Protein AF-A0A7S1QQX2-F1 (afdb_monomer)

Radius of gyration: 34.93 Å; Cα contacts (8 Å, |Δi|>4): 302; chains: 1; bounding box: 94×83×76 Å

Structure (mmCIF, N/CA/C/O backbone):
data_AF-A0A7S1QQX2-F1
#
_entry.id   AF-A0A7S1QQX2-F1
#
loop_
_atom_site.group_PDB
_atom_site.id
_atom_site.type_symbol
_atom_site.label_atom_id
_atom_site.label_alt_id
_atom_site.label_comp_id
_atom_site.label_asym_id
_atom_site.label_entity_id
_atom_site.label_seq_id
_atom_site.pdbx_PDB_ins_code
_atom_site.Cartn_x
_atom_site.Cartn_y
_atom_site.Cartn_z
_atom_site.occupancy
_atom_site.B_iso_or_equiv
_atom_site.auth_seq_id
_atom_site.auth_comp_id
_atom_site.auth_asym_id
_atom_site.auth_atom_id
_atom_site.pdbx_PDB_model_num
ATOM 1 N N . PHE A 1 1 ? -4.696 -24.888 -18.453 1.00 52.78 1 PHE A N 1
ATOM 2 C CA . PHE A 1 1 ? -5.417 -24.473 -19.669 1.00 52.78 1 PHE A CA 1
ATOM 3 C C . PHE A 1 1 ? -4.443 -24.669 -20.804 1.00 52.78 1 PHE A C 1
ATOM 5 O O . PHE A 1 1 ? -3.346 -24.135 -20.712 1.00 52.78 1 PHE A O 1
ATOM 12 N N . GLU A 1 2 ? -4.808 -25.488 -21.781 1.00 56.91 2 GLU A N 1
ATOM 13 C CA . GLU A 1 2 ? -3.979 -25.807 -22.941 1.00 56.91 2 GLU A CA 1
ATOM 14 C C . GLU A 1 2 ? -4.696 -25.227 -24.158 1.00 56.91 2 GLU A C 1
ATOM 16 O O . GLU A 1 2 ? -5.803 -25.647 -24.483 1.00 56.91 2 GLU A O 1
ATOM 21 N N . GLY A 1 3 ? -4.121 -24.176 -24.742 1.00 74.44 3 GLY A N 1
ATOM 22 C CA . GLY A 1 3 ? -4.743 -23.392 -25.805 1.00 74.44 3 GLY A CA 1
ATOM 23 C C . GLY A 1 3 ? -4.268 -21.940 -25.811 1.00 74.44 3 GLY A C 1
ATOM 24 O O . GLY A 1 3 ? -3.592 -21.479 -24.889 1.00 74.44 3 GLY A O 1
ATOM 25 N N . GLU A 1 4 ? -4.637 -21.207 -26.854 1.00 73.62 4 GLU A N 1
ATOM 26 C CA . GLU A 1 4 ? -4.387 -19.770 -26.983 1.00 73.62 4 GLU A CA 1
ATOM 27 C C . GLU A 1 4 ? -5.608 -18.987 -26.474 1.00 73.62 4 GLU A C 1
ATOM 29 O O . GLU A 1 4 ? -6.748 -19.397 -26.671 1.00 73.62 4 GLU A O 1
ATOM 34 N N . ARG A 1 5 ? -5.404 -17.837 -25.822 1.00 74.88 5 ARG A N 1
ATOM 35 C CA . ARG A 1 5 ? -6.507 -16.943 -25.434 1.00 74.88 5 ARG A CA 1
ATOM 36 C C . ARG A 1 5 ? -6.119 -15.489 -25.645 1.00 74.88 5 ARG A C 1
ATOM 38 O O . ARG A 1 5 ? -5.322 -14.936 -24.893 1.00 74.88 5 ARG A O 1
ATOM 45 N N . TYR A 1 6 ? -6.777 -14.847 -26.601 1.00 74.56 6 TYR A N 1
ATOM 46 C CA . TYR A 1 6 ? -6.720 -13.400 -26.777 1.00 74.56 6 TYR A CA 1
ATOM 47 C C . TYR A 1 6 ? -7.692 -12.707 -25.810 1.00 74.56 6 TYR A C 1
ATOM 49 O O . TYR A 1 6 ? -8.735 -13.255 -25.451 1.00 74.56 6 TYR A O 1
ATOM 57 N N . SER A 1 7 ? -7.335 -11.516 -25.331 1.00 71.81 7 SER A N 1
ATOM 58 C CA . SER A 1 7 ? -8.197 -10.679 -24.487 1.00 71.81 7 SER A CA 1
ATOM 59 C C . SER A 1 7 ? -8.038 -9.221 -24.901 1.00 71.81 7 SER A C 1
ATOM 61 O O . SER A 1 7 ? -6.974 -8.640 -24.714 1.00 71.81 7 SER A O 1
ATOM 63 N N . LEU A 1 8 ? -9.098 -8.638 -25.461 1.00 66.81 8 LEU A N 1
ATOM 64 C CA . LEU A 1 8 ? -9.184 -7.205 -25.738 1.00 66.81 8 LEU A CA 1
ATOM 65 C C . LEU A 1 8 ? -9.502 -6.478 -24.425 1.00 66.81 8 LEU A C 1
ATOM 67 O O . LEU A 1 8 ? -10.523 -6.758 -23.795 1.00 66.81 8 LEU A O 1
ATOM 71 N N . VAL A 1 9 ? -8.618 -5.576 -23.995 1.00 65.88 9 VAL A N 1
ATOM 72 C CA . VAL A 1 9 ? -8.769 -4.813 -22.747 1.00 65.88 9 VAL A CA 1
ATOM 73 C C . VAL A 1 9 ? -8.782 -3.326 -23.070 1.00 65.88 9 VAL A C 1
ATOM 75 O O . VAL A 1 9 ? -7.760 -2.748 -23.428 1.00 65.88 9 VAL A O 1
ATOM 78 N N . PHE A 1 10 ? -9.947 -2.704 -22.910 1.00 66.69 10 PHE A N 1
ATOM 79 C CA . PHE A 1 10 ? -10.111 -1.259 -23.032 1.00 66.69 10 PHE A CA 1
ATOM 80 C C . PHE A 1 10 ? -9.911 -0.613 -21.660 1.00 66.69 10 PHE A C 1
ATOM 82 O O . PHE A 1 10 ? -10.681 -0.857 -20.730 1.00 66.69 10 PHE A O 1
ATOM 89 N N . PHE A 1 11 ? -8.870 0.207 -21.525 1.00 58.47 11 PHE A N 1
ATOM 90 C CA . PHE A 1 11 ? -8.609 0.961 -20.303 1.00 58.47 11 PHE A CA 1
ATOM 91 C C . PHE A 1 11 ? -9.305 2.321 -20.363 1.00 58.47 11 PHE A C 1
ATOM 93 O O . PHE A 1 11 ? -8.797 3.259 -20.971 1.00 58.47 11 PHE A O 1
ATOM 100 N N . THR A 1 12 ? -10.440 2.452 -19.680 1.00 59.16 12 THR A N 1
ATOM 101 C CA . THR A 1 12 ? -10.929 3.761 -19.226 1.00 59.16 12 THR A CA 1
ATOM 102 C C . THR A 1 12 ? -10.350 4.085 -17.840 1.00 59.16 12 THR A C 1
ATOM 104 O O . THR A 1 12 ? -9.833 3.205 -17.150 1.00 59.16 12 THR A O 1
ATOM 107 N N . CYS A 1 13 ? -10.416 5.359 -17.441 1.00 48.94 13 CYS A N 1
ATOM 108 C CA . CYS A 1 13 ? -9.879 5.933 -16.195 1.00 48.94 13 CYS A CA 1
ATOM 109 C C . CYS A 1 13 ? -10.188 5.125 -14.900 1.00 48.94 13 CYS A C 1
ATOM 111 O O . CYS A 1 13 ? -11.110 4.315 -14.896 1.00 48.94 13 CYS A O 1
ATOM 113 N N . PRO A 1 14 ? -9.450 5.330 -13.778 1.00 43.69 14 PRO A N 1
ATOM 114 C CA . PRO A 1 14 ? -9.117 4.286 -12.779 1.00 43.69 14 PRO A CA 1
ATOM 115 C C . PRO A 1 14 ? -10.237 3.721 -11.867 1.00 43.69 14 PRO A C 1
ATOM 117 O O . PRO A 1 14 ? -9.962 3.240 -10.765 1.00 43.69 14 PRO A O 1
ATOM 120 N N . ARG A 1 15 ? -11.504 3.753 -12.284 1.00 52.56 15 ARG A N 1
ATOM 121 C CA . ARG A 1 15 ? -12.651 3.141 -11.600 1.00 52.56 15 ARG A CA 1
ATOM 122 C C . ARG A 1 15 ? -13.630 2.587 -12.637 1.00 52.56 15 ARG A C 1
ATOM 124 O O . ARG A 1 15 ? -13.832 3.203 -13.672 1.00 52.56 15 ARG A O 1
ATOM 131 N N . TYR A 1 16 ? -14.308 1.486 -12.308 1.00 53.06 16 TYR A N 1
ATOM 132 C CA . TYR A 1 16 ? -15.307 0.793 -13.147 1.00 53.06 16 TYR A CA 1
ATOM 133 C C . TYR A 1 16 ? -16.612 1.587 -13.413 1.00 53.06 16 TYR A C 1
ATOM 135 O O . TYR A 1 16 ? -17.676 0.995 -13.595 1.00 53.06 16 TYR A O 1
ATOM 143 N N . HIS A 1 17 ? -16.574 2.920 -13.391 1.00 60.06 17 HIS A N 1
ATOM 144 C CA . HIS A 1 17 ? -17.713 3.739 -13.784 1.00 60.06 17 HIS A CA 1
ATOM 145 C C . HIS A 1 17 ? -17.856 3.693 -15.306 1.00 60.06 17 HIS A C 1
ATOM 147 O O . HIS A 1 17 ? -16.892 3.915 -16.037 1.00 60.06 17 HIS A O 1
ATOM 153 N N . LYS A 1 18 ? -19.074 3.425 -15.784 1.00 69.69 18 LYS A N 1
ATOM 154 C CA . LYS A 1 18 ? -19.421 3.665 -17.187 1.00 69.69 18 LYS A CA 1
ATOM 155 C C . LYS A 1 18 ? -19.266 5.165 -17.454 1.00 69.69 18 LYS A C 1
ATOM 157 O O . LYS A 1 18 ? -19.760 5.963 -16.659 1.00 69.69 18 LYS A O 1
ATOM 162 N N . ALA A 1 19 ? -18.595 5.530 -18.545 1.00 72.31 19 ALA A N 1
ATOM 163 C CA . ALA A 1 19 ? -18.549 6.914 -19.010 1.00 72.31 19 ALA A CA 1
ATOM 164 C C . ALA A 1 19 ? -19.982 7.447 -19.204 1.00 72.31 19 ALA A C 1
ATOM 166 O O . ALA A 1 19 ? -20.830 6.718 -19.730 1.00 72.31 19 ALA A O 1
ATOM 167 N N . THR A 1 20 ? -20.246 8.682 -18.763 1.00 82.12 20 THR A N 1
ATOM 168 C CA . THR A 1 20 ? -21.525 9.362 -19.029 1.00 82.12 20 THR A CA 1
ATOM 169 C C . THR A 1 20 ? -21.665 9.642 -20.522 1.00 82.12 20 THR A C 1
ATOM 171 O O . THR A 1 20 ? -20.670 9.649 -21.247 1.00 82.12 20 THR A O 1
ATOM 174 N N . GLU A 1 21 ? -22.887 9.894 -20.990 1.00 84.00 21 GLU A N 1
ATOM 175 C CA . GLU A 1 21 ? -23.114 10.187 -22.408 1.00 84.00 21 GLU A CA 1
ATOM 176 C C . GLU A 1 21 ? -22.381 11.465 -22.849 1.00 84.00 21 GLU A C 1
ATOM 178 O O . GLU A 1 21 ? -21.702 11.462 -23.869 1.00 84.00 21 GLU A O 1
ATOM 183 N N . GLU A 1 22 ? -22.363 12.494 -21.998 1.00 83.06 22 GLU A N 1
ATOM 184 C CA . GLU A 1 22 ? -21.535 13.699 -22.162 1.00 83.06 22 GLU A CA 1
ATOM 185 C C . GLU A 1 22 ? -20.036 13.372 -22.307 1.00 83.06 22 GLU A C 1
ATOM 187 O O . GLU A 1 22 ? -19.360 13.910 -23.181 1.00 83.06 22 GLU A O 1
ATOM 192 N N . THR A 1 23 ? -19.507 12.447 -21.491 1.00 79.81 23 THR A N 1
ATOM 193 C CA . THR A 1 23 ? -18.098 12.018 -21.590 1.00 79.81 23 THR A CA 1
ATOM 194 C C . THR A 1 23 ? -17.826 11.325 -22.926 1.00 79.81 23 THR A C 1
ATOM 196 O O . THR A 1 23 ? -16.765 11.522 -23.511 1.00 79.81 23 THR A O 1
ATOM 199 N N . ARG A 1 24 ? -18.773 10.518 -23.424 1.00 81.19 24 ARG A N 1
ATOM 200 C CA . ARG A 1 24 ? -18.645 9.825 -24.715 1.00 81.19 24 ARG A CA 1
ATOM 201 C C . ARG A 1 24 ? -18.666 10.808 -25.878 1.00 81.19 24 ARG A C 1
ATOM 203 O O . ARG A 1 24 ? -17.780 10.737 -26.717 1.00 81.19 24 ARG A O 1
ATOM 210 N N . GLN A 1 25 ? -19.613 11.746 -25.881 1.00 84.19 25 GLN A N 1
ATOM 211 C CA . GLN A 1 25 ? -19.705 12.809 -26.887 1.00 84.19 25 GLN A CA 1
ATOM 212 C C . GLN A 1 25 ? -18.442 13.680 -26.900 1.00 84.19 25 GLN A C 1
ATOM 214 O O . GLN A 1 25 ? -17.920 13.993 -27.966 1.00 84.19 25 GLN A O 1
ATOM 219 N N . PHE A 1 26 ? -17.894 14.011 -25.725 1.00 83.38 26 PHE A N 1
ATOM 220 C CA . PHE A 1 26 ? -16.619 14.722 -25.620 1.00 83.38 26 PHE A CA 1
ATOM 221 C C . PHE A 1 26 ? -15.440 13.911 -26.183 1.00 83.38 26 PHE A C 1
ATOM 223 O O . PHE A 1 26 ? -14.606 14.461 -26.898 1.00 83.38 26 PHE A O 1
ATOM 230 N N . MET A 1 27 ? -15.359 12.610 -25.880 1.00 77.75 27 MET A N 1
ATOM 231 C CA . MET A 1 27 ? -14.309 11.739 -26.423 1.00 77.75 27 MET A CA 1
ATOM 232 C C . MET A 1 27 ? -14.412 11.592 -27.945 1.00 77.75 27 MET A C 1
ATOM 234 O O . MET A 1 27 ? -13.393 11.687 -28.626 1.00 77.75 27 MET A O 1
ATOM 238 N N . ASP A 1 28 ? -15.622 11.430 -28.478 1.00 81.94 28 ASP A N 1
ATOM 239 C CA . ASP A 1 28 ? -15.883 11.330 -29.915 1.00 81.94 28 ASP A CA 1
ATOM 240 C C . ASP A 1 28 ? -15.495 12.625 -30.652 1.00 81.94 28 ASP A C 1
ATOM 242 O O . ASP A 1 28 ? -14.679 12.597 -31.573 1.00 81.94 28 ASP A O 1
ATOM 246 N N . ALA A 1 29 ? -15.934 13.784 -30.145 1.00 81.88 29 ALA A N 1
ATOM 247 C CA . ALA A 1 29 ? -15.540 15.101 -30.655 1.00 81.88 29 ALA A CA 1
ATOM 248 C C . ALA A 1 29 ? -14.022 15.368 -30.564 1.00 81.88 29 ALA A C 1
ATOM 250 O O . ALA A 1 29 ? -13.473 16.129 -31.361 1.00 81.88 29 ALA A O 1
ATOM 251 N N . ALA A 1 30 ? -13.326 14.733 -29.615 1.00 73.56 30 ALA A N 1
ATOM 252 C CA . ALA A 1 30 ? -11.870 14.781 -29.484 1.00 73.56 30 ALA A CA 1
ATOM 253 C C . ALA A 1 30 ? -11.124 13.771 -30.387 1.00 73.56 30 ALA A C 1
ATOM 255 O O . ALA A 1 30 ? -9.895 13.704 -30.332 1.00 73.56 30 ALA A O 1
ATOM 256 N N . GLY A 1 31 ? -11.829 12.990 -31.214 1.00 80.81 31 GLY A N 1
ATOM 257 C CA . GLY A 1 31 ? -11.239 11.981 -32.100 1.00 80.81 31 GLY A CA 1
ATOM 258 C C . GLY A 1 31 ? -10.882 10.659 -31.411 1.00 80.81 31 GLY A C 1
ATOM 259 O O . GLY A 1 31 ? -10.054 9.908 -31.926 1.00 80.81 31 GLY A O 1
ATOM 260 N N . PHE A 1 32 ? -11.495 10.365 -30.261 1.00 77.75 32 PHE A N 1
ATOM 261 C CA . PHE A 1 32 ? -11.368 9.107 -29.518 1.00 77.75 32 PHE A CA 1
ATOM 262 C C . PHE A 1 32 ? -12.714 8.356 -29.489 1.00 77.75 32 PHE A C 1
ATOM 264 O O . PHE A 1 32 ? -13.327 8.243 -28.421 1.00 77.75 32 PHE A O 1
ATOM 271 N N . PRO A 1 33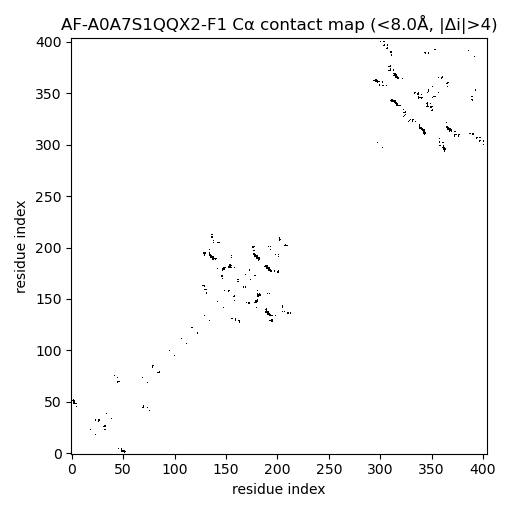 ? -13.195 7.840 -30.636 1.00 79.06 33 PRO A N 1
ATOM 272 C CA . PRO A 1 33 ? -14.461 7.121 -30.699 1.00 79.06 33 PRO A CA 1
ATOM 273 C C . PRO A 1 33 ? -14.426 5.877 -29.803 1.00 79.06 33 PRO A C 1
ATOM 275 O O . PRO A 1 33 ? -13.438 5.136 -29.741 1.00 79.06 33 PRO A O 1
ATOM 278 N N . MET A 1 34 ? -15.528 5.644 -29.093 1.00 80.12 34 MET A N 1
ATOM 279 C CA . MET A 1 34 ? -15.702 4.447 -28.271 1.00 80.12 34 MET A CA 1
ATOM 280 C C . MET A 1 34 ? -15.928 3.214 -29.164 1.00 80.12 34 MET A C 1
ATOM 282 O O . MET A 1 34 ? -16.586 3.344 -30.194 1.00 80.12 34 MET A O 1
ATOM 286 N N . PRO A 1 35 ? -15.456 2.010 -28.778 1.00 82.69 35 PRO A N 1
ATOM 287 C CA . PRO A 1 35 ? -15.733 0.790 -29.531 1.00 82.69 35 PRO A CA 1
ATOM 288 C C . PRO A 1 35 ? -17.238 0.518 -29.611 1.00 82.69 35 PRO A C 1
ATOM 290 O O . PRO A 1 35 ? -17.898 0.300 -28.590 1.00 82.69 35 PRO A O 1
ATOM 293 N N . ASP A 1 36 ? -17.756 0.524 -30.831 1.00 85.19 36 ASP A N 1
ATOM 294 C CA . ASP A 1 36 ? -19.114 0.126 -31.185 1.00 85.19 36 ASP A CA 1
ATOM 295 C C . ASP A 1 36 ? -19.164 -1.349 -31.627 1.00 85.19 36 ASP A C 1
ATOM 297 O O . ASP A 1 36 ? -18.143 -2.033 -31.729 1.00 85.19 36 ASP A O 1
ATOM 301 N N . GLU A 1 37 ? -20.363 -1.871 -31.886 1.00 83.56 37 GLU A N 1
ATOM 302 C CA . GLU A 1 37 ? -20.531 -3.273 -32.285 1.00 83.56 37 GLU A CA 1
ATOM 303 C C . GLU A 1 37 ? -19.834 -3.581 -33.623 1.00 83.56 37 GLU A C 1
ATOM 305 O O . GLU A 1 37 ? -19.187 -4.620 -33.746 1.00 83.56 37 GLU A O 1
ATOM 310 N N . ALA A 1 38 ? -19.853 -2.649 -34.583 1.00 86.12 38 ALA A N 1
ATOM 311 C CA . ALA A 1 38 ? -19.230 -2.824 -35.893 1.00 86.12 38 ALA A CA 1
ATOM 312 C C . ALA A 1 38 ? -17.690 -2.883 -35.819 1.00 86.12 38 ALA A C 1
ATOM 314 O O . ALA A 1 38 ? -17.065 -3.787 -36.386 1.00 86.12 38 ALA A O 1
ATOM 315 N N . SER A 1 39 ? -17.053 -1.961 -35.089 1.00 82.50 39 SER A N 1
ATOM 316 C CA . SER A 1 39 ? -15.598 -1.969 -34.885 1.00 82.50 39 SER A CA 1
ATOM 317 C C . SER A 1 39 ? -15.137 -3.132 -34.003 1.00 82.50 39 SER A C 1
ATOM 319 O O . SER A 1 39 ? -14.074 -3.700 -34.263 1.00 82.50 39 SER A O 1
ATOM 321 N N . MET A 1 40 ? -15.955 -3.568 -33.038 1.00 82.88 40 MET A N 1
ATOM 322 C CA . MET A 1 40 ? -15.715 -4.794 -32.271 1.00 82.88 40 MET A CA 1
ATOM 323 C C . MET A 1 40 ? -15.800 -6.049 -33.150 1.00 82.88 40 MET A C 1
ATOM 325 O O . MET A 1 40 ? -14.929 -6.913 -33.047 1.00 82.88 40 MET A O 1
ATOM 329 N N . SER A 1 41 ? -16.776 -6.150 -34.059 1.00 82.56 41 SER A N 1
ATOM 330 C CA . SER A 1 41 ? -16.837 -7.242 -35.043 1.00 82.56 41 SER A CA 1
ATOM 331 C C . SER A 1 41 ? -15.600 -7.257 -35.948 1.00 82.56 41 SER A C 1
ATOM 333 O O . SER A 1 41 ? -15.009 -8.317 -36.153 1.00 82.56 41 SER A O 1
ATOM 335 N N . LYS A 1 42 ? -15.142 -6.087 -36.416 1.00 82.94 42 LYS A N 1
ATOM 336 C CA . LYS A 1 42 ? -13.907 -5.953 -37.209 1.00 82.94 42 LYS A CA 1
ATOM 337 C C . LYS A 1 42 ? -12.651 -6.345 -36.413 1.00 82.94 42 LYS A C 1
ATOM 339 O O . LYS A 1 42 ? -11.773 -7.019 -36.943 1.00 82.94 42 LYS A O 1
ATOM 344 N N . LEU A 1 43 ? -12.564 -5.990 -35.128 1.00 78.88 43 LEU A N 1
ATOM 345 C CA . LEU A 1 43 ? -11.483 -6.445 -34.240 1.00 78.88 43 LEU A CA 1
ATOM 346 C C . LEU A 1 43 ? -11.475 -7.967 -34.059 1.00 78.88 43 LEU A C 1
ATOM 348 O O . LEU A 1 43 ? -10.407 -8.572 -33.993 1.00 78.88 43 LEU A O 1
ATOM 352 N N . LEU A 1 44 ? -12.644 -8.606 -34.001 1.00 78.44 44 LEU A N 1
ATOM 353 C CA . LEU A 1 44 ? -12.733 -10.061 -33.870 1.00 78.44 44 LEU A CA 1
ATOM 354 C C . LEU A 1 44 ? -12.261 -10.800 -35.130 1.00 78.44 44 LEU A C 1
ATOM 356 O O . LEU A 1 44 ? -11.669 -11.865 -34.989 1.00 78.44 44 LEU A O 1
ATOM 360 N N . THR A 1 45 ? -12.439 -10.243 -36.336 1.00 79.94 45 THR A N 1
ATOM 361 C CA . THR A 1 45 ? -11.890 -10.845 -37.571 1.00 79.94 45 THR A CA 1
ATOM 362 C C . THR A 1 45 ? -10.370 -10.707 -37.689 1.00 79.94 45 THR A C 1
ATOM 364 O O . THR A 1 45 ? -9.734 -11.468 -38.410 1.00 79.94 45 THR A O 1
ATOM 367 N N . VAL A 1 46 ? -9.781 -9.740 -36.983 1.00 74.12 46 VAL A N 1
ATOM 368 C CA . VAL A 1 46 ? -8.333 -9.475 -36.957 1.00 74.12 46 VAL A CA 1
ATOM 369 C C . VAL A 1 46 ? -7.585 -10.416 -36.015 1.00 74.12 46 VAL A C 1
ATOM 371 O O . VAL A 1 46 ? -6.405 -10.697 -36.224 1.00 74.12 46 VAL A O 1
ATOM 374 N N . LEU A 1 47 ? -8.241 -10.913 -34.968 1.00 75.12 47 LEU A N 1
ATOM 375 C CA . LEU A 1 47 ? -7.638 -11.895 -34.074 1.00 75.12 47 LEU A CA 1
ATOM 376 C C . LEU A 1 47 ? -7.604 -13.268 -34.756 1.00 75.12 47 LEU A C 1
ATOM 378 O O . LEU A 1 47 ? -8.595 -13.714 -35.334 1.00 75.12 47 LEU A O 1
ATOM 382 N N . ARG A 1 48 ? -6.468 -13.970 -34.654 1.00 76.44 48 ARG A N 1
ATOM 383 C CA . ARG A 1 48 ? -6.383 -15.379 -35.068 1.00 76.44 48 ARG A CA 1
ATOM 384 C C . ARG A 1 48 ? -7.407 -16.188 -34.267 1.00 76.44 48 ARG A C 1
ATOM 386 O O . ARG A 1 48 ? -7.601 -15.942 -33.073 1.00 76.44 48 ARG A O 1
ATOM 393 N N . LYS A 1 49 ? -8.040 -17.182 -34.897 1.00 79.25 49 LYS A N 1
ATOM 394 C CA . LYS A 1 49 ? -8.881 -18.146 -34.170 1.00 79.25 49 LYS A CA 1
ATOM 395 C C . LYS A 1 49 ? -8.013 -18.836 -33.102 1.00 79.25 49 LYS A C 1
ATOM 397 O O . LYS A 1 49 ? -6.956 -19.355 -33.459 1.00 79.25 49 LYS A O 1
ATOM 402 N N . PRO A 1 50 ? -8.409 -18.830 -31.817 1.00 77.44 50 PRO A N 1
ATOM 403 C CA . PRO A 1 50 ? -7.570 -19.356 -30.747 1.00 77.44 50 PRO A CA 1
ATOM 404 C C . PRO A 1 50 ? -7.421 -20.877 -30.863 1.00 77.44 50 PRO A C 1
ATOM 406 O O . PRO A 1 50 ? -8.416 -21.606 -30.830 1.00 77.44 50 PRO A O 1
ATOM 409 N N . LYS A 1 51 ? -6.180 -21.368 -30.958 1.00 78.38 51 LYS A N 1
ATOM 410 C CA . LYS A 1 51 ? -5.903 -22.813 -30.980 1.00 78.38 51 LYS A CA 1
ATOM 411 C C . LYS A 1 51 ? -6.325 -23.480 -29.667 1.00 78.38 51 LYS A C 1
ATOM 413 O O . LYS A 1 51 ? -6.211 -22.885 -28.596 1.00 78.38 51 LYS A O 1
ATOM 418 N N . GLY A 1 52 ? -6.766 -24.736 -29.749 1.00 77.69 52 GLY A N 1
ATOM 419 C CA . GLY A 1 52 ? -7.164 -25.548 -28.588 1.00 77.69 52 GLY A CA 1
ATOM 420 C C . GLY A 1 52 ? -8.643 -25.453 -28.183 1.00 77.69 52 GLY A C 1
ATOM 421 O O . GLY A 1 52 ? -9.046 -26.114 -27.234 1.00 77.69 52 GLY A O 1
ATOM 422 N N . TYR A 1 53 ? -9.465 -24.679 -28.903 1.00 71.19 53 TYR A N 1
ATOM 423 C CA . TYR A 1 53 ? -10.929 -24.644 -28.724 1.00 71.19 53 TYR A CA 1
ATOM 424 C C . TYR A 1 53 ? -11.709 -25.418 -29.799 1.00 71.19 53 TYR A C 1
ATOM 426 O O . TYR A 1 53 ? -12.940 -25.370 -29.826 1.00 71.19 53 TYR A O 1
ATOM 434 N N . GLU A 1 54 ? -11.018 -26.122 -30.695 1.00 71.75 54 GLU A N 1
ATOM 435 C CA . GLU A 1 54 ? -11.668 -26.981 -31.682 1.00 71.75 54 GLU A CA 1
ATOM 436 C C . GLU A 1 54 ? -12.321 -28.165 -30.967 1.00 71.75 54 GLU A C 1
ATOM 438 O O . GLU A 1 54 ? -11.662 -28.953 -30.291 1.00 71.75 54 GLU A O 1
ATOM 443 N N . THR A 1 55 ? -13.646 -28.259 -31.069 1.00 64.38 55 THR A N 1
ATOM 444 C CA . THR A 1 55 ? -14.414 -29.311 -30.410 1.00 64.38 55 THR A CA 1
ATOM 445 C C . THR A 1 55 ? -14.070 -30.671 -31.009 1.00 64.38 55 THR A C 1
ATOM 447 O O . THR A 1 55 ? -14.314 -30.918 -32.192 1.00 64.38 55 THR A O 1
ATOM 450 N N . GLU A 1 56 ? -13.540 -31.566 -30.169 1.00 62.06 56 GLU A N 1
ATOM 451 C CA . GLU A 1 56 ? -13.257 -32.968 -30.497 1.00 62.06 56 GLU A CA 1
ATOM 452 C C . GLU A 1 56 ? -14.507 -33.640 -31.100 1.00 62.06 56 GLU A C 1
ATOM 454 O O . GLU A 1 56 ? -15.424 -34.043 -30.383 1.00 62.06 56 GLU A O 1
ATOM 459 N N . GLY A 1 57 ? -14.588 -33.727 -32.432 1.00 69.44 57 GLY A N 1
ATOM 460 C CA . GLY A 1 57 ? -15.767 -34.295 -33.097 1.00 69.44 57 GLY A CA 1
ATOM 461 C C . GLY A 1 57 ? -16.008 -33.895 -34.552 1.00 69.44 57 GLY A C 1
ATOM 462 O O . GLY A 1 57 ? -16.717 -34.620 -35.248 1.00 69.44 57 GLY A O 1
ATOM 463 N N . LYS A 1 58 ? -15.422 -32.801 -35.059 1.00 59.50 58 LYS A N 1
ATOM 464 C CA . LYS A 1 58 ? -15.408 -32.525 -36.508 1.00 59.50 58 LYS A CA 1
ATOM 465 C C . LYS A 1 58 ? -14.064 -32.929 -37.101 1.00 59.50 58 LYS A C 1
ATOM 467 O O . LYS A 1 58 ? -13.042 -32.335 -36.782 1.00 59.50 58 LYS A O 1
ATOM 472 N N . ALA A 1 59 ? -14.083 -33.957 -37.951 1.00 53.78 59 ALA A N 1
ATOM 473 C CA . ALA A 1 59 ? -12.907 -34.399 -38.690 1.00 53.78 59 ALA A CA 1
ATOM 474 C C . ALA A 1 59 ? -12.332 -33.233 -39.507 1.00 53.78 59 ALA A C 1
ATOM 476 O O . ALA A 1 59 ? -13.090 -32.513 -40.160 1.00 53.78 59 ALA A O 1
ATOM 477 N N . ALA A 1 60 ? -11.010 -33.059 -39.456 1.00 54.34 60 ALA A N 1
ATOM 478 C CA . ALA A 1 60 ? -10.317 -31.966 -40.123 1.00 54.34 60 ALA A CA 1
ATOM 479 C C . ALA A 1 60 ? -10.565 -32.017 -41.638 1.00 54.34 60 ALA A C 1
ATOM 481 O O . ALA A 1 60 ? -10.006 -32.851 -42.353 1.00 54.34 60 ALA A O 1
ATOM 482 N N . SER A 1 61 ? -11.420 -31.119 -42.131 1.00 57.00 61 SER A N 1
ATOM 483 C CA . SER A 1 61 ? -11.566 -30.872 -43.560 1.00 57.00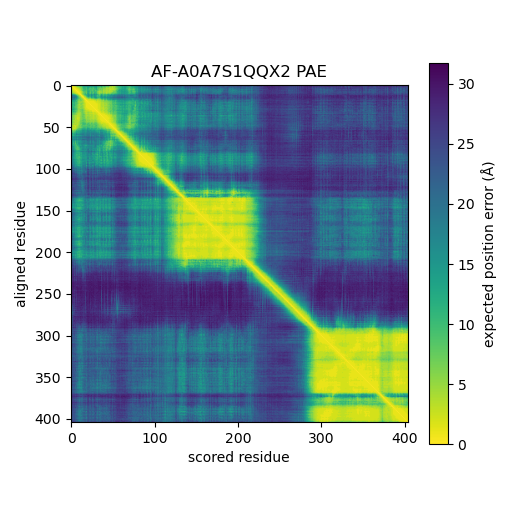 61 SER A CA 1
ATOM 484 C C . SER A 1 61 ? -10.233 -30.356 -44.089 1.00 57.00 61 SER A C 1
ATOM 486 O O . SER A 1 61 ? -9.723 -29.352 -43.591 1.00 57.00 61 SER A O 1
ATOM 488 N N . LYS A 1 62 ? -9.686 -31.078 -45.071 1.00 57.66 62 LYS A N 1
ATOM 489 C CA . LYS A 1 62 ? -8.421 -30.816 -45.766 1.00 57.66 62 LYS A CA 1
ATOM 490 C C . LYS A 1 62 ? -8.222 -29.308 -45.977 1.00 57.66 62 LYS A C 1
ATOM 492 O O . LYS A 1 62 ? -9.032 -28.691 -46.663 1.00 57.66 62 LYS A O 1
ATOM 497 N N . GLN A 1 63 ? -7.191 -28.732 -45.353 1.00 55.31 63 GLN A N 1
ATOM 498 C CA . GLN A 1 63 ? -6.901 -27.303 -45.475 1.00 55.31 63 GLN A CA 1
ATOM 499 C C . GLN A 1 63 ? -6.628 -26.963 -46.943 1.00 55.31 63 GLN A C 1
ATOM 501 O O . GLN A 1 63 ? -5.776 -27.587 -47.575 1.00 55.31 63 GLN A O 1
ATOM 506 N N . GLU A 1 64 ? -7.358 -25.980 -47.464 1.00 58.28 64 GLU A N 1
ATOM 507 C CA . GLU A 1 64 ? -6.943 -25.248 -48.657 1.00 58.28 64 GLU A CA 1
ATOM 508 C C . GLU A 1 64 ? -5.669 -24.447 -48.336 1.00 58.28 64 GLU A C 1
ATOM 510 O O . GLU A 1 64 ? -5.396 -24.148 -47.167 1.00 58.28 64 GLU A O 1
ATOM 515 N N . GLU A 1 65 ? -4.875 -24.157 -49.370 1.00 56.28 65 GLU A N 1
ATOM 516 C CA . GLU A 1 65 ? -3.585 -23.459 -49.269 1.00 56.28 65 GLU A CA 1
ATOM 517 C C . GLU A 1 65 ? -3.673 -22.196 -48.388 1.00 56.28 65 GLU A C 1
ATOM 519 O O . GLU A 1 65 ? -4.682 -21.480 -48.434 1.00 56.28 65 GLU A O 1
ATOM 524 N N . PRO A 1 66 ? -2.635 -21.889 -47.586 1.00 52.50 66 PRO A N 1
ATOM 525 C CA . PRO A 1 66 ? -2.647 -20.743 -46.691 1.00 52.50 66 PRO A CA 1
ATOM 526 C C . PRO A 1 66 ? -2.595 -19.438 -47.492 1.00 52.50 66 PRO A C 1
ATOM 528 O O . PRO A 1 66 ? -1.522 -18.902 -47.764 1.00 52.50 66 PRO A O 1
ATOM 531 N N . ALA A 1 67 ? -3.770 -18.897 -47.821 1.00 55.75 67 ALA A N 1
ATOM 532 C CA . ALA A 1 67 ? -3.911 -17.498 -48.201 1.00 55.75 67 ALA A CA 1
ATOM 533 C C . ALA A 1 67 ? -3.185 -16.633 -47.159 1.00 55.75 67 ALA A C 1
ATOM 535 O O . ALA A 1 67 ? -3.369 -16.854 -45.956 1.00 55.75 67 ALA A O 1
ATOM 536 N N . GLU A 1 68 ? -2.352 -15.694 -47.627 1.00 54.97 68 GLU A N 1
ATOM 537 C CA . GLU A 1 68 ? -1.485 -14.869 -46.780 1.00 54.97 68 GLU A CA 1
ATOM 538 C C . GLU A 1 68 ? -2.270 -14.341 -45.582 1.00 54.97 68 GLU A C 1
ATOM 540 O O . GLU A 1 68 ? -3.245 -13.595 -45.721 1.00 54.97 68 GLU A O 1
ATOM 545 N N . SER A 1 69 ? -1.898 -14.805 -44.388 1.00 57.44 69 SER A N 1
ATOM 546 C CA . SER A 1 69 ? -2.718 -14.537 -43.221 1.00 57.44 69 SER A CA 1
ATOM 547 C C . SER A 1 69 ? -2.610 -13.048 -42.903 1.00 57.44 69 SER A C 1
ATOM 549 O O . SER A 1 69 ? -1.538 -12.530 -42.592 1.00 57.44 69 SER A O 1
ATOM 551 N N . VAL A 1 70 ? -3.751 -12.352 -42.941 1.00 61.50 70 VAL A N 1
ATOM 552 C CA . VAL A 1 70 ? -3.875 -10.922 -42.584 1.00 61.50 70 VAL A CA 1
ATOM 553 C C . VAL A 1 70 ? -3.305 -10.643 -41.181 1.00 61.50 70 VAL A C 1
ATOM 555 O O . VAL A 1 70 ? -2.975 -9.512 -40.839 1.00 61.50 70 VAL A O 1
ATOM 558 N N . HIS A 1 71 ? -3.149 -11.693 -40.372 1.00 57.06 71 HIS A N 1
ATOM 559 C CA . HIS A 1 71 ? -2.581 -11.679 -39.035 1.00 57.06 71 HIS A CA 1
ATOM 560 C C . HIS A 1 71 ? -1.039 -11.669 -38.974 1.00 57.06 71 HIS A C 1
ATOM 562 O O . HIS A 1 71 ? -0.506 -11.604 -37.863 1.00 57.06 71 HIS A O 1
ATOM 568 N N . ASP A 1 72 ? -0.322 -11.824 -40.093 1.00 59.62 72 ASP A N 1
ATOM 569 C CA . ASP A 1 72 ? 1.146 -11.702 -40.173 1.00 59.62 72 ASP A CA 1
ATOM 570 C C . ASP A 1 72 ? 1.586 -10.284 -40.591 1.00 59.62 72 ASP A C 1
ATOM 572 O O . ASP A 1 72 ? 2.704 -9.866 -40.288 1.00 59.62 72 ASP A O 1
ATOM 576 N N . ALA A 1 73 ? 0.681 -9.497 -41.182 1.00 60.66 73 ALA A N 1
ATOM 577 C CA . ALA A 1 73 ? 0.829 -8.050 -41.282 1.00 60.66 73 ALA A CA 1
ATOM 578 C C . ALA A 1 73 ? 0.543 -7.381 -39.922 1.00 60.66 73 ALA A C 1
ATOM 580 O O . ALA A 1 73 ? -0.350 -7.787 -39.175 1.00 60.66 73 ALA A O 1
ATOM 581 N N . GLY A 1 74 ? 1.284 -6.317 -39.599 1.00 59.03 74 GLY A N 1
ATOM 582 C CA . GLY A 1 74 ? 1.078 -5.547 -38.371 1.00 59.03 74 GLY A CA 1
ATOM 583 C C . GLY A 1 74 ? -0.253 -4.795 -38.392 1.00 59.03 74 GLY A C 1
ATOM 584 O O . GLY A 1 74 ? -0.326 -3.686 -38.913 1.00 59.03 74 GLY A O 1
ATOM 585 N N . PHE A 1 75 ? -1.311 -5.378 -37.824 1.00 56.94 75 PHE A N 1
ATOM 586 C CA . PHE A 1 75 ? -2.620 -4.729 -37.799 1.00 56.94 75 PHE A CA 1
ATOM 587 C C . PHE A 1 75 ? -2.645 -3.517 -36.857 1.00 56.94 75 PHE A C 1
ATOM 589 O O . PHE A 1 75 ? -2.523 -3.651 -35.637 1.00 56.94 75 PHE A O 1
ATOM 596 N N . ALA A 1 76 ? -2.915 -2.342 -37.425 1.00 59.62 76 ALA A N 1
ATOM 597 C CA . ALA A 1 76 ? -3.269 -1.139 -36.689 1.00 59.62 76 ALA A CA 1
ATOM 598 C C . ALA A 1 76 ? -4.790 -0.905 -36.754 1.00 59.62 76 ALA A C 1
ATOM 600 O O . ALA A 1 76 ? -5.377 -0.840 -37.832 1.00 59.62 76 ALA A O 1
ATOM 601 N N . PHE A 1 77 ? -5.436 -0.770 -35.590 1.00 54.34 77 PHE A N 1
ATOM 602 C CA . PHE A 1 77 ? -6.896 -0.607 -35.488 1.00 54.34 77 PHE A CA 1
ATOM 603 C C . PHE A 1 77 ? -7.405 0.718 -36.073 1.00 54.34 77 PHE A C 1
ATOM 605 O O . PHE A 1 77 ? -8.483 0.764 -36.664 1.00 54.34 77 PHE A O 1
ATOM 612 N N . TRP A 1 78 ? -6.588 1.763 -35.971 1.00 59.62 78 TRP A N 1
ATOM 613 C CA . TRP A 1 78 ? -6.764 3.033 -36.665 1.00 59.62 78 TRP A CA 1
ATOM 614 C C . TRP A 1 78 ? -5.653 3.165 -37.699 1.00 59.62 78 TRP A C 1
ATOM 616 O O . TRP A 1 78 ? -4.516 2.813 -37.399 1.00 59.62 78 TRP A O 1
ATOM 626 N N . ALA A 1 79 ? -5.936 3.716 -38.879 1.00 61.34 79 ALA A N 1
ATOM 627 C CA . ALA A 1 79 ? -4.866 4.136 -39.777 1.00 61.34 79 ALA A CA 1
ATOM 628 C C . ALA A 1 79 ? -4.059 5.248 -39.078 1.00 61.34 79 ALA A C 1
ATOM 630 O O . ALA A 1 79 ? -4.606 6.300 -38.741 1.00 61.34 79 ALA A O 1
ATOM 631 N N . HIS A 1 80 ? -2.781 4.991 -38.788 1.00 59.16 80 HIS A N 1
ATOM 632 C CA . HIS A 1 80 ? -1.904 5.986 -38.160 1.00 59.16 80 HIS A CA 1
ATOM 633 C C . HIS A 1 80 ? -1.450 7.058 -39.163 1.00 59.16 80 HIS A C 1
ATOM 635 O O . HIS A 1 80 ? -1.183 8.189 -38.767 1.00 59.16 80 HIS A O 1
ATOM 641 N N . ASP A 1 81 ? -1.475 6.725 -40.453 1.00 74.12 81 ASP A N 1
ATOM 642 C CA . ASP A 1 81 ? -0.853 7.502 -41.527 1.00 74.12 81 ASP A CA 1
ATOM 643 C C . ASP A 1 81 ? -1.846 8.403 -42.286 1.00 74.12 81 ASP A C 1
ATOM 645 O O . ASP A 1 81 ? -1.566 8.857 -43.395 1.00 74.12 81 ASP A O 1
ATOM 649 N N . THR A 1 82 ? -3.033 8.671 -41.723 1.00 83.50 82 THR A N 1
ATOM 650 C CA . THR A 1 82 ? -3.959 9.638 -42.334 1.00 83.50 82 THR A CA 1
ATOM 651 C C . THR A 1 82 ? -3.393 11.060 -42.207 1.00 83.50 82 THR A C 1
ATOM 653 O O . THR A 1 82 ? -2.946 11.434 -41.118 1.00 83.50 82 THR A O 1
ATOM 656 N N . PRO A 1 83 ? -3.441 11.897 -43.265 1.00 88.44 83 PRO A N 1
ATOM 657 C CA . PRO A 1 83 ? -2.885 13.254 -43.220 1.00 88.44 83 PRO A CA 1
ATOM 658 C C . PRO A 1 83 ? -3.419 14.091 -42.049 1.00 88.44 83 PRO A C 1
ATOM 660 O O . PRO A 1 83 ? -2.641 14.686 -41.307 1.00 88.44 83 PRO A O 1
ATOM 663 N N . GLU A 1 84 ? -4.732 14.036 -41.795 1.00 81.12 84 GLU A N 1
ATOM 664 C CA . GLU A 1 84 ? -5.367 14.716 -40.657 1.00 81.12 84 GLU A CA 1
ATOM 665 C C . GLU A 1 84 ? -4.780 14.313 -39.299 1.00 81.12 84 GLU A C 1
ATOM 667 O O . GLU A 1 84 ? -4.688 15.129 -38.380 1.00 81.12 84 GLU A O 1
ATOM 672 N N . ARG A 1 85 ? -4.417 13.036 -39.134 1.00 74.69 85 ARG A N 1
ATOM 673 C CA . ARG A 1 85 ? -3.844 12.540 -37.887 1.00 74.69 85 ARG A CA 1
ATOM 674 C C . ARG A 1 85 ? -2.402 12.998 -37.737 1.00 74.69 85 ARG A C 1
ATOM 676 O O . ARG A 1 85 ? -2.044 13.439 -36.650 1.00 74.69 85 ARG A O 1
ATOM 683 N N . LEU A 1 86 ? -1.612 12.958 -38.808 1.00 81.62 86 LEU A N 1
ATOM 684 C CA . LEU A 1 86 ? -0.250 13.492 -38.814 1.00 81.62 86 LEU A CA 1
ATOM 685 C C . LEU A 1 86 ? -0.243 14.991 -38.469 1.00 81.62 86 LEU A C 1
ATOM 687 O O . LEU A 1 86 ? 0.580 15.423 -37.666 1.00 81.62 86 LEU A O 1
ATOM 691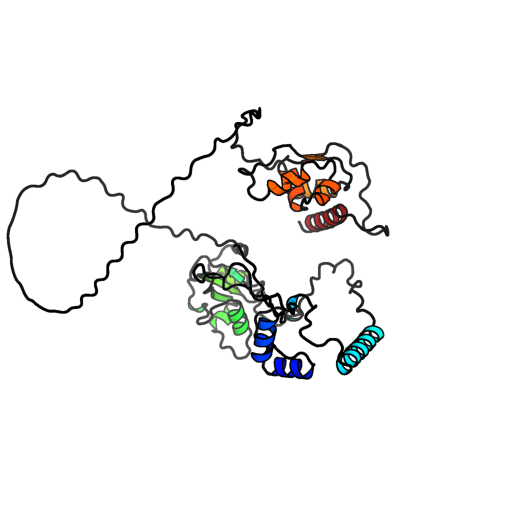 N N . GLU A 1 87 ? -1.215 15.765 -38.963 1.00 86.81 87 GLU A N 1
ATOM 692 C CA . GLU A 1 87 ? -1.418 17.159 -38.548 1.00 86.81 87 GLU A CA 1
ATOM 693 C C . GLU A 1 87 ? -1.799 17.307 -37.067 1.00 86.81 87 GLU A C 1
ATOM 695 O O . GLU A 1 87 ? -1.266 18.180 -36.380 1.00 86.81 87 GLU A O 1
ATOM 700 N N . ARG A 1 88 ? -2.723 16.484 -36.548 1.00 79.50 88 ARG A N 1
ATOM 701 C CA . ARG A 1 88 ? -3.108 16.510 -35.122 1.00 79.50 88 ARG A CA 1
ATOM 702 C C . ARG A 1 88 ? -1.937 16.121 -34.218 1.00 79.50 88 ARG A C 1
ATOM 704 O O . ARG A 1 88 ? -1.736 16.754 -33.185 1.00 79.50 88 ARG A O 1
ATOM 711 N N . GLU A 1 89 ? -1.140 15.129 -34.608 1.00 78.94 89 GLU A N 1
ATOM 712 C CA . GLU A 1 89 ? 0.059 14.706 -33.881 1.00 78.94 89 GLU A CA 1
ATOM 713 C C . GLU A 1 89 ? 1.189 15.744 -33.980 1.00 78.94 89 GLU A C 1
ATOM 715 O O . GLU A 1 89 ? 1.889 15.957 -32.990 1.00 78.94 89 GLU A O 1
ATOM 720 N N . ALA A 1 90 ? 1.329 16.456 -35.104 1.00 84.94 90 ALA A N 1
ATOM 721 C CA . ALA A 1 90 ? 2.231 17.602 -35.231 1.00 84.94 90 ALA A CA 1
ATOM 722 C C . ALA A 1 90 ? 1.809 18.761 -34.311 1.00 84.94 90 ALA A C 1
ATOM 724 O O . ALA A 1 90 ? 2.611 19.198 -33.488 1.00 84.94 90 ALA A O 1
ATOM 725 N N . LYS A 1 91 ? 0.534 19.176 -34.345 1.00 87.50 91 LYS A N 1
ATOM 726 C CA . LYS A 1 91 ? -0.027 20.208 -33.447 1.00 87.50 91 LYS A CA 1
ATOM 727 C C . LYS A 1 91 ? 0.118 19.822 -31.971 1.00 87.50 91 LYS A C 1
ATOM 729 O O . LYS A 1 91 ? 0.476 20.654 -31.141 1.00 87.50 91 LYS A O 1
ATOM 734 N N . ALA A 1 92 ? -0.106 18.551 -31.627 1.00 75.94 92 ALA A N 1
ATOM 735 C CA . ALA A 1 92 ? 0.128 18.047 -30.275 1.00 75.94 92 ALA A CA 1
ATOM 736 C C . ALA A 1 92 ? 1.620 18.089 -29.900 1.00 75.94 92 ALA A C 1
ATOM 738 O O . ALA A 1 92 ? 1.958 18.476 -28.782 1.00 75.94 92 ALA A O 1
ATOM 739 N N . ARG A 1 93 ? 2.523 17.724 -30.819 1.00 76.94 93 ARG A N 1
ATOM 740 C CA . ARG A 1 93 ? 3.978 17.778 -30.613 1.00 76.94 93 ARG A CA 1
ATOM 741 C C . ARG A 1 93 ? 4.458 19.210 -30.385 1.00 76.94 93 ARG A C 1
ATOM 743 O O . ARG A 1 93 ? 5.165 19.429 -29.409 1.00 76.94 93 ARG A O 1
ATOM 750 N N . GLU A 1 94 ? 4.028 20.168 -31.202 1.00 85.50 94 GLU A N 1
ATOM 751 C CA . GLU A 1 94 ? 4.308 21.601 -31.021 1.00 85.50 94 GLU A CA 1
ATOM 752 C C . GLU A 1 94 ? 3.779 22.110 -29.675 1.00 85.50 94 GLU A C 1
ATOM 754 O O . GLU A 1 94 ? 4.520 22.729 -28.910 1.00 85.50 94 GLU A O 1
ATOM 759 N N . PHE A 1 95 ? 2.530 21.776 -29.329 1.00 82.00 95 PHE A N 1
ATOM 760 C CA . PHE A 1 95 ? 1.925 22.129 -28.044 1.00 82.00 95 PHE A CA 1
ATOM 761 C C . PHE A 1 95 ? 2.731 21.599 -26.848 1.00 82.00 95 PHE A C 1
ATOM 763 O O . PHE A 1 95 ? 2.952 22.334 -25.886 1.00 82.00 95 PHE A O 1
ATOM 770 N N . TRP A 1 96 ? 3.198 20.346 -26.893 1.00 74.75 96 TRP A N 1
ATOM 771 C CA . TRP A 1 96 ? 4.007 19.757 -25.819 1.00 74.75 96 TRP A CA 1
ATOM 772 C C . TRP A 1 96 ? 5.465 20.236 -25.815 1.00 74.75 96 TRP A C 1
ATOM 774 O O . TRP A 1 96 ? 6.044 20.362 -24.739 1.00 74.75 96 TRP A O 1
ATOM 784 N N . GLN A 1 97 ? 6.052 20.549 -26.973 1.00 77.88 97 GLN A N 1
ATOM 785 C CA . GLN A 1 97 ? 7.387 21.150 -27.066 1.00 77.88 97 GLN A CA 1
ATOM 786 C C . GLN A 1 97 ? 7.390 22.578 -26.503 1.00 77.88 97 GLN A C 1
ATOM 788 O O . GLN A 1 97 ? 8.222 22.892 -25.654 1.00 77.88 97 GLN A O 1
ATOM 793 N N . GLY A 1 98 ? 6.423 23.414 -26.895 1.00 82.12 98 GLY A N 1
ATOM 794 C CA . GLY A 1 98 ? 6.300 24.798 -26.424 1.00 82.12 98 GLY A CA 1
ATOM 795 C C . GLY A 1 98 ? 5.953 24.928 -24.937 1.00 82.12 98 GLY A C 1
ATOM 796 O O . GLY A 1 98 ? 6.337 25.905 -24.299 1.00 82.12 98 GLY A O 1
ATOM 797 N N . ARG A 1 99 ? 5.276 23.931 -24.347 1.00 77.94 99 ARG A N 1
ATOM 798 C CA . ARG A 1 99 ? 5.024 23.872 -22.893 1.00 77.94 99 ARG A CA 1
ATOM 799 C C . ARG A 1 99 ? 6.217 23.388 -22.064 1.00 77.94 99 ARG A C 1
ATOM 801 O O . ARG A 1 99 ? 6.142 23.446 -20.837 1.00 77.94 99 ARG A O 1
ATOM 808 N N . GLY A 1 100 ? 7.258 22.874 -22.720 1.00 68.81 100 GLY A N 1
ATOM 809 C CA . GLY A 1 100 ? 8.288 22.048 -22.103 1.00 68.81 100 GLY A CA 1
ATOM 810 C C . GLY A 1 100 ? 7.762 20.672 -21.672 1.00 68.81 100 GLY A C 1
ATOM 811 O O . GLY A 1 100 ? 6.565 20.462 -21.445 1.00 68.81 100 GLY A O 1
ATOM 812 N N . MET A 1 101 ? 8.677 19.714 -21.487 1.00 62.31 101 MET A N 1
ATOM 813 C CA . MET A 1 101 ? 8.356 18.553 -20.654 1.00 62.31 101 MET A CA 1
ATOM 814 C C . MET A 1 101 ? 7.931 19.065 -19.279 1.00 62.31 101 MET A C 1
ATOM 816 O O . MET A 1 101 ? 8.617 19.911 -18.708 1.00 62.31 101 MET A O 1
ATOM 820 N N . ARG A 1 102 ? 6.814 18.551 -18.741 1.00 56.31 102 ARG A N 1
ATOM 821 C CA . ARG A 1 102 ? 6.413 18.848 -17.360 1.00 56.31 102 ARG A CA 1
ATOM 822 C C . ARG A 1 102 ? 7.602 18.532 -16.461 1.00 56.31 102 ARG A C 1
ATOM 824 O O . ARG A 1 102 ? 7.954 17.357 -16.346 1.00 56.31 102 ARG A O 1
ATOM 831 N N . GLU A 1 103 ? 8.200 19.552 -15.845 1.00 49.88 103 GLU A N 1
ATOM 832 C CA . GLU A 1 103 ? 9.262 19.314 -14.876 1.00 49.88 103 GLU A CA 1
ATOM 833 C C . GLU A 1 103 ? 8.713 18.339 -13.823 1.00 49.88 103 GLU A C 1
ATOM 835 O O . GLU A 1 103 ? 7.629 18.586 -13.273 1.00 49.88 103 GLU A O 1
ATOM 840 N N . PRO A 1 104 ? 9.393 17.209 -13.548 1.00 48.81 104 PRO A N 1
ATOM 841 C CA . PRO A 1 104 ? 9.035 16.410 -12.389 1.00 48.81 104 PRO A CA 1
ATOM 842 C C . PRO A 1 104 ? 9.086 17.337 -11.174 1.00 48.81 104 PRO A C 1
ATOM 844 O O . PRO A 1 104 ? 10.005 18.148 -11.063 1.00 48.81 104 PRO A O 1
ATOM 847 N N . ILE A 1 105 ? 8.093 17.253 -10.284 1.00 54.19 105 ILE A N 1
ATOM 848 C CA . ILE A 1 105 ? 7.962 18.159 -9.134 1.00 54.19 105 ILE A CA 1
ATOM 849 C C . ILE A 1 105 ? 9.063 17.829 -8.110 1.00 54.19 105 ILE A C 1
ATOM 851 O O . ILE A 1 105 ? 8.839 17.171 -7.099 1.00 54.19 105 ILE A O 1
ATOM 855 N N . THR A 1 106 ? 10.284 18.273 -8.402 1.00 52.81 106 THR A N 1
ATOM 856 C CA . THR A 1 106 ? 11.509 18.092 -7.609 1.00 52.81 106 THR A CA 1
ATOM 857 C C . THR A 1 106 ? 11.638 19.146 -6.516 1.00 52.81 106 THR A C 1
ATOM 859 O O . THR A 1 106 ? 12.339 18.932 -5.534 1.00 52.81 106 THR A O 1
ATOM 862 N N . LYS A 1 107 ? 10.903 20.261 -6.636 1.00 45.47 107 LYS A N 1
ATOM 863 C CA . LYS A 1 107 ? 10.773 21.307 -5.604 1.00 45.47 107 LYS A CA 1
ATOM 864 C C . LYS A 1 107 ? 9.797 20.937 -4.477 1.00 45.47 107 LYS A C 1
ATOM 866 O O . LYS A 1 107 ? 9.472 21.771 -3.635 1.00 45.47 107 LYS A O 1
ATOM 871 N N . ALA A 1 108 ? 9.371 19.677 -4.423 1.00 46.94 108 ALA A N 1
ATOM 872 C CA . ALA A 1 108 ? 8.890 19.056 -3.203 1.00 46.94 108 ALA A CA 1
ATOM 873 C C . ALA A 1 108 ? 10.102 18.887 -2.260 1.00 46.94 108 ALA A C 1
ATOM 875 O O . ALA A 1 108 ? 10.888 17.954 -2.410 1.00 46.94 108 ALA A O 1
ATOM 876 N N . GLY A 1 109 ? 10.294 19.828 -1.323 1.00 50.53 109 GLY A N 1
ATOM 877 C CA . GLY A 1 109 ? 11.425 19.812 -0.382 1.00 50.53 109 GLY A CA 1
ATOM 878 C C . GLY A 1 109 ? 11.524 18.497 0.415 1.00 50.53 109 GLY A C 1
ATOM 879 O O . GLY A 1 109 ? 10.547 17.748 0.476 1.00 50.53 109 GLY A O 1
ATOM 880 N N . PRO A 1 110 ? 12.666 18.197 1.065 1.00 53.41 110 PRO A N 1
ATOM 881 C CA . PRO A 1 110 ? 12.972 16.864 1.613 1.00 53.41 110 PRO A CA 1
ATOM 882 C C . PRO A 1 110 ? 11.974 16.310 2.653 1.00 53.41 110 PRO A C 1
ATOM 884 O O . PRO A 1 110 ? 12.000 15.120 2.945 1.00 53.41 110 PRO A O 1
ATOM 887 N N . SER A 1 111 ? 11.055 17.129 3.169 1.00 49.56 111 SER A N 1
ATOM 888 C CA . SER A 1 111 ? 9.911 16.726 3.999 1.00 49.56 111 SER A CA 1
ATOM 889 C C . SER A 1 111 ? 8.698 16.167 3.228 1.00 49.56 111 SER A C 1
ATOM 891 O O . SER A 1 111 ? 7.731 15.746 3.857 1.00 49.56 111 SER A O 1
ATOM 893 N N . SER A 1 112 ? 8.706 16.171 1.890 1.00 46.66 112 SER A N 1
ATOM 894 C CA . SER A 1 112 ? 7.509 15.936 1.058 1.00 46.66 112 SER A CA 1
ATOM 895 C C . SER A 1 112 ? 7.640 14.832 0.001 1.00 46.66 112 SER A C 1
ATOM 897 O O . SER A 1 112 ? 6.699 14.584 -0.746 1.00 46.66 112 SER A O 1
ATOM 899 N N . VAL A 1 113 ? 8.732 14.059 0.001 1.00 47.88 113 VAL A N 1
ATOM 900 C CA . VAL A 1 113 ? 8.868 12.848 -0.844 1.00 47.88 113 VAL A CA 1
ATOM 901 C C . VAL A 1 113 ? 7.822 11.771 -0.483 1.00 47.88 113 VAL A C 1
ATOM 903 O O . VAL A 1 113 ? 7.458 10.939 -1.311 1.00 47.88 113 VAL A O 1
ATOM 906 N N . THR A 1 114 ? 7.260 11.824 0.730 1.00 46.97 114 THR A N 1
ATOM 907 C CA . THR A 1 114 ? 6.113 11.011 1.175 1.00 46.97 114 THR A CA 1
ATOM 908 C C . THR A 1 114 ? 4.761 11.723 1.083 1.00 46.97 114 THR A C 1
ATOM 910 O O . THR A 1 114 ? 3.750 11.127 1.463 1.00 46.97 114 THR A O 1
ATOM 913 N N . ALA A 1 115 ? 4.688 12.928 0.497 1.00 46.00 115 ALA A N 1
ATOM 914 C CA . ALA A 1 115 ? 3.435 13.539 0.043 1.00 46.00 115 ALA A CA 1
ATOM 915 C C . ALA A 1 115 ? 2.934 12.813 -1.220 1.00 46.00 115 ALA A C 1
ATOM 917 O O . ALA A 1 115 ? 2.828 13.365 -2.314 1.00 46.00 115 ALA A O 1
ATOM 918 N N . ARG A 1 116 ? 2.640 11.519 -1.035 1.00 47.00 116 ARG A N 1
ATOM 919 C CA . ARG A 1 116 ? 1.851 10.653 -1.906 1.00 47.00 116 ARG A CA 1
ATOM 920 C C . ARG A 1 116 ? 0.675 11.474 -2.399 1.00 47.00 116 ARG A C 1
ATOM 922 O O . ARG A 1 116 ? -0.226 11.681 -1.591 1.00 47.00 116 ARG A O 1
ATOM 929 N N . ILE A 1 117 ? 0.730 11.896 -3.673 1.00 47.94 117 ILE A N 1
ATOM 930 C CA . ILE A 1 117 ? -0.211 12.818 -4.331 1.00 47.94 117 ILE A CA 1
ATOM 931 C C . ILE A 1 117 ? -1.562 12.705 -3.641 1.00 47.94 117 ILE A C 1
ATOM 933 O O . ILE A 1 117 ? -2.258 11.691 -3.802 1.00 47.94 117 ILE A O 1
ATOM 937 N N . GLU A 1 118 ? -1.874 13.689 -2.793 1.00 45.62 118 GLU A N 1
ATOM 938 C CA . GLU A 1 118 ? -3.176 13.754 -2.153 1.00 45.62 118 GLU A CA 1
ATOM 939 C C . GLU A 1 118 ? -4.146 14.055 -3.280 1.00 45.62 118 GLU A C 1
ATOM 941 O O . GLU A 1 118 ? -4.337 15.208 -3.652 1.00 45.62 118 GLU A O 1
ATOM 946 N N . TRP A 1 119 ? -4.679 12.980 -3.875 1.00 45.50 119 TRP A N 1
ATOM 947 C CA . TRP A 1 119 ? -5.752 13.006 -4.860 1.00 45.50 119 TRP A CA 1
ATOM 948 C C . TRP A 1 119 ? -6.703 14.111 -4.446 1.00 45.50 119 TRP A C 1
ATOM 950 O O . TRP A 1 119 ? -7.250 13.998 -3.354 1.00 45.50 119 TRP A O 1
ATOM 960 N N . GLU A 1 120 ? -6.873 15.159 -5.252 1.00 46.16 120 GLU A N 1
ATOM 961 C CA . GLU A 1 120 ? -7.424 16.440 -4.772 1.00 46.16 120 GLU A CA 1
ATOM 962 C C . GLU A 1 120 ? -8.823 16.292 -4.142 1.00 46.16 120 GLU A C 1
ATOM 964 O O . GLU A 1 120 ? -9.200 17.051 -3.259 1.00 46.16 120 GLU A O 1
ATOM 969 N N . HIS A 1 121 ? -9.533 15.207 -4.465 1.00 48.84 121 HIS A N 1
ATOM 970 C CA . HIS A 1 121 ? -10.741 14.705 -3.790 1.00 48.84 121 HIS A CA 1
ATOM 971 C C . HIS A 1 121 ? -10.598 14.422 -2.266 1.00 48.84 121 HIS A C 1
ATOM 973 O O . HIS A 1 121 ? -11.596 14.186 -1.584 1.00 48.84 121 HIS A O 1
ATOM 979 N N . ARG A 1 122 ? -9.368 14.366 -1.737 1.00 50.84 122 ARG A N 1
ATOM 980 C CA . ARG A 1 122 ? -8.989 14.264 -0.314 1.00 50.84 122 ARG A CA 1
ATOM 981 C C . ARG A 1 122 ? -8.568 15.617 0.267 1.00 50.84 122 ARG A C 1
ATOM 983 O O . ARG A 1 122 ? -8.574 15.769 1.487 1.00 50.84 122 ARG A O 1
ATOM 990 N N . GLY A 1 123 ? -8.217 16.577 -0.588 1.00 42.31 123 GLY A N 1
ATOM 991 C CA . GLY A 1 123 ? -7.754 17.899 -0.196 1.00 42.31 123 GLY A CA 1
ATOM 992 C C . GLY A 1 123 ? -8.822 18.641 0.602 1.00 42.31 123 GLY A C 1
ATOM 993 O O . GLY A 1 123 ? -9.936 18.850 0.133 1.00 42.31 123 GLY A O 1
ATOM 994 N N . ASN A 1 124 ? -8.475 19.032 1.828 1.00 46.09 124 ASN A N 1
ATOM 995 C CA . ASN A 1 124 ? -9.257 19.925 2.683 1.00 46.09 124 ASN A CA 1
ATOM 996 C C . ASN A 1 124 ? -10.778 19.663 2.743 1.00 46.09 124 ASN A C 1
ATOM 998 O O . ASN A 1 124 ? -11.580 20.597 2.696 1.00 46.09 124 ASN A O 1
ATOM 1002 N N . LYS A 1 125 ? -11.178 18.435 3.100 1.00 52.00 125 LYS A N 1
ATOM 1003 C CA . LYS A 1 125 ? -12.462 18.178 3.792 1.00 52.00 125 LYS A CA 1
ATOM 1004 C C . LYS A 1 125 ? -12.525 18.845 5.202 1.00 52.00 125 LYS A C 1
ATOM 1006 O O . LYS A 1 125 ? -13.105 18.284 6.123 1.00 52.00 125 LYS A O 1
ATOM 1011 N N . ARG A 1 126 ? -11.941 20.043 5.405 1.00 51.03 126 ARG A N 1
ATOM 1012 C CA . ARG A 1 126 ? -11.828 20.746 6.710 1.00 51.03 126 ARG A CA 1
ATOM 1013 C C . ARG A 1 126 ? -13.181 21.101 7.333 1.00 51.03 126 ARG A C 1
ATOM 1015 O O . ARG A 1 126 ? -13.274 21.185 8.550 1.00 51.03 126 ARG A O 1
ATOM 1022 N N . ASN A 1 127 ? -14.214 21.260 6.507 1.00 57.31 127 ASN A N 1
ATOM 1023 C CA . ASN A 1 127 ? -15.576 21.571 6.951 1.00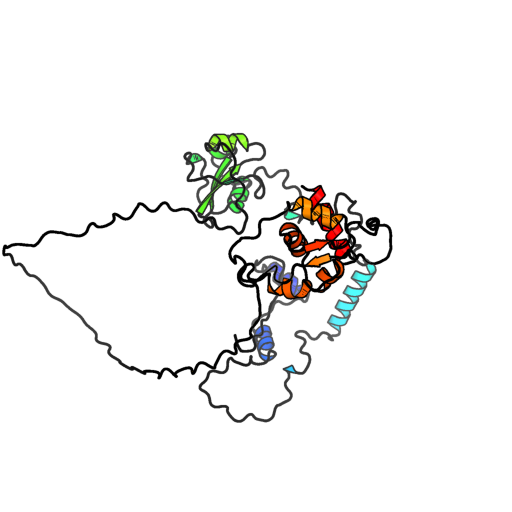 57.31 127 ASN A CA 1
ATOM 1024 C C . ASN A 1 127 ? -16.462 20.315 7.090 1.00 57.31 127 ASN A C 1
ATOM 1026 O O . ASN A 1 127 ? -17.633 20.424 7.442 1.00 57.31 127 ASN A O 1
ATOM 1030 N N . VAL A 1 128 ? -15.932 19.119 6.807 1.00 60.12 128 VAL A N 1
ATOM 1031 C CA . VAL A 1 128 ? -16.693 17.863 6.829 1.00 60.12 128 VAL A CA 1
ATOM 1032 C C . VAL A 1 128 ? -16.602 17.252 8.223 1.00 60.12 128 VAL A C 1
ATOM 1034 O O . VAL A 1 128 ? -15.582 16.685 8.611 1.00 60.12 128 VAL A O 1
ATOM 1037 N N . SER A 1 129 ? -17.681 17.379 8.993 1.00 74.75 129 SER A N 1
ATOM 1038 C CA . SER A 1 129 ? -17.688 17.020 10.416 1.00 74.75 129 SER A CA 1
ATOM 1039 C C . SER A 1 129 ? -17.610 15.507 10.693 1.00 74.75 129 SER A C 1
ATOM 1041 O O . SER A 1 129 ? -17.158 15.111 11.773 1.00 74.75 129 SER A O 1
ATOM 1043 N N . TRP A 1 130 ? -17.966 14.670 9.709 1.00 83.25 130 TRP A N 1
ATOM 1044 C CA . TRP A 1 130 ? -17.870 13.205 9.758 1.00 83.25 130 TRP A CA 1
ATOM 1045 C C . TRP A 1 130 ? -16.970 12.685 8.627 1.00 83.25 130 TRP A C 1
ATOM 1047 O O . TRP A 1 130 ? -17.329 12.787 7.455 1.00 83.25 130 TRP A O 1
ATOM 1057 N N . ASN A 1 131 ? -15.802 12.123 8.956 1.00 74.00 131 ASN A N 1
ATOM 1058 C CA . ASN A 1 131 ? -14.770 11.745 7.981 1.00 74.00 131 ASN A CA 1
ATOM 1059 C C . ASN A 1 131 ? -14.595 10.216 7.875 1.00 74.00 131 ASN A C 1
ATOM 1061 O O . ASN A 1 131 ? -14.243 9.543 8.847 1.00 74.00 131 ASN A O 1
ATOM 1065 N N . GLU A 1 132 ? -14.797 9.701 6.660 1.00 64.06 132 GLU A N 1
ATOM 1066 C CA . GLU A 1 132 ? -14.852 8.281 6.284 1.00 64.06 132 GLU A CA 1
ATOM 1067 C C . GLU A 1 132 ? -13.609 7.457 6.672 1.00 64.06 132 GLU A C 1
ATOM 1069 O O . GLU A 1 132 ? -13.738 6.335 7.162 1.00 64.06 132 GLU A O 1
ATOM 1074 N N . ASP A 1 133 ? -12.398 7.980 6.447 1.00 65.25 133 ASP A N 1
ATOM 1075 C CA . ASP A 1 133 ? -11.171 7.166 6.530 1.00 65.25 133 ASP A CA 1
ATOM 1076 C C . ASP A 1 133 ? -10.669 6.978 7.982 1.00 65.25 133 ASP A C 1
ATOM 1078 O O . ASP A 1 133 ? -9.984 5.993 8.301 1.00 65.25 133 ASP A O 1
ATOM 1082 N N . HIS A 1 134 ? -11.021 7.898 8.891 1.00 68.25 134 HIS A N 1
ATOM 1083 C CA . HIS A 1 134 ? -10.371 8.018 10.204 1.00 68.25 134 HIS A CA 1
ATOM 1084 C C . HIS A 1 134 ? -11.307 8.021 11.422 1.00 68.25 134 HIS A C 1
ATOM 1086 O O . HIS A 1 134 ? -10.841 7.639 12.494 1.00 68.25 134 HIS A O 1
ATOM 1092 N N . LEU A 1 135 ? -12.591 8.372 11.289 1.00 83.56 135 LEU A N 1
ATOM 1093 C CA . LEU A 1 135 ? -13.489 8.593 12.436 1.00 83.56 135 LEU A CA 1
ATOM 1094 C C . LEU A 1 135 ? -14.513 7.463 12.644 1.00 83.56 135 LEU A C 1
ATOM 1096 O O . LEU A 1 135 ? -15.719 7.695 12.738 1.00 83.56 135 LEU A O 1
ATOM 1100 N N . TYR A 1 136 ? -14.021 6.223 12.726 1.00 93.88 136 TYR A N 1
ATOM 1101 C CA . TYR A 1 136 ? -14.833 5.070 13.120 1.00 93.88 136 TYR A CA 1
ATOM 1102 C C . TYR A 1 136 ? -14.066 4.048 13.970 1.00 93.88 136 TYR A C 1
ATOM 1104 O O . TYR A 1 136 ? -12.841 3.931 13.872 1.00 93.88 136 TYR A O 1
ATOM 1112 N N . PHE A 1 137 ? -14.807 3.265 14.758 1.00 94.50 137 PHE A N 1
ATOM 1113 C CA . PHE A 1 137 ? -14.336 2.034 15.406 1.00 94.50 137 PHE A CA 1
ATOM 1114 C C . PHE A 1 137 ? -15.341 0.888 15.213 1.00 94.50 137 PHE A C 1
ATOM 1116 O O . PHE A 1 137 ? -16.486 1.104 14.810 1.00 94.50 137 PHE A O 1
ATOM 1123 N N . VAL A 1 138 ? -14.892 -0.347 15.438 1.00 95.31 138 VAL A N 1
ATOM 1124 C CA . VAL A 1 138 ? -15.720 -1.555 15.309 1.00 95.31 138 VAL A CA 1
ATOM 1125 C C . VAL A 1 138 ? -16.429 -1.830 16.632 1.00 95.31 138 VAL A C 1
ATOM 1127 O O . VAL A 1 138 ? -15.787 -1.824 17.679 1.00 95.31 138 VAL A O 1
ATOM 1130 N N . LEU A 1 139 ? -17.736 -2.085 16.580 1.00 95.62 139 LEU A N 1
ATOM 1131 C CA . LEU A 1 139 ? -18.521 -2.521 17.734 1.00 95.62 139 LEU A CA 1
ATOM 1132 C C . LEU A 1 139 ? -18.507 -4.060 17.832 1.00 95.62 139 LEU A C 1
ATOM 1134 O O . LEU A 1 139 ? -18.581 -4.728 16.797 1.00 95.62 139 LEU A O 1
ATOM 1138 N N . PRO A 1 140 ? -18.453 -4.642 19.046 1.00 95.12 140 PRO A N 1
ATOM 1139 C CA . PRO A 1 140 ? -18.405 -6.096 19.232 1.00 95.12 140 PRO A CA 1
ATOM 1140 C C . PRO A 1 140 ? -19.729 -6.809 18.896 1.00 95.12 140 PRO A C 1
ATOM 1142 O O . PRO A 1 140 ? -19.739 -8.021 18.700 1.00 95.12 140 PRO A O 1
ATOM 1145 N N . GLY A 1 141 ? -20.846 -6.079 18.812 1.00 95.75 141 GLY A N 1
ATOM 1146 C CA . GLY A 1 141 ? -22.178 -6.620 18.537 1.00 95.75 141 GLY A CA 1
ATOM 1147 C C . GLY A 1 141 ? -23.191 -5.530 18.175 1.00 95.75 141 GLY A C 1
ATOM 1148 O O . GLY A 1 141 ? -22.807 -4.397 17.879 1.00 95.75 141 GLY A O 1
ATOM 1149 N N . GLU A 1 142 ? -24.486 -5.869 18.188 1.00 97.12 142 GLU A N 1
ATOM 1150 C CA . GLU A 1 142 ? -25.566 -4.884 18.013 1.00 97.12 142 GLU A CA 1
ATOM 1151 C C . GLU A 1 142 ? -25.558 -3.878 19.180 1.00 97.12 142 GLU A C 1
ATOM 1153 O O . GLU A 1 142 ? -25.514 -4.290 20.343 1.00 97.12 142 GLU A O 1
ATOM 1158 N N . PRO A 1 143 ? -25.587 -2.560 18.912 1.00 97.19 143 PRO A N 1
ATOM 1159 C CA . PRO A 1 143 ? -25.572 -1.560 19.970 1.00 97.19 143 PRO A CA 1
ATOM 1160 C C . PRO A 1 143 ? -26.875 -1.578 20.779 1.00 97.19 143 PRO A C 1
ATOM 1162 O O . PRO A 1 143 ? -27.971 -1.536 20.220 1.00 97.19 143 PRO A O 1
ATOM 1165 N N . LYS A 1 144 ? -26.756 -1.517 22.113 1.00 97.06 144 LYS A N 1
ATOM 1166 C CA . LYS A 1 144 ? -27.901 -1.391 23.041 1.00 97.06 144 LYS A CA 1
ATOM 1167 C C . LYS A 1 144 ? -28.809 -0.199 22.688 1.00 97.06 144 LYS A C 1
ATOM 1169 O O . LYS A 1 144 ? -30.028 -0.266 22.831 1.00 97.06 144 LYS A O 1
ATOM 1174 N N . ARG A 1 145 ? -28.207 0.899 22.213 1.00 97.25 145 ARG A N 1
ATOM 1175 C CA . ARG A 1 145 ? -28.876 2.151 21.832 1.00 97.25 145 ARG A CA 1
ATOM 1176 C C . ARG A 1 145 ? -29.368 2.135 20.386 1.00 97.25 145 ARG A C 1
ATOM 1178 O O . ARG A 1 145 ? -28.669 2.555 19.464 1.00 97.25 145 ARG A O 1
ATOM 1185 N N . LYS A 1 146 ? -30.610 1.680 20.204 1.00 97.62 146 LYS A N 1
ATOM 1186 C CA . LYS A 1 146 ? -31.285 1.604 18.894 1.00 97.62 146 LYS A CA 1
ATOM 1187 C C . LYS A 1 146 ? -31.648 2.966 18.294 1.00 97.62 146 LYS A C 1
ATOM 1189 O O . LYS A 1 146 ? -31.884 3.054 17.094 1.00 97.62 146 LYS A O 1
ATOM 1194 N N . ASP A 1 147 ? -31.656 4.020 19.106 1.00 97.62 147 ASP A N 1
ATOM 1195 C CA . ASP A 1 147 ? -31.892 5.410 18.701 1.00 97.62 147 ASP A CA 1
ATOM 1196 C C . ASP A 1 147 ? -30.699 6.049 17.962 1.00 97.62 147 ASP A C 1
ATOM 1198 O O . ASP A 1 147 ? -30.865 7.055 17.276 1.00 97.62 147 ASP A O 1
ATOM 1202 N N . LEU A 1 148 ? -29.506 5.450 18.071 1.00 97.81 148 LEU A N 1
ATOM 1203 C CA . LEU A 1 148 ? -28.297 5.863 17.349 1.00 97.81 148 LEU A CA 1
ATOM 1204 C C . LEU A 1 148 ? -28.024 5.042 16.080 1.00 97.81 148 LEU A C 1
ATOM 1206 O O . LEU A 1 148 ? -26.996 5.247 15.433 1.00 97.81 148 LEU A O 1
ATOM 1210 N N . ILE A 1 149 ? -28.903 4.103 15.725 1.00 97.88 149 ILE A N 1
ATOM 1211 C CA . ILE A 1 149 ? -28.758 3.286 14.518 1.00 97.88 149 ILE A CA 1
ATOM 1212 C C . ILE A 1 149 ? -29.272 4.081 13.314 1.00 97.88 149 ILE A C 1
ATOM 1214 O O . ILE A 1 149 ? -30.462 4.392 13.238 1.00 97.88 149 ILE A O 1
ATOM 1218 N N . LEU A 1 150 ? -28.398 4.348 12.340 1.00 97.19 150 LEU A N 1
ATOM 1219 C CA . LEU A 1 150 ? -28.835 4.812 11.023 1.00 97.19 150 LEU A CA 1
ATOM 1220 C C . LEU A 1 150 ? -29.473 3.637 10.279 1.00 97.19 150 LEU A C 1
ATOM 1222 O O . LEU A 1 150 ? -28.802 2.660 9.938 1.00 97.19 150 LEU A O 1
ATOM 1226 N N . LYS A 1 151 ? -30.784 3.728 10.058 1.00 94.75 151 LYS A N 1
ATOM 1227 C CA . LYS A 1 151 ? -31.541 2.766 9.251 1.00 94.75 151 LYS A CA 1
ATOM 1228 C C . LYS A 1 151 ? -31.293 3.016 7.763 1.00 94.75 151 LYS A C 1
ATOM 1230 O O . LYS A 1 151 ? -30.803 4.072 7.380 1.00 94.75 151 LYS A O 1
ATOM 1235 N N . ASP A 1 152 ? -31.577 2.000 6.952 1.00 94.69 152 ASP A N 1
ATOM 1236 C CA . ASP A 1 152 ? -31.561 2.008 5.477 1.00 94.69 152 ASP A CA 1
ATOM 1237 C C . ASP A 1 152 ? -30.202 2.248 4.784 1.00 94.69 152 ASP A C 1
ATOM 1239 O O . ASP A 1 152 ? -30.020 1.869 3.623 1.00 94.69 152 ASP A O 1
ATOM 1243 N N . ILE A 1 153 ? -29.195 2.732 5.511 1.00 95.69 153 ILE A N 1
ATOM 1244 C CA . ILE A 1 153 ? -27.836 2.948 5.018 1.00 95.69 153 ILE A CA 1
ATOM 1245 C C . ILE A 1 153 ? -26.978 1.686 5.198 1.00 95.69 153 ILE A C 1
ATOM 1247 O O . ILE A 1 153 ? -26.833 1.144 6.291 1.00 95.69 153 ILE A O 1
ATOM 1251 N N . ARG A 1 154 ? -26.379 1.208 4.099 1.00 90.19 154 ARG A N 1
ATOM 1252 C CA . ARG A 1 154 ? -25.758 -0.132 4.002 1.00 90.19 154 ARG A CA 1
ATOM 1253 C C . ARG A 1 154 ? -24.227 -0.143 4.125 1.00 90.19 154 ARG A C 1
ATOM 1255 O O . ARG A 1 154 ? -23.615 -1.219 4.124 1.00 90.19 154 ARG A O 1
ATOM 1262 N N . ASN A 1 155 ? -23.604 1.035 4.168 1.00 91.50 155 ASN A N 1
ATOM 1263 C CA . ASN A 1 155 ? -22.160 1.247 4.054 1.00 91.50 155 ASN A CA 1
ATOM 1264 C C . ASN A 1 155 ? -21.722 2.512 4.820 1.00 91.50 155 ASN A C 1
ATOM 1266 O O . ASN A 1 155 ? -22.483 3.465 4.946 1.00 91.50 155 ASN A O 1
ATOM 1270 N N . MET A 1 156 ? -20.472 2.539 5.293 1.00 92.12 156 MET A N 1
ATOM 1271 C CA . MET A 1 156 ? -19.913 3.671 6.050 1.00 92.12 156 MET A CA 1
ATOM 1272 C C . MET A 1 156 ? -19.749 4.936 5.196 1.00 92.12 156 MET A C 1
ATOM 1274 O O . MET A 1 156 ? -19.923 6.036 5.707 1.00 92.12 156 MET A O 1
ATOM 1278 N N . VAL A 1 157 ? -19.421 4.781 3.906 1.00 91.19 157 VAL A N 1
ATOM 1279 C CA . VAL A 1 157 ? -19.272 5.901 2.954 1.00 91.19 157 VAL A CA 1
ATOM 1280 C C . VAL A 1 157 ? -20.610 6.614 2.778 1.00 91.19 157 VAL A C 1
ATOM 1282 O O . VAL A 1 157 ? -20.710 7.818 2.978 1.00 91.19 157 VAL A O 1
ATOM 1285 N N . ASP A 1 158 ? -21.656 5.844 2.489 1.00 93.25 158 ASP A N 1
ATOM 1286 C CA . ASP A 1 158 ? -23.020 6.337 2.308 1.00 93.25 158 ASP A CA 1
ATOM 1287 C C . ASP A 1 158 ? -23.534 7.005 3.600 1.00 93.25 158 ASP A C 1
ATOM 1289 O O . ASP A 1 158 ? -24.172 8.052 3.541 1.00 93.25 158 ASP A O 1
ATOM 1293 N N . ALA A 1 159 ? -23.175 6.462 4.773 1.00 94.94 159 ALA A N 1
ATOM 1294 C CA . ALA A 1 159 ? -23.499 7.055 6.072 1.00 94.94 159 ALA A CA 1
ATOM 1295 C C . ALA A 1 159 ? -22.786 8.389 6.305 1.00 94.94 159 ALA A C 1
ATOM 1297 O O . ALA A 1 159 ? -23.417 9.344 6.744 1.00 94.94 159 ALA A O 1
ATOM 1298 N N . ALA A 1 160 ? -21.494 8.485 5.987 1.00 93.94 160 ALA A N 1
ATOM 1299 C CA . ALA A 1 160 ? -20.766 9.745 6.074 1.00 93.94 160 ALA A CA 1
ATOM 1300 C C . ALA A 1 160 ? -21.318 10.785 5.085 1.00 93.94 160 ALA A C 1
ATOM 1302 O O . ALA A 1 160 ? -21.453 11.950 5.447 1.00 93.94 160 ALA A O 1
ATOM 1303 N N . ASN A 1 161 ? -21.691 10.385 3.868 1.00 92.44 161 ASN A N 1
ATOM 1304 C CA . ASN A 1 161 ? -22.312 11.290 2.899 1.00 92.44 161 ASN A CA 1
ATOM 1305 C C . ASN A 1 161 ? -23.668 11.812 3.400 1.00 92.44 161 ASN A C 1
ATOM 1307 O O . ASN A 1 161 ? -23.890 13.016 3.363 1.00 92.44 161 ASN A O 1
ATOM 1311 N N . PHE A 1 162 ? -24.524 10.941 3.947 1.00 95.19 162 PHE A N 1
ATOM 1312 C CA . PHE A 1 162 ? -25.789 11.333 4.579 1.00 95.19 162 PHE A CA 1
ATOM 1313 C C . PHE A 1 162 ? -25.573 12.279 5.774 1.00 95.19 162 PHE A C 1
ATOM 1315 O O . PHE A 1 162 ? -26.179 13.339 5.852 1.00 95.19 162 PHE A O 1
ATOM 1322 N N . LEU A 1 163 ? -24.645 11.965 6.682 1.00 94.62 163 LEU A N 1
ATOM 1323 C CA . LEU A 1 163 ? -24.370 12.782 7.875 1.00 94.62 163 LEU A CA 1
ATOM 1324 C C . LEU A 1 163 ? -23.762 14.165 7.582 1.00 94.62 163 LEU A C 1
ATOM 1326 O O . LEU A 1 163 ? -23.753 15.019 8.468 1.00 94.62 163 LEU A O 1
ATOM 1330 N N . ASN A 1 164 ? -23.226 14.381 6.378 1.00 93.19 164 ASN A N 1
ATOM 1331 C CA . ASN A 1 164 ? -22.721 15.679 5.923 1.00 93.19 164 ASN A CA 1
ATOM 1332 C C . ASN A 1 164 ? -23.613 16.328 4.842 1.00 93.19 164 ASN A C 1
ATOM 1334 O O . ASN A 1 164 ? -23.263 17.397 4.343 1.00 93.19 164 ASN A O 1
ATOM 1338 N N . GLY A 1 165 ? -24.728 15.700 4.454 1.00 92.62 165 GLY A N 1
ATOM 1339 C CA . GLY A 1 165 ? -25.646 16.234 3.450 1.00 92.62 165 GLY A CA 1
ATOM 1340 C C . GLY A 1 165 ? -26.470 17.397 4.020 1.00 92.62 165 GLY A C 1
ATOM 1341 O O . GLY A 1 165 ? -27.063 17.229 5.085 1.00 92.62 165 GLY A O 1
ATOM 1342 N N . PRO A 1 166 ? -26.558 18.559 3.343 1.00 90.88 166 PRO A N 1
ATOM 1343 C CA . PRO A 1 166 ? -27.269 19.729 3.873 1.00 90.88 166 PRO A CA 1
ATOM 1344 C C . PRO A 1 166 ? -28.784 19.506 4.016 1.00 90.88 166 PRO A C 1
ATOM 1346 O O . PRO A 1 166 ? -29.412 20.115 4.874 1.00 90.88 166 PRO A O 1
ATOM 1349 N N . GLU A 1 167 ? -29.355 18.612 3.205 1.00 92.19 167 GLU A N 1
ATOM 1350 C CA . GLU A 1 167 ? -30.786 18.267 3.180 1.00 92.19 167 GLU A CA 1
ATOM 1351 C C . GLU A 1 167 ? -31.110 16.979 3.962 1.00 92.19 167 GLU A C 1
ATOM 1353 O O . GLU A 1 167 ? -32.240 16.502 3.951 1.00 92.19 167 GLU A O 1
ATOM 1358 N N . SER A 1 168 ? -30.120 16.355 4.610 1.00 92.62 168 SER A N 1
ATOM 1359 C CA . SER A 1 168 ? -30.314 15.057 5.264 1.00 92.62 168 SER A CA 1
ATOM 1360 C C . SER A 1 168 ? -30.928 15.207 6.657 1.00 92.62 168 SER A C 1
ATOM 1362 O O . SER A 1 168 ? -30.338 15.810 7.554 1.00 92.62 168 SER A O 1
ATOM 1364 N N . GLU A 1 169 ? -32.097 14.596 6.864 1.00 95.44 169 GLU A N 1
ATOM 1365 C CA . GLU A 1 169 ? -32.794 14.558 8.155 1.00 95.44 169 GLU A CA 1
ATOM 1366 C C . GLU A 1 169 ? -32.077 13.638 9.162 1.00 95.44 169 GLU A C 1
ATOM 1368 O O . GLU A 1 169 ? -32.495 12.514 9.447 1.00 95.44 169 GLU A O 1
ATOM 1373 N N . VAL A 1 170 ? -30.955 14.103 9.716 1.00 95.56 170 VAL A N 1
ATOM 1374 C CA . VAL A 1 170 ? -30.202 13.349 10.725 1.00 95.56 170 VAL A CA 1
ATOM 1375 C C . VAL A 1 170 ? -30.990 13.312 12.047 1.00 95.56 170 VAL A C 1
ATOM 1377 O O . VAL A 1 170 ? -31.303 14.369 12.604 1.00 95.56 170 VAL A O 1
ATOM 1380 N N . PRO A 1 171 ? -31.270 12.123 12.623 1.00 97.12 171 PRO A N 1
ATOM 1381 C CA . PRO A 1 171 ? -31.969 12.005 13.899 1.00 97.12 171 PRO A CA 1
ATOM 1382 C C . PRO A 1 171 ? -31.330 12.844 15.015 1.00 97.12 171 PRO A C 1
ATOM 1384 O O . PRO A 1 171 ? -30.128 12.747 15.276 1.00 97.12 171 PRO A O 1
ATOM 1387 N N . LYS A 1 172 ? -32.147 13.620 15.743 1.00 97.00 172 LYS A N 1
ATOM 1388 C CA . LYS A 1 172 ? -31.688 14.541 16.807 1.00 97.00 172 LYS A CA 1
ATOM 1389 C C . LYS A 1 172 ? -30.798 13.863 17.864 1.00 97.00 172 LYS A C 1
ATOM 1391 O O . LYS A 1 172 ? -29.871 14.490 18.371 1.00 97.00 172 LYS A O 1
ATOM 1396 N N . ALA A 1 173 ? -31.033 12.581 18.156 1.00 97.25 173 ALA A N 1
ATOM 1397 C CA . ALA A 1 173 ? -30.210 11.780 19.067 1.00 97.25 173 ALA A CA 1
ATOM 1398 C C . ALA A 1 173 ? -28.756 11.606 18.578 1.00 97.25 173 ALA A C 1
ATOM 1400 O O . ALA A 1 173 ? -27.826 11.712 19.380 1.00 97.25 173 ALA A O 1
ATOM 1401 N N . ILE A 1 174 ? -28.557 11.401 17.271 1.00 97.00 174 ILE A N 1
ATOM 1402 C CA . ILE A 1 174 ? -27.239 11.273 16.630 1.00 97.00 174 ILE A CA 1
ATOM 1403 C C . ILE A 1 174 ? -26.513 12.620 16.638 1.00 97.00 174 ILE A C 1
ATOM 1405 O O . ILE A 1 174 ? -25.348 12.684 17.030 1.00 97.00 174 ILE A O 1
ATOM 1409 N N . VAL A 1 175 ? -27.210 13.708 16.286 1.00 95.31 175 VAL A N 1
ATOM 1410 C CA . VAL A 1 175 ? -26.642 15.070 16.310 1.00 95.31 175 VAL A CA 1
ATOM 1411 C C . VAL A 1 175 ? -26.212 15.459 17.729 1.00 95.31 175 VAL A C 1
ATOM 1413 O O . VAL A 1 175 ? -25.092 15.923 17.926 1.00 95.31 175 VAL A O 1
ATOM 1416 N N . SER A 1 176 ? -27.065 15.206 18.729 1.00 96.12 176 SER A N 1
ATOM 1417 C CA . SER A 1 176 ? -26.797 15.509 20.143 1.00 96.12 176 SER A CA 1
ATOM 1418 C C . SER A 1 176 ? -25.622 14.714 20.726 1.00 96.12 176 SER A C 1
ATOM 1420 O O . SER A 1 176 ? -24.876 15.243 21.548 1.00 96.12 176 SER A O 1
ATOM 1422 N N . LYS A 1 177 ? -25.439 13.449 20.320 1.00 97.06 177 LYS A N 1
ATOM 1423 C CA . LYS A 1 177 ? -24.357 12.585 20.827 1.00 97.06 177 LYS A CA 1
ATOM 1424 C C . LYS A 1 177 ? -23.086 12.610 19.979 1.00 97.06 177 LYS A C 1
ATOM 1426 O O . LYS A 1 177 ? -22.081 12.049 20.409 1.00 97.06 177 LYS A O 1
ATOM 1431 N N . GLY A 1 178 ? -23.115 13.215 18.791 1.00 96.31 178 GLY A N 1
ATOM 1432 C CA . GLY A 1 178 ? -21.973 13.261 17.874 1.00 96.31 178 GLY A CA 1
ATOM 1433 C C . GLY A 1 178 ? -21.487 11.880 17.415 1.00 96.31 178 GLY A C 1
ATOM 1434 O O . GLY A 1 178 ? -20.325 11.745 17.038 1.00 96.31 178 GLY A O 1
ATOM 1435 N N . CYS A 1 179 ? -22.336 10.849 17.476 1.00 97.00 179 CYS A N 1
ATOM 1436 C CA . CYS A 1 179 ? -22.010 9.487 17.050 1.00 97.00 179 CYS A CA 1
ATOM 1437 C C . CYS A 1 179 ? -23.249 8.702 16.590 1.00 97.00 179 CYS A C 1
ATOM 1439 O O . CYS A 1 179 ? -24.373 8.991 17.005 1.00 97.00 179 CYS A O 1
ATOM 1441 N N . CYS A 1 180 ? -23.035 7.702 15.735 1.00 97.44 180 CYS A N 1
ATOM 1442 C CA . CYS A 1 180 ? -24.063 6.781 15.248 1.00 97.44 180 CYS A CA 1
ATOM 1443 C C . CYS A 1 180 ? -23.480 5.393 14.955 1.00 97.44 180 CYS A C 1
ATOM 1445 O O . CYS A 1 180 ? -22.284 5.250 14.699 1.00 97.44 180 CYS A O 1
ATOM 1447 N N . ALA A 1 181 ? -24.339 4.378 14.909 1.00 97.56 181 ALA A N 1
ATOM 1448 C CA . ALA A 1 181 ? -23.979 3.018 14.533 1.00 97.56 181 ALA A CA 1
ATOM 1449 C C . ALA A 1 181 ? -24.563 2.632 13.164 1.00 97.56 181 ALA A C 1
ATOM 1451 O O . ALA A 1 181 ? -25.722 2.920 12.864 1.00 97.56 181 ALA A O 1
ATOM 1452 N N . VAL A 1 182 ? -23.758 1.946 12.349 1.00 97.25 182 VAL A N 1
ATOM 1453 C CA . VAL A 1 182 ? -24.109 1.475 11.000 1.00 97.25 182 VAL A CA 1
ATOM 1454 C C . VAL A 1 182 ? -23.715 0.007 10.855 1.00 97.25 182 VAL A C 1
ATOM 1456 O O . VAL A 1 182 ? -22.586 -0.375 11.171 1.00 97.25 182 VAL A O 1
ATOM 1459 N N . LEU A 1 183 ? -24.625 -0.822 10.342 1.00 96.62 183 LEU A N 1
ATOM 1460 C CA . LEU A 1 183 ? -24.349 -2.221 10.018 1.00 96.62 183 LEU A CA 1
ATOM 1461 C C . LEU A 1 183 ? -23.834 -2.328 8.579 1.00 96.62 183 LEU A C 1
ATOM 1463 O O . LEU A 1 183 ? -24.559 -2.045 7.628 1.00 96.62 183 LEU A O 1
ATOM 1467 N N . SER A 1 184 ? -22.595 -2.787 8.387 1.00 95.38 184 SER A N 1
ATOM 1468 C CA . SER A 1 184 ? -22.105 -3.053 7.032 1.00 95.38 184 SER A CA 1
ATOM 1469 C C . SER A 1 184 ? -22.701 -4.347 6.489 1.00 95.38 184 SER A C 1
ATOM 1471 O O . SER A 1 184 ? -22.407 -5.438 6.986 1.00 95.38 184 SER A O 1
ATOM 1473 N N . ASN A 1 185 ? -23.450 -4.260 5.389 1.00 92.81 185 ASN A N 1
ATOM 1474 C CA . ASN A 1 185 ? -23.993 -5.450 4.726 1.00 92.81 185 ASN A CA 1
ATOM 1475 C C . ASN A 1 185 ? -22.908 -6.406 4.199 1.00 92.81 185 ASN A C 1
ATOM 1477 O O . ASN A 1 185 ? -23.153 -7.608 4.097 1.00 92.81 185 ASN A O 1
ATOM 1481 N N . ARG A 1 186 ? -21.708 -5.896 3.881 1.00 90.88 186 ARG A N 1
ATOM 1482 C CA . ARG A 1 186 ? -20.606 -6.697 3.325 1.00 90.88 186 ARG A CA 1
ATOM 1483 C C . ARG A 1 186 ? -19.902 -7.548 4.380 1.00 90.88 186 ARG A C 1
ATOM 1485 O O . ARG A 1 186 ? -19.570 -8.697 4.099 1.00 90.88 186 ARG A O 1
ATOM 1492 N N .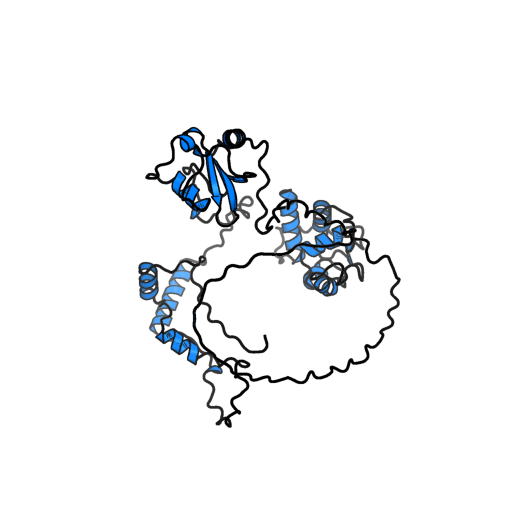 THR A 1 187 ? -19.612 -6.980 5.549 1.00 92.00 187 THR A N 1
ATOM 1493 C CA . THR A 1 187 ? -18.875 -7.674 6.621 1.00 92.00 187 THR A CA 1
ATOM 1494 C C . THR A 1 187 ? -19.786 -8.235 7.709 1.00 92.00 187 THR A C 1
ATOM 1496 O O . THR A 1 187 ? -19.325 -9.046 8.505 1.00 92.00 187 THR A O 1
ATOM 1499 N N . ARG A 1 188 ? -21.071 -7.841 7.729 1.00 94.44 188 ARG A N 1
ATOM 1500 C CA . ARG A 1 188 ? -22.029 -8.105 8.820 1.00 94.44 188 ARG A CA 1
ATOM 1501 C C . ARG A 1 188 ? -21.523 -7.612 10.182 1.00 94.44 188 ARG A C 1
ATOM 1503 O O . ARG A 1 188 ? -21.882 -8.153 11.219 1.00 94.44 188 ARG A O 1
ATOM 1510 N N . THR A 1 189 ? -20.692 -6.572 10.163 1.00 95.06 189 THR A N 1
ATOM 1511 C CA . THR A 1 189 ? -20.087 -5.959 11.348 1.00 95.06 189 THR A CA 1
ATOM 1512 C C . THR A 1 189 ? -20.707 -4.589 11.600 1.00 95.06 189 THR A C 1
ATOM 1514 O O . THR A 1 189 ? -20.973 -3.841 10.653 1.00 95.06 189 THR A O 1
ATOM 1517 N N . TRP A 1 190 ? -20.914 -4.261 12.872 1.00 96.38 190 TRP A N 1
ATOM 1518 C CA . TRP A 1 190 ? -21.340 -2.941 13.316 1.00 96.38 190 TRP A CA 1
ATOM 1519 C C . TRP A 1 190 ? -20.141 -1.993 13.423 1.00 96.38 190 TRP A C 1
ATOM 1521 O O . TRP A 1 190 ? -19.117 -2.324 14.021 1.00 96.38 190 TRP A O 1
ATOM 1531 N N . TYR A 1 191 ? -20.280 -0.802 12.850 1.00 95.88 191 TYR A N 1
ATOM 1532 C CA . TYR A 1 191 ? -19.294 0.273 12.918 1.00 95.88 191 TYR A CA 1
ATOM 1533 C C . TYR A 1 191 ? -19.919 1.476 13.618 1.00 95.88 191 TYR A C 1
ATOM 1535 O O . TYR A 1 191 ? -21.015 1.903 13.252 1.00 95.88 191 TYR A O 1
ATOM 1543 N N . CYS A 1 192 ? -19.221 2.032 14.605 1.00 96.31 192 CYS A N 1
ATOM 1544 C CA . CYS A 1 192 ? -19.557 3.329 15.178 1.00 96.31 192 CYS A CA 1
ATOM 1545 C C . CYS A 1 192 ? -18.823 4.412 14.387 1.00 96.31 192 CYS A C 1
ATOM 1547 O O . CYS A 1 192 ? -17.592 4.420 14.387 1.00 96.31 192 CYS A O 1
ATOM 1549 N N . LEU A 1 193 ? -19.556 5.330 13.756 1.00 96.00 193 LEU A N 1
ATOM 1550 C CA . LEU A 1 193 ? -19.008 6.571 13.207 1.00 96.00 193 LEU A CA 1
ATOM 1551 C C . LEU A 1 193 ? -19.180 7.682 14.247 1.00 96.00 193 LEU A C 1
ATOM 1553 O O . LEU A 1 193 ? -20.180 7.718 14.966 1.00 96.00 193 LEU A O 1
ATOM 1557 N N . PHE A 1 194 ? -18.216 8.595 14.329 1.00 95.62 194 PHE A N 1
ATOM 1558 C CA . PHE A 1 194 ? -18.256 9.717 15.267 1.00 95.62 194 PHE A CA 1
ATOM 1559 C C . PHE A 1 194 ? -17.777 11.020 14.620 1.00 95.62 194 PHE A C 1
ATOM 1561 O O . PHE A 1 194 ? -16.956 11.022 13.703 1.00 95.62 194 PHE A O 1
ATOM 1568 N N . ARG A 1 195 ? -18.301 12.144 15.107 1.00 94.25 195 ARG A N 1
ATOM 1569 C CA . ARG A 1 195 ? -17.883 13.488 14.711 1.00 94.25 195 ARG A CA 1
ATOM 1570 C C . ARG A 1 195 ? -16.459 13.758 15.204 1.00 94.25 195 ARG A C 1
ATOM 1572 O O . ARG A 1 195 ? -16.055 13.256 16.256 1.00 94.25 195 ARG A O 1
ATOM 1579 N N . GLN A 1 196 ? -15.686 14.561 14.471 1.00 90.06 196 GLN A N 1
ATOM 1580 C CA . GLN A 1 196 ? -14.330 14.934 14.893 1.00 90.06 196 GLN A CA 1
ATOM 1581 C C . GLN A 1 196 ? -14.341 15.543 16.310 1.00 90.06 196 GLN A C 1
ATOM 1583 O O . GLN A 1 196 ? -15.157 16.411 16.608 1.00 90.06 196 GLN A O 1
ATOM 1588 N N . GLY A 1 197 ? -13.456 15.056 17.187 1.00 91.06 197 GLY A N 1
ATOM 1589 C CA . GLY A 1 197 ? -13.408 15.425 18.610 1.00 91.06 197 GLY A CA 1
ATOM 1590 C C . GLY A 1 197 ? -14.318 14.601 19.535 1.00 91.06 197 GLY A C 1
ATOM 1591 O O . GLY A 1 197 ? -14.054 14.529 20.728 1.00 91.06 197 GLY A O 1
ATOM 1592 N N . CYS A 1 198 ? -15.328 13.891 19.022 1.00 94.12 198 CYS A N 1
ATOM 1593 C CA . CYS A 1 198 ? -16.296 13.148 19.844 1.00 94.12 198 CYS A CA 1
ATOM 1594 C C . CYS A 1 198 ? -15.913 11.677 20.125 1.00 94.12 198 CYS A C 1
ATOM 1596 O O . CYS A 1 198 ? -16.772 10.897 20.532 1.00 94.12 198 CYS A O 1
ATOM 1598 N N . LYS A 1 199 ? -14.649 11.268 19.919 1.00 94.19 199 LYS A N 1
ATOM 1599 C CA . LYS A 1 199 ? -14.213 9.856 20.025 1.00 94.19 199 LYS A CA 1
ATOM 1600 C C . LYS A 1 199 ? -14.504 9.247 21.403 1.00 94.19 199 LYS A C 1
ATOM 1602 O O . LYS A 1 199 ? -15.093 8.175 21.485 1.00 94.19 199 LYS A O 1
ATOM 1607 N N . GLU A 1 200 ? -14.103 9.926 22.474 1.00 94.50 200 GLU A N 1
ATOM 1608 C CA . GLU A 1 200 ? -14.263 9.441 23.855 1.00 94.50 200 GLU A CA 1
ATOM 1609 C C . GLU A 1 200 ? -15.738 9.394 24.269 1.00 94.50 200 GLU A C 1
ATOM 1611 O O . GLU A 1 200 ? -16.201 8.411 24.847 1.00 94.50 200 GLU A O 1
ATOM 1616 N N . ALA A 1 201 ? -16.510 10.415 23.882 1.00 95.75 201 ALA A N 1
ATOM 1617 C CA . ALA A 1 201 ? -17.955 10.443 24.080 1.00 95.75 201 ALA A CA 1
ATOM 1618 C C . ALA A 1 201 ? -18.658 9.291 23.341 1.00 95.75 201 ALA A C 1
ATOM 1620 O O . ALA A 1 201 ? -19.603 8.714 23.879 1.00 95.75 201 ALA A O 1
ATOM 1621 N N . ALA A 1 202 ? -18.186 8.920 22.146 1.00 96.38 202 ALA A N 1
ATOM 1622 C CA . ALA A 1 202 ? -18.694 7.782 21.388 1.00 96.38 202 ALA A CA 1
ATOM 1623 C C . ALA A 1 202 ? -18.338 6.439 22.051 1.00 96.38 202 ALA A C 1
ATOM 1625 O O . ALA A 1 202 ? -19.228 5.615 22.241 1.00 96.38 202 ALA A O 1
ATOM 1626 N N . LEU A 1 203 ? -17.083 6.238 22.475 1.00 95.75 203 LEU A N 1
ATOM 1627 C CA . LEU A 1 203 ? -16.654 5.040 23.214 1.00 95.75 203 LEU A CA 1
ATOM 1628 C C . LEU A 1 203 ? -17.502 4.825 24.479 1.00 95.75 203 LEU A C 1
ATOM 1630 O O . LEU A 1 203 ? -18.123 3.773 24.640 1.00 95.75 203 LEU A O 1
ATOM 1634 N N . LYS A 1 204 ? -17.654 5.876 25.298 1.00 96.62 204 LYS A N 1
ATOM 1635 C CA . LYS A 1 204 ? -18.514 5.875 26.494 1.00 96.62 204 LYS A CA 1
ATOM 1636 C C . LYS A 1 204 ? -20.003 5.677 26.178 1.00 96.62 204 LYS A C 1
ATOM 1638 O O . LYS A 1 204 ? -20.737 5.162 27.009 1.00 96.62 204 LYS A O 1
ATOM 1643 N N . THR A 1 205 ? -20.471 6.089 25.000 1.00 97.44 205 THR A N 1
ATOM 1644 C CA . THR A 1 205 ? -21.880 5.941 24.586 1.00 97.44 205 THR A CA 1
ATOM 1645 C C . THR A 1 205 ? -22.241 4.506 24.187 1.00 97.44 205 THR A C 1
ATOM 1647 O O . THR A 1 205 ? -23.416 4.140 24.257 1.00 97.44 205 THR A O 1
ATOM 1650 N N . PHE A 1 206 ? -21.259 3.706 23.768 1.00 97.06 206 PHE A N 1
ATOM 1651 C CA . PHE A 1 206 ? -21.447 2.322 23.323 1.00 97.06 206 PHE A CA 1
ATOM 1652 C C . PHE A 1 206 ? -20.850 1.277 24.284 1.00 97.06 206 PHE A C 1
ATOM 1654 O O . PHE A 1 206 ? -20.764 0.109 23.913 1.00 97.06 206 PHE A O 1
ATOM 1661 N N . ASP A 1 207 ? -20.474 1.679 25.504 1.00 96.19 207 ASP A N 1
ATOM 1662 C CA . ASP A 1 207 ? -19.829 0.837 26.525 1.00 96.19 207 ASP A CA 1
ATOM 1663 C C . ASP A 1 207 ? -18.562 0.113 26.012 1.00 96.19 207 ASP A C 1
ATOM 1665 O O . ASP A 1 207 ? -18.332 -1.057 26.317 1.00 96.19 207 ASP A O 1
ATOM 1669 N N . VAL A 1 208 ? -17.747 0.792 25.195 1.00 95.62 208 VAL A N 1
ATOM 1670 C CA . VAL A 1 208 ? -16.490 0.245 24.658 1.00 95.62 208 VAL A CA 1
ATOM 1671 C C . VAL A 1 208 ? -15.315 0.878 25.398 1.00 95.62 208 VAL A C 1
ATOM 1673 O O . VAL A 1 208 ? -15.015 2.049 25.176 1.00 95.62 208 VAL A O 1
ATOM 1676 N N . GLU A 1 209 ? -14.659 0.105 26.266 1.00 89.06 209 GLU A N 1
ATOM 1677 C CA . GLU A 1 209 ? -13.527 0.576 27.083 1.00 89.06 209 GLU A CA 1
ATOM 1678 C C . GLU A 1 209 ? -12.327 0.996 26.231 1.00 89.06 209 GLU A C 1
ATOM 1680 O O . GLU A 1 209 ? -11.730 2.037 26.492 1.00 89.06 209 GLU A O 1
ATOM 1685 N N . ASP A 1 210 ? -12.014 0.233 25.178 1.00 83.88 210 ASP A N 1
ATOM 1686 C CA . ASP A 1 210 ? -10.946 0.589 24.251 1.00 83.88 210 ASP A CA 1
ATOM 1687 C C . ASP A 1 210 ? -11.260 0.187 22.804 1.00 83.88 210 ASP A C 1
ATOM 1689 O O . ASP A 1 210 ? -11.930 -0.812 22.522 1.00 83.88 210 ASP A O 1
ATOM 1693 N N . ALA A 1 211 ? -10.793 0.996 21.855 1.00 74.38 211 ALA A N 1
ATOM 1694 C CA . ALA A 1 211 ? -11.129 0.818 20.447 1.00 74.38 211 ALA A CA 1
ATOM 1695 C C . ALA A 1 211 ? -10.344 -0.361 19.851 1.00 74.38 211 ALA A C 1
ATOM 1697 O O . ALA A 1 211 ? -9.154 -0.227 19.557 1.00 74.38 211 ALA A O 1
ATOM 1698 N N . LEU A 1 212 ? -11.023 -1.489 19.601 1.00 73.75 212 LEU A N 1
ATOM 1699 C CA . LEU A 1 212 ? -10.409 -2.647 18.942 1.00 73.75 212 LEU A CA 1
ATOM 1700 C C . LEU A 1 212 ? -9.672 -2.223 17.653 1.00 73.75 212 LEU A C 1
ATOM 1702 O O . LEU A 1 212 ? -10.232 -1.473 16.839 1.00 73.75 212 LEU A O 1
ATOM 1706 N N . PRO A 1 213 ? -8.428 -2.695 17.437 1.00 67.25 213 PRO A N 1
ATOM 1707 C CA . PRO A 1 213 ? -7.609 -2.260 16.313 1.00 67.25 213 PRO A CA 1
ATOM 1708 C C . PRO A 1 213 ? -8.305 -2.562 14.983 1.00 67.25 213 PRO A C 1
ATOM 1710 O O . PRO A 1 213 ? -8.873 -3.641 14.797 1.00 67.25 213 PRO A O 1
ATOM 1713 N N . LYS A 1 214 ? -8.245 -1.608 14.037 1.00 69.88 214 LYS A N 1
ATOM 1714 C CA . LYS A 1 214 ? -8.912 -1.726 12.728 1.00 69.88 214 LYS A CA 1
ATOM 1715 C C . LYS A 1 214 ? -8.576 -3.089 12.094 1.00 69.88 214 LYS A C 1
ATOM 1717 O O . LYS A 1 214 ? -7.388 -3.376 11.910 1.00 69.88 214 LYS A O 1
ATOM 1722 N N . PRO A 1 215 ? -9.573 -3.920 11.723 1.00 63.72 215 PRO A N 1
ATOM 1723 C CA . PRO A 1 215 ? -9.308 -5.243 11.171 1.00 63.72 215 PRO A CA 1
ATOM 1724 C C . PRO A 1 215 ? -8.466 -5.107 9.901 1.00 63.72 215 PRO A C 1
ATOM 1726 O O . PRO A 1 215 ? -8.856 -4.417 8.953 1.00 63.72 215 PRO A O 1
ATOM 1729 N N . LYS A 1 216 ? -7.288 -5.746 9.885 1.00 63.34 216 LYS A N 1
ATOM 1730 C CA . LYS A 1 216 ? -6.352 -5.675 8.755 1.00 63.34 216 LYS A CA 1
ATOM 1731 C C . LYS A 1 216 ? -7.062 -6.139 7.482 1.00 63.34 216 LYS A C 1
ATOM 1733 O O . LYS A 1 216 ? -7.467 -7.294 7.367 1.00 63.34 216 LYS A O 1
ATOM 1738 N N . ARG A 1 217 ? -7.217 -5.217 6.528 1.00 51.16 217 ARG A N 1
ATOM 1739 C CA . ARG A 1 217 ? -7.967 -5.397 5.276 1.00 51.16 217 ARG A CA 1
ATOM 1740 C C . ARG A 1 217 ? -7.442 -6.621 4.510 1.00 51.16 217 ARG A C 1
ATOM 1742 O O . ARG A 1 217 ? -6.391 -6.543 3.887 1.00 51.16 217 ARG A O 1
ATOM 1749 N N . GLY A 1 218 ? -8.173 -7.735 4.571 1.00 52.56 218 GLY A N 1
ATOM 1750 C CA . GLY A 1 218 ? -7.789 -9.019 3.963 1.00 52.56 218 GLY A CA 1
ATOM 1751 C C . GLY A 1 218 ? -7.858 -10.213 4.923 1.00 52.56 218 GLY A C 1
ATOM 1752 O O . GLY A 1 218 ? -8.133 -11.324 4.480 1.00 52.56 218 GLY A O 1
ATOM 1753 N N . LEU A 1 219 ? -7.716 -9.994 6.233 1.00 50.22 219 LEU A N 1
ATOM 1754 C CA . LEU A 1 219 ? -7.976 -11.018 7.246 1.00 50.22 219 LEU A CA 1
ATOM 1755 C C . LEU A 1 219 ? -9.479 -11.090 7.514 1.00 50.22 219 LEU A C 1
ATOM 1757 O O . LEU A 1 219 ? -10.046 -10.297 8.266 1.00 50.22 219 LEU A O 1
ATOM 1761 N N . ARG A 1 220 ? -10.134 -12.056 6.867 1.00 47.28 220 ARG A N 1
ATOM 1762 C CA . ARG A 1 220 ? -11.496 -12.465 7.212 1.00 47.28 220 ARG A CA 1
ATOM 1763 C C . ARG A 1 220 ? -11.408 -13.149 8.577 1.00 47.28 220 ARG A C 1
ATOM 1765 O O . ARG A 1 220 ? -10.984 -14.298 8.646 1.00 47.28 220 ARG A O 1
ATOM 1772 N N . ALA A 1 221 ? -11.740 -12.431 9.650 1.00 49.00 221 ALA A N 1
ATOM 1773 C CA . ALA A 1 221 ? -11.844 -13.038 10.969 1.00 49.00 221 ALA A CA 1
ATOM 1774 C C . ALA A 1 221 ? -12.835 -14.204 10.872 1.00 49.00 221 ALA A C 1
ATOM 1776 O O . ALA A 1 221 ? -13.992 -14.006 10.487 1.00 49.00 221 ALA A O 1
ATOM 1777 N N . ALA A 1 222 ? -12.365 -15.418 11.156 1.00 47.19 222 ALA A N 1
ATOM 1778 C CA . ALA A 1 222 ? -13.253 -16.540 11.376 1.00 47.19 222 ALA A CA 1
ATOM 1779 C C . ALA A 1 222 ? -14.015 -16.216 12.660 1.00 47.19 222 ALA A C 1
ATOM 1781 O O . ALA A 1 222 ? -13.447 -16.273 13.746 1.00 47.19 222 ALA A O 1
ATOM 1782 N N . ALA A 1 223 ? -15.266 -15.779 12.523 1.00 46.62 223 ALA A N 1
ATOM 1783 C CA . ALA A 1 223 ? -16.130 -15.614 13.674 1.00 46.62 223 ALA A CA 1
ATOM 1784 C C . ALA A 1 223 ? -16.285 -16.996 14.312 1.00 46.62 223 ALA A C 1
ATOM 1786 O O . ALA A 1 223 ? -16.853 -17.897 13.688 1.00 46.62 223 ALA A O 1
ATOM 1787 N N . GLU A 1 224 ? -15.756 -17.161 15.524 1.00 43.50 224 GLU A N 1
ATOM 1788 C CA . GLU A 1 224 ? -16.000 -18.333 16.355 1.00 43.50 224 GLU A CA 1
ATOM 1789 C C . GLU A 1 224 ? -17.474 -18.329 16.763 1.00 43.50 224 GLU A C 1
ATOM 1791 O O . GLU A 1 224 ? -17.871 -17.880 17.838 1.00 43.50 224 GLU A O 1
ATOM 1796 N N . ALA A 1 225 ? -18.314 -18.812 15.851 1.00 41.91 225 ALA A N 1
ATOM 1797 C CA . ALA A 1 225 ? -19.675 -19.190 16.151 1.00 41.91 225 ALA A CA 1
ATOM 1798 C C . ALA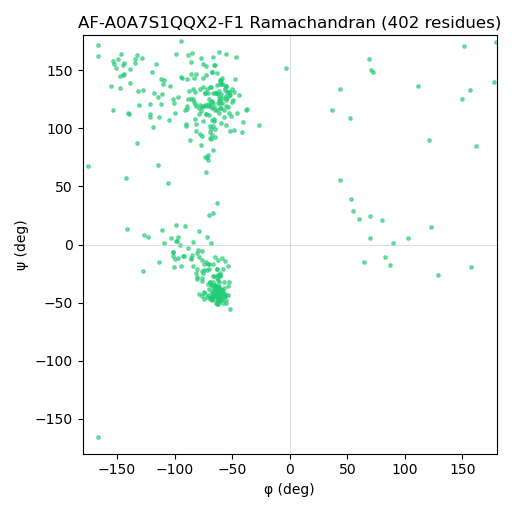 A 1 225 ? -19.607 -20.375 17.115 1.00 41.91 225 ALA A C 1
ATOM 1800 O O . ALA A 1 225 ? -19.502 -21.523 16.686 1.00 41.91 225 ALA A O 1
ATOM 1801 N N . SER A 1 226 ? -19.639 -20.062 18.412 1.00 39.69 226 SER A N 1
ATOM 1802 C CA . SER A 1 226 ? -19.837 -21.011 19.504 1.00 39.69 226 SER A CA 1
ATOM 1803 C C . SER A 1 226 ? -21.035 -21.907 19.183 1.00 39.69 226 SER A C 1
ATOM 1805 O O . SER A 1 226 ? -22.195 -21.516 19.326 1.00 39.69 226 SER A O 1
ATOM 1807 N N . THR A 1 227 ? -20.753 -23.103 18.672 1.00 40.12 227 THR A N 1
ATOM 1808 C CA . THR A 1 227 ? -21.758 -24.123 18.405 1.00 40.12 227 THR A CA 1
ATOM 1809 C C . THR A 1 227 ? -22.001 -24.888 19.701 1.00 40.12 227 THR A C 1
ATOM 1811 O O . THR A 1 227 ? -21.046 -25.429 20.265 1.00 40.12 227 THR A O 1
ATOM 1814 N N . PRO A 1 228 ? -23.251 -24.988 20.189 1.00 41.12 228 PRO A N 1
ATOM 1815 C CA . PRO A 1 228 ? -23.527 -25.722 21.416 1.00 41.12 228 PRO A CA 1
ATOM 1816 C C . PRO A 1 228 ? -23.119 -27.197 21.255 1.00 41.12 228 PRO A C 1
ATOM 1818 O O . PRO A 1 228 ? -23.307 -27.776 20.176 1.00 41.12 228 PRO A O 1
ATOM 1821 N N . PRO A 1 229 ? -22.554 -27.827 22.302 1.00 39.66 229 PRO A N 1
ATOM 1822 C CA . PRO A 1 229 ? -21.989 -29.163 22.192 1.00 39.66 229 PRO A CA 1
ATOM 1823 C C . PRO A 1 229 ? -23.066 -30.177 21.799 1.00 39.66 229 PRO A C 1
ATOM 1825 O O . PRO A 1 229 ? -24.084 -30.333 22.479 1.00 39.66 229 PRO A O 1
ATOM 1828 N N . LYS A 1 230 ? -22.825 -30.906 20.702 1.00 41.22 230 LYS A N 1
ATOM 1829 C CA . LYS A 1 230 ? -23.666 -32.038 20.293 1.00 41.22 230 LYS A CA 1
ATOM 1830 C C . LYS A 1 230 ? -23.776 -33.018 21.462 1.00 41.22 230 LYS A C 1
ATOM 1832 O O . LYS A 1 230 ? -22.768 -33.602 21.860 1.00 41.22 230 LYS A O 1
ATOM 1837 N N . LYS A 1 231 ? -24.998 -33.241 21.966 1.00 44.09 231 LYS A N 1
ATOM 1838 C CA . LYS A 1 231 ? -25.296 -34.317 22.923 1.00 44.09 231 LYS A CA 1
ATOM 1839 C C . LYS A 1 231 ? -24.750 -35.635 22.367 1.00 44.09 231 LYS A C 1
ATOM 1841 O O . LYS A 1 231 ? -25.252 -36.157 21.372 1.00 44.09 231 LYS A O 1
ATOM 1846 N N . ARG A 1 232 ? -23.701 -36.150 23.007 1.00 40.75 232 ARG A N 1
ATOM 1847 C CA . ARG A 1 232 ? -23.080 -37.431 22.675 1.00 40.75 232 ARG A CA 1
ATOM 1848 C C . ARG A 1 232 ? -24.067 -38.526 23.077 1.00 40.75 232 ARG A C 1
ATOM 1850 O O . ARG A 1 232 ? -24.355 -38.687 24.259 1.00 40.75 232 ARG A O 1
ATOM 1857 N N . LYS A 1 233 ? -24.636 -39.214 22.085 1.00 44.97 233 LYS A N 1
ATOM 1858 C CA . LYS A 1 233 ? -25.588 -40.312 22.292 1.00 44.97 233 LYS A CA 1
ATOM 1859 C C . LYS A 1 233 ? -24.882 -41.414 23.097 1.00 44.97 233 LYS A C 1
ATOM 1861 O O . LYS A 1 233 ? -23.808 -41.850 22.683 1.00 44.97 233 LYS A O 1
ATOM 1866 N N . GLN A 1 234 ? -25.436 -41.812 24.242 1.00 45.41 234 GLN A N 1
ATOM 1867 C CA . GLN A 1 234 ? -24.970 -43.015 24.938 1.00 45.41 234 GLN A CA 1
ATOM 1868 C C . GLN A 1 234 ? -25.419 -44.269 24.165 1.00 45.41 234 GLN A C 1
ATOM 1870 O O . GLN A 1 234 ? -26.396 -44.185 23.415 1.00 45.41 234 GLN A O 1
ATOM 1875 N N . PRO A 1 235 ? -24.697 -45.397 24.284 1.00 43.69 235 PRO A N 1
ATOM 1876 C CA . PRO A 1 235 ? -25.123 -46.662 23.697 1.00 43.69 235 PRO A CA 1
ATOM 1877 C C . PRO A 1 235 ? -26.313 -47.243 24.470 1.00 43.69 235 PRO A C 1
ATOM 1879 O O . PRO A 1 235 ? -26.290 -47.289 25.698 1.00 43.69 235 PRO A O 1
ATOM 1882 N N . ASP A 1 236 ? -27.331 -47.701 23.742 1.00 35.03 236 ASP A N 1
ATOM 1883 C CA . ASP A 1 236 ? -28.473 -48.416 24.312 1.00 35.03 236 ASP A CA 1
ATOM 1884 C C . ASP A 1 236 ? -28.042 -49.780 24.880 1.00 35.03 236 ASP A C 1
ATOM 1886 O O . ASP A 1 236 ? -27.426 -50.591 24.185 1.00 35.03 236 ASP A O 1
ATOM 1890 N N . SER A 1 237 ? -28.447 -50.062 26.117 1.00 40.91 237 SER A N 1
ATOM 1891 C CA . SER A 1 237 ? -28.614 -51.416 26.645 1.00 40.91 237 SER A CA 1
ATOM 1892 C C . SER A 1 237 ? -30.069 -51.570 27.096 1.00 40.91 237 SER A C 1
ATOM 1894 O O . SER A 1 237 ? -30.563 -50.793 27.910 1.00 40.91 237 SER A O 1
ATOM 1896 N N . GLY A 1 238 ? -30.789 -52.539 26.528 1.00 35.56 238 GLY A N 1
ATOM 1897 C CA . GLY A 1 238 ? -32.223 -52.694 26.793 1.00 35.56 238 GLY A CA 1
ATOM 1898 C C . GLY A 1 238 ? -32.934 -53.544 25.748 1.00 35.56 238 GLY A C 1
ATOM 1899 O O . GLY A 1 238 ? -33.506 -53.022 24.793 1.00 35.56 238 GLY A O 1
ATOM 1900 N N . THR A 1 239 ? -32.886 -54.863 25.930 1.00 35.50 239 THR A N 1
ATOM 1901 C CA . THR A 1 239 ? -33.670 -55.831 25.151 1.00 35.50 239 THR A CA 1
ATOM 1902 C C . THR A 1 239 ? -35.171 -55.558 25.308 1.00 35.50 239 THR A C 1
ATOM 1904 O O . THR A 1 239 ? -35.632 -55.200 26.390 1.00 35.50 239 THR A O 1
ATOM 1907 N N . GLN A 1 240 ? -35.928 -55.711 24.222 1.00 34.38 240 GLN A N 1
ATOM 1908 C CA . GLN A 1 240 ? -37.381 -55.514 24.190 1.00 34.38 240 GLN A CA 1
ATOM 1909 C C . GLN A 1 240 ? -38.136 -56.674 24.846 1.00 34.38 240 GLN A C 1
ATOM 1911 O O . GLN A 1 240 ? -37.677 -57.810 24.750 1.00 34.38 240 GLN A O 1
ATOM 1916 N N . ASP A 1 241 ? -39.358 -56.413 25.331 1.00 35.88 241 ASP A N 1
ATOM 1917 C CA . ASP A 1 241 ? -40.409 -57.433 25.254 1.00 35.88 241 ASP A CA 1
ATOM 1918 C C . ASP A 1 241 ? -41.847 -56.888 25.066 1.00 35.88 241 ASP A C 1
ATOM 1920 O O . ASP A 1 241 ? -42.214 -55.822 25.553 1.00 35.88 241 ASP A O 1
ATOM 1924 N N . ALA A 1 242 ? -42.617 -57.670 24.304 1.00 37.47 242 ALA A N 1
ATOM 1925 C CA . ALA A 1 242 ? -44.077 -57.783 24.135 1.00 37.47 242 ALA A CA 1
ATOM 1926 C C . ALA A 1 242 ? -45.081 -56.583 24.161 1.00 37.47 242 ALA A C 1
ATOM 1928 O O . ALA A 1 242 ? -45.542 -56.148 25.212 1.00 37.47 242 ALA A O 1
ATOM 1929 N N . SER A 1 243 ? -45.727 -56.374 22.991 1.00 36.75 243 SER A N 1
ATOM 1930 C CA . SER A 1 243 ? -47.188 -56.102 22.792 1.00 36.75 243 SER A CA 1
ATOM 1931 C C . SER A 1 243 ? -47.763 -54.711 23.199 1.00 36.75 243 SER A C 1
ATOM 1933 O O . SER A 1 243 ? -47.238 -54.058 24.080 1.00 36.75 243 SER A O 1
ATOM 1935 N N . THR A 1 244 ? -48.802 -54.110 22.580 1.00 36.09 244 THR A N 1
ATOM 1936 C CA . THR A 1 244 ? -50.035 -54.633 21.937 1.00 36.09 244 THR A CA 1
ATOM 1937 C C . THR A 1 244 ? -50.652 -53.710 20.848 1.00 36.09 244 THR A C 1
ATOM 1939 O O . THR A 1 244 ? -50.865 -52.530 21.079 1.00 36.09 244 THR A O 1
ATOM 1942 N N . LYS A 1 245 ? -51.070 -54.316 19.720 1.00 38.88 245 LYS A N 1
ATOM 1943 C CA . LYS A 1 245 ? -52.413 -54.296 19.056 1.00 38.88 245 LYS A CA 1
ATOM 1944 C C . LYS A 1 245 ? -53.262 -52.994 18.872 1.00 38.88 245 LYS A C 1
ATOM 1946 O O . LYS A 1 245 ? -53.686 -52.383 19.840 1.00 38.88 245 LYS A O 1
ATOM 1951 N N . LYS A 1 246 ? -53.782 -52.832 17.627 1.00 37.31 246 LYS A N 1
ATOM 1952 C CA . LYS A 1 246 ? -54.891 -51.944 17.136 1.00 37.31 246 LYS A CA 1
ATOM 1953 C C . LYS A 1 246 ? -54.576 -50.423 17.109 1.00 37.31 246 LYS A C 1
ATOM 1955 O O . LYS A 1 246 ? -53.756 -49.959 17.875 1.00 37.31 246 LYS A O 1
ATOM 1960 N N . GLN A 1 247 ? -55.152 -49.603 16.214 1.00 38.69 247 GLN A N 1
ATOM 1961 C CA . GLN A 1 247 ? -56.404 -49.747 15.442 1.00 38.69 247 GLN A CA 1
ATOM 1962 C C . GLN A 1 247 ? -56.342 -49.110 14.025 1.00 38.69 247 GLN A C 1
ATOM 1964 O O . GLN A 1 247 ? -55.461 -48.315 13.726 1.00 38.69 247 GLN A O 1
ATOM 1969 N N . ARG A 1 248 ? -57.288 -49.482 13.145 1.00 41.53 248 ARG A N 1
ATOM 1970 C CA . ARG A 1 248 ? -57.453 -48.975 11.762 1.00 41.53 248 ARG A CA 1
ATOM 1971 C C . ARG A 1 248 ? -58.287 -47.687 11.727 1.00 41.53 248 ARG A C 1
ATOM 1973 O O . ARG A 1 248 ? -59.326 -47.676 12.376 1.00 41.53 248 ARG A O 1
ATOM 1980 N N . THR A 1 249 ? -57.985 -46.782 10.793 1.00 37.47 249 THR A N 1
ATOM 1981 C CA . THR A 1 249 ? -58.966 -46.120 9.894 1.00 37.47 249 THR A CA 1
ATOM 1982 C C . THR A 1 249 ? -58.270 -45.701 8.591 1.00 37.47 249 THR A C 1
ATOM 1984 O O . THR A 1 249 ? -57.044 -45.637 8.540 1.00 37.47 249 THR A O 1
ATOM 1987 N N . ALA A 1 250 ? -59.034 -45.513 7.509 1.00 42.03 250 ALA A N 1
ATOM 1988 C CA . ALA A 1 250 ? -58.498 -45.306 6.161 1.00 42.03 250 ALA A CA 1
ATOM 1989 C C . ALA A 1 250 ? -59.381 -44.378 5.308 1.00 42.03 250 ALA A C 1
ATOM 1991 O O . ALA A 1 250 ? -60.589 -44.591 5.238 1.00 42.03 250 ALA A O 1
ATOM 1992 N N . SER A 1 251 ? -58.751 -43.423 4.616 1.00 37.62 251 SER A N 1
ATOM 1993 C CA . SER A 1 251 ? -59.250 -42.627 3.474 1.00 37.62 251 SER A CA 1
ATOM 1994 C C . SER A 1 251 ? -58.148 -41.617 3.083 1.00 37.62 251 SER A C 1
ATOM 1996 O O . SER A 1 251 ? -57.485 -41.089 3.964 1.00 37.62 251 SER A O 1
ATOM 1998 N N . GLY A 1 252 ? -57.833 -41.304 1.822 1.00 35.09 252 GLY A N 1
ATOM 1999 C CA . GLY A 1 252 ? -58.174 -41.919 0.539 1.00 35.09 252 GLY A CA 1
ATOM 2000 C C . GLY A 1 252 ? -57.280 -41.360 -0.596 1.00 35.09 252 GLY A C 1
ATOM 2001 O O . GLY A 1 252 ? -56.630 -40.336 -0.423 1.00 35.09 252 GLY A O 1
ATOM 2002 N N . LYS A 1 253 ? -57.239 -42.089 -1.725 1.00 36.84 253 LYS A N 1
ATOM 2003 C CA . LYS A 1 253 ? -57.126 -41.660 -3.152 1.00 36.84 253 LYS A CA 1
ATOM 2004 C C . LYS A 1 253 ? -57.127 -40.132 -3.438 1.00 36.84 253 LYS A C 1
ATOM 2006 O O . LYS A 1 253 ? -57.870 -39.422 -2.781 1.00 36.84 253 LYS A O 1
ATOM 2011 N N . ALA A 1 254 ? -56.526 -39.560 -4.495 1.00 37.00 254 ALA A N 1
ATOM 2012 C CA . ALA A 1 254 ? -55.816 -40.009 -5.721 1.00 37.00 254 ALA A CA 1
ATOM 2013 C C . ALA A 1 254 ? -55.400 -38.724 -6.525 1.00 37.00 254 ALA A C 1
ATOM 2015 O O . ALA A 1 254 ? -55.843 -37.650 -6.139 1.00 37.00 254 ALA A O 1
ATOM 2016 N N . ALA A 1 255 ? -54.647 -38.672 -7.642 1.00 34.66 255 ALA A N 1
ATOM 2017 C CA . ALA A 1 255 ? -53.763 -39.574 -8.415 1.00 34.66 255 ALA A CA 1
ATOM 2018 C C . ALA A 1 255 ? -52.942 -38.735 -9.446 1.00 34.66 255 ALA A C 1
ATOM 2020 O O . ALA A 1 255 ? -53.268 -37.576 -9.683 1.00 34.66 255 ALA A O 1
ATOM 2021 N N . GLY A 1 256 ? -51.959 -39.349 -10.127 1.00 31.44 256 GLY A N 1
ATOM 2022 C CA . GLY A 1 256 ? -51.294 -38.819 -11.339 1.00 31.44 256 GLY A CA 1
ATOM 2023 C C . GLY A 1 256 ? -49.822 -38.403 -11.144 1.00 31.44 256 GLY A C 1
ATOM 2024 O O . GLY A 1 256 ? -49.489 -37.787 -10.142 1.00 31.44 256 GLY A O 1
ATOM 2025 N N . GLY A 1 257 ? -48.875 -38.709 -12.042 1.00 32.06 257 GLY A N 1
ATOM 2026 C CA . GLY A 1 257 ? -48.944 -39.513 -13.275 1.00 32.06 257 GLY A CA 1
ATOM 2027 C C . GLY A 1 257 ? -47.940 -39.026 -14.337 1.00 32.06 257 GLY A C 1
ATOM 2028 O O . GLY A 1 257 ? -47.977 -37.858 -14.694 1.00 32.06 257 GLY A O 1
ATOM 2029 N N . GLY A 1 258 ? -47.073 -39.910 -14.858 1.00 32.38 258 GLY A N 1
ATOM 2030 C CA . GLY A 1 258 ? -46.019 -39.581 -15.848 1.00 32.38 258 GLY A CA 1
ATOM 2031 C C . GLY A 1 258 ? -44.618 -39.923 -15.316 1.00 32.38 258 GLY A C 1
ATOM 2032 O O . GLY A 1 258 ? -44.065 -39.158 -14.541 1.00 32.38 258 GLY A O 1
ATOM 2033 N N . ARG A 1 259 ? -44.039 -41.120 -15.506 1.00 36.25 259 ARG A N 1
ATOM 2034 C CA . ARG A 1 259 ? -43.608 -41.796 -16.756 1.00 36.25 259 ARG A CA 1
ATOM 2035 C C . ARG A 1 259 ? -42.707 -40.929 -17.647 1.00 36.25 259 ARG A C 1
ATOM 2037 O O . ARG A 1 259 ? -43.180 -40.023 -18.315 1.00 36.25 259 ARG A O 1
ATOM 2044 N N . GLY A 1 260 ? -41.429 -41.309 -17.705 1.00 33.25 260 GLY A N 1
ATOM 2045 C CA . GLY A 1 260 ? -40.397 -40.716 -18.559 1.00 33.25 260 GLY A CA 1
ATOM 2046 C C . GLY A 1 260 ? -39.083 -41.489 -18.431 1.00 33.25 260 GLY A C 1
ATOM 2047 O O . GLY A 1 260 ? -38.129 -41.001 -17.836 1.00 33.25 260 GLY A O 1
ATOM 2048 N N . ALA A 1 261 ? -39.057 -42.736 -18.906 1.00 36.94 261 ALA A N 1
ATOM 2049 C CA . ALA A 1 261 ? -37.852 -43.560 -18.883 1.00 36.94 261 ALA A CA 1
ATOM 2050 C C . ALA A 1 261 ? -36.964 -43.259 -20.098 1.00 36.94 261 ALA A C 1
ATOM 2052 O O . ALA A 1 261 ? -37.451 -43.272 -21.225 1.00 36.94 261 ALA A O 1
ATOM 2053 N N . SER A 1 262 ? -35.660 -43.095 -19.882 1.00 38.66 262 SER A N 1
ATOM 2054 C CA . SER A 1 262 ? -34.659 -43.460 -20.886 1.00 38.66 262 SER A CA 1
ATOM 2055 C C . SER A 1 262 ? -33.335 -43.783 -20.203 1.00 38.66 262 SER A C 1
ATOM 2057 O O . SER A 1 262 ? -32.734 -42.936 -19.545 1.00 38.66 262 SER A O 1
ATOM 2059 N N . ALA A 1 263 ? -32.908 -45.038 -20.319 1.00 38.19 263 ALA A N 1
ATOM 2060 C CA . ALA A 1 263 ? -31.646 -45.519 -19.782 1.00 38.19 263 ALA A CA 1
ATOM 2061 C C . ALA A 1 263 ? -30.616 -45.597 -20.912 1.00 38.19 263 ALA A C 1
ATOM 2063 O O . ALA A 1 263 ? -30.808 -46.339 -21.872 1.00 38.19 263 ALA A O 1
ATOM 2064 N N . VAL A 1 264 ? -29.497 -44.884 -20.773 1.00 39.34 264 VAL A N 1
ATOM 2065 C CA . VAL A 1 264 ? -28.294 -45.107 -21.589 1.00 39.34 264 VAL A CA 1
ATOM 2066 C C . VAL A 1 264 ? -27.094 -45.159 -20.653 1.00 39.34 264 VAL A C 1
ATOM 2068 O O . VAL A 1 264 ? -26.434 -44.158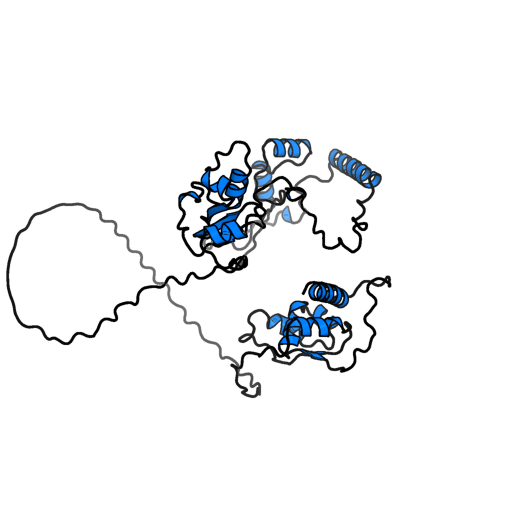 -20.385 1.00 39.34 264 VAL A O 1
ATOM 2071 N N . ALA A 1 265 ? -26.818 -46.353 -20.132 1.00 39.06 265 ALA A N 1
ATOM 2072 C CA . ALA A 1 265 ? -25.568 -46.625 -19.442 1.00 39.06 265 ALA A CA 1
ATOM 2073 C C . ALA A 1 265 ? -24.448 -46.780 -20.484 1.00 39.06 265 ALA A C 1
ATOM 2075 O O . ALA A 1 265 ? -24.487 -47.689 -21.311 1.00 39.06 265 ALA A O 1
ATOM 2076 N N . LYS A 1 266 ? -23.438 -45.907 -20.435 1.00 39.16 266 LYS A N 1
ATOM 2077 C CA . LYS A 1 266 ? -22.162 -46.094 -21.139 1.00 39.16 266 LYS A CA 1
ATOM 2078 C C . LYS A 1 266 ? -21.045 -46.153 -20.105 1.00 39.16 266 LYS A C 1
ATOM 2080 O O . LYS A 1 266 ? -20.630 -45.134 -19.563 1.00 39.16 266 LYS A O 1
ATOM 2085 N N . SER A 1 267 ? -20.601 -47.368 -19.805 1.00 35.31 267 SER A N 1
ATOM 2086 C CA . SER A 1 267 ? -19.476 -47.652 -18.919 1.00 35.31 267 SER A CA 1
ATOM 2087 C C . SER A 1 267 ? -18.149 -47.425 -19.648 1.00 35.31 267 SER A C 1
ATOM 2089 O O . SER A 1 267 ? -17.787 -48.167 -20.559 1.00 35.31 267 SER A O 1
ATOM 2091 N N . SER A 1 268 ? -17.396 -46.408 -19.232 1.00 41.91 268 SER A N 1
ATOM 2092 C CA . SER A 1 268 ? -16.037 -46.168 -19.734 1.00 41.91 268 SER A CA 1
ATOM 2093 C C . SER A 1 268 ? -15.028 -47.125 -19.076 1.00 41.91 268 SER A C 1
ATOM 2095 O O . SER A 1 268 ? -15.047 -47.264 -17.851 1.00 41.91 268 SER A O 1
ATOM 2097 N N . PRO A 1 269 ? -14.115 -47.765 -19.832 1.00 45.56 269 PRO A N 1
ATOM 2098 C CA . PRO A 1 269 ? -13.113 -48.660 -19.262 1.00 45.56 269 PRO A CA 1
ATOM 2099 C C . PRO A 1 269 ? -11.940 -47.885 -18.640 1.00 45.56 269 PRO A C 1
ATOM 2101 O O . PRO A 1 269 ? -11.179 -47.201 -19.329 1.00 45.56 269 PRO A O 1
ATOM 2104 N N . SER A 1 270 ? -11.750 -48.040 -17.329 1.00 36.72 270 SER A N 1
ATOM 2105 C CA . SER A 1 270 ? -10.615 -47.476 -16.590 1.00 36.72 270 SER A CA 1
ATOM 2106 C C . SER A 1 270 ? -9.287 -48.100 -17.035 1.00 36.72 270 SER A C 1
ATOM 2108 O O . SER A 1 270 ? -8.972 -49.238 -16.681 1.00 36.72 270 SER A O 1
ATOM 2110 N N . LYS A 1 271 ? -8.469 -47.350 -17.784 1.00 44.91 271 LYS A N 1
ATOM 2111 C CA . LYS A 1 271 ? -7.107 -47.772 -18.152 1.00 44.91 271 LYS A CA 1
ATOM 2112 C C . LYS A 1 271 ? -6.217 -47.831 -16.903 1.00 44.91 271 LYS A C 1
ATOM 2114 O O . LYS A 1 271 ? -6.036 -46.829 -16.215 1.00 44.91 271 LYS A O 1
ATOM 2119 N N . LYS A 1 272 ? -5.637 -49.004 -16.620 1.00 41.31 272 LYS A N 1
ATOM 2120 C CA . LYS A 1 272 ? -4.638 -49.186 -15.553 1.00 41.31 272 LYS A CA 1
ATOM 2121 C C . LYS A 1 272 ? -3.373 -48.393 -15.892 1.00 41.31 272 LYS A C 1
ATOM 2123 O O . LYS A 1 272 ? -2.692 -48.715 -16.861 1.00 41.31 272 LYS A O 1
ATOM 2128 N N . LEU A 1 273 ? -3.042 -47.392 -15.078 1.00 42.19 273 LEU A N 1
ATOM 2129 C CA . LEU A 1 273 ? -1.782 -46.661 -15.193 1.00 42.19 273 LEU A CA 1
ATOM 2130 C C . LEU A 1 273 ? -0.642 -47.514 -14.610 1.00 42.19 273 LEU A C 1
ATOM 2132 O O . LEU A 1 273 ? -0.631 -47.807 -13.412 1.00 42.19 273 LEU A O 1
ATOM 2136 N N . VAL A 1 274 ? 0.308 -47.925 -15.448 1.00 42.28 274 VAL A N 1
ATOM 2137 C CA . VAL A 1 274 ? 1.505 -48.657 -15.007 1.00 42.28 274 VAL A CA 1
ATOM 2138 C C . VAL A 1 274 ? 2.447 -47.673 -14.309 1.00 42.28 274 VAL A C 1
ATOM 2140 O O . VAL A 1 274 ? 2.878 -46.689 -14.907 1.00 42.28 274 VAL A O 1
ATOM 2143 N N . LYS A 1 275 ? 2.767 -47.918 -13.033 1.00 41.88 275 LYS A N 1
ATOM 2144 C CA . LYS A 1 275 ? 3.742 -47.108 -12.288 1.00 41.88 275 LYS A CA 1
ATOM 2145 C C . LYS A 1 275 ? 5.158 -47.419 -12.777 1.00 41.88 275 LYS A C 1
ATOM 2147 O O . LYS A 1 275 ? 5.619 -48.547 -12.626 1.00 41.88 275 LYS A O 1
ATOM 2152 N N . ALA A 1 276 ? 5.852 -46.412 -13.301 1.00 50.81 276 ALA A N 1
ATOM 2153 C CA . ALA A 1 276 ? 7.278 -46.501 -13.603 1.00 50.81 276 ALA A CA 1
ATOM 2154 C C . ALA A 1 276 ? 8.122 -46.618 -12.310 1.00 50.81 276 ALA A C 1
ATOM 2156 O O . ALA A 1 276 ? 7.737 -46.057 -11.275 1.00 50.81 276 ALA A O 1
ATOM 2157 N N . PRO A 1 277 ? 9.271 -47.320 -12.337 1.00 44.88 277 PRO A N 1
ATOM 2158 C CA . PRO A 1 277 ? 10.144 -47.457 -11.176 1.00 44.88 277 PRO A CA 1
ATOM 2159 C C . PRO A 1 277 ? 10.855 -46.135 -10.852 1.00 44.88 277 PRO A C 1
ATOM 2161 O O . PRO A 1 277 ? 11.610 -45.589 -11.654 1.00 44.88 277 PRO A O 1
ATOM 2164 N N . ARG A 1 278 ? 10.634 -45.625 -9.637 1.00 40.34 278 ARG A N 1
ATOM 2165 C CA . ARG A 1 278 ? 11.304 -44.431 -9.102 1.00 40.34 278 ARG A CA 1
ATOM 2166 C C . ARG A 1 278 ? 12.757 -44.770 -8.758 1.00 40.34 278 ARG A C 1
ATOM 2168 O O . ARG A 1 278 ? 12.993 -45.527 -7.817 1.00 40.34 278 ARG A O 1
ATOM 2175 N N . MET A 1 279 ? 13.717 -44.198 -9.486 1.00 38.47 279 MET A N 1
ATOM 2176 C CA . MET A 1 279 ? 15.143 -44.348 -9.171 1.00 38.47 279 MET A CA 1
ATOM 2177 C C . MET A 1 279 ? 15.438 -43.819 -7.760 1.00 38.47 279 MET A C 1
ATOM 2179 O O . MET A 1 279 ? 15.051 -42.702 -7.409 1.00 38.47 279 MET A O 1
ATOM 2183 N N . LYS A 1 280 ? 16.122 -44.627 -6.942 1.00 36.38 280 LYS A N 1
ATOM 2184 C CA . LYS A 1 280 ? 16.636 -44.202 -5.636 1.00 36.38 280 LYS A CA 1
ATOM 2185 C C . LYS A 1 280 ? 17.946 -43.448 -5.846 1.00 36.38 280 LYS A C 1
ATOM 2187 O O . LYS A 1 280 ? 18.975 -44.073 -6.074 1.00 36.38 280 LYS A O 1
ATOM 2192 N N . LEU A 1 281 ? 17.909 -42.122 -5.740 1.00 39.62 281 LEU A N 1
ATOM 2193 C CA . LEU A 1 281 ? 19.123 -41.326 -5.585 1.00 39.62 281 LEU A CA 1
ATOM 2194 C C . LEU A 1 281 ? 19.519 -41.356 -4.102 1.00 39.62 281 LEU A C 1
ATOM 2196 O O . LEU A 1 281 ? 18.830 -40.780 -3.262 1.00 39.62 281 LEU A O 1
ATOM 2200 N N . THR A 1 282 ? 20.589 -42.074 -3.768 1.00 36.75 282 THR A N 1
ATOM 2201 C CA . THR A 1 282 ? 21.115 -42.171 -2.399 1.00 36.75 282 THR A CA 1
ATOM 2202 C C . THR A 1 282 ? 21.882 -40.902 -2.040 1.00 36.75 282 THR A C 1
ATOM 2204 O O . THR A 1 282 ? 23.097 -40.828 -2.200 1.00 36.75 282 THR A O 1
ATOM 2207 N N . SER A 1 283 ? 21.157 -39.894 -1.562 1.00 46.25 283 SER A N 1
ATOM 2208 C CA . SER A 1 283 ? 21.735 -38.748 -0.862 1.00 46.25 283 SER A CA 1
ATOM 2209 C C . SER A 1 283 ? 21.953 -39.125 0.604 1.00 46.25 283 SER A C 1
ATOM 2211 O O . SER A 1 283 ? 21.009 -39.516 1.289 1.00 46.25 283 SER A O 1
ATOM 2213 N N . GLN A 1 284 ? 23.196 -39.021 1.076 1.00 38.84 284 GLN A N 1
ATOM 2214 C CA . GLN A 1 284 ? 23.502 -39.053 2.503 1.00 38.84 284 GLN A CA 1
ATOM 2215 C C . GLN A 1 284 ? 23.158 -37.679 3.087 1.00 38.84 284 GLN A C 1
ATOM 2217 O O . GLN A 1 284 ? 23.949 -36.744 2.996 1.00 38.84 284 GLN A O 1
ATOM 2222 N N . HIS A 1 285 ? 21.955 -37.555 3.643 1.00 39.47 285 HIS A N 1
ATOM 2223 C CA . HIS A 1 285 ? 21.568 -36.434 4.492 1.00 39.47 285 HIS A CA 1
ATOM 2224 C C . HIS A 1 285 ? 21.406 -36.949 5.920 1.00 39.47 285 HIS A C 1
ATOM 2226 O O . HIS A 1 285 ? 20.723 -37.946 6.142 1.00 39.47 285 HIS A O 1
ATOM 2232 N N . GLU A 1 286 ? 22.041 -36.272 6.874 1.00 49.66 286 GLU A N 1
ATOM 2233 C CA . GLU A 1 286 ? 21.893 -36.566 8.299 1.00 49.66 286 GLU A CA 1
ATOM 2234 C C . GLU A 1 286 ? 20.428 -36.374 8.725 1.00 49.66 286 GLU A C 1
ATOM 2236 O O . GLU A 1 286 ? 19.834 -35.321 8.470 1.00 49.66 286 GLU A O 1
ATOM 2241 N N . GLU A 1 287 ? 19.838 -37.384 9.372 1.00 43.16 287 GLU A N 1
ATOM 2242 C CA . GLU A 1 287 ? 18.465 -37.340 9.893 1.00 43.16 287 GLU A CA 1
ATOM 2243 C C . GLU A 1 287 ? 18.382 -36.451 11.148 1.00 43.16 287 GLU A C 1
ATOM 2245 O O . GLU A 1 287 ? 18.293 -36.922 12.279 1.00 43.16 287 GLU A O 1
ATOM 2250 N N . GLY A 1 288 ? 18.429 -35.133 10.948 1.00 52.94 288 GLY A N 1
ATOM 2251 C CA . GLY A 1 288 ? 18.134 -34.141 11.983 1.00 52.94 288 GLY A CA 1
ATOM 2252 C C . GLY A 1 288 ? 16.630 -33.875 12.123 1.00 52.94 288 GLY A C 1
ATOM 2253 O O . GLY A 1 288 ? 15.920 -33.814 11.120 1.00 52.94 288 GLY A O 1
ATOM 2254 N N . ASP A 1 289 ? 16.158 -33.664 13.360 1.00 53.72 289 ASP A N 1
ATOM 2255 C CA . ASP A 1 289 ? 14.752 -33.415 13.736 1.00 53.72 289 ASP A CA 1
ATOM 2256 C C . ASP A 1 289 ? 13.993 -32.466 12.782 1.00 53.72 289 ASP A C 1
ATOM 2258 O O . ASP A 1 289 ? 14.002 -31.238 12.929 1.00 53.72 289 ASP A O 1
ATOM 2262 N N . ALA A 1 290 ? 13.247 -33.047 11.837 1.00 54.81 290 ALA A N 1
ATOM 2263 C CA . ALA A 1 290 ? 12.644 -32.341 10.703 1.00 54.81 290 ALA A CA 1
ATOM 2264 C C . ALA A 1 290 ? 11.505 -31.358 11.056 1.00 54.81 290 ALA A C 1
ATOM 2266 O O . ALA A 1 290 ? 10.914 -30.753 10.164 1.00 54.81 290 ALA A O 1
ATOM 2267 N N . ASN A 1 291 ? 11.166 -31.189 12.340 1.00 56.75 291 ASN A N 1
ATOM 2268 C CA . ASN A 1 291 ? 9.979 -30.445 12.780 1.00 56.75 291 ASN A CA 1
ATOM 2269 C C . ASN A 1 291 ? 10.269 -29.272 13.735 1.00 56.75 291 ASN A C 1
ATOM 2271 O O . ASN A 1 291 ? 9.346 -28.633 14.252 1.00 56.75 291 ASN A O 1
ATOM 2275 N N . LYS A 1 292 ? 11.545 -28.938 13.974 1.00 70.81 292 LYS A N 1
ATOM 2276 C CA . LYS A 1 292 ? 11.904 -27.763 14.777 1.00 70.81 292 LYS A CA 1
ATOM 2277 C C . LYS A 1 292 ? 11.708 -26.488 13.950 1.00 70.81 292 LYS A C 1
ATOM 2279 O O . LYS A 1 292 ? 12.600 -26.067 13.218 1.00 70.81 292 LYS A O 1
ATOM 2284 N N . ARG A 1 293 ? 10.524 -25.868 14.072 1.00 74.69 293 ARG A N 1
ATOM 2285 C CA . ARG A 1 293 ? 10.227 -24.535 13.507 1.00 74.69 293 ARG A CA 1
ATOM 2286 C C . ARG A 1 293 ? 11.392 -23.582 13.785 1.00 74.69 293 ARG A C 1
ATOM 2288 O O . ARG A 1 293 ? 11.798 -23.450 14.939 1.00 74.69 293 ARG A O 1
ATOM 2295 N N . LEU A 1 294 ? 11.887 -22.902 12.747 1.00 81.75 294 LEU A N 1
ATOM 2296 C CA . LEU A 1 294 ? 12.961 -21.916 12.879 1.00 81.75 294 LEU A CA 1
ATOM 2297 C C . LEU A 1 294 ? 12.542 -20.821 13.869 1.00 81.75 294 LEU A C 1
ATOM 2299 O O . LEU A 1 294 ? 11.666 -20.002 13.582 1.00 81.75 294 LEU A O 1
ATOM 2303 N N . SER A 1 295 ? 13.171 -20.811 15.042 1.00 87.69 295 SER A N 1
ATOM 2304 C CA . SER A 1 295 ? 13.064 -19.709 15.992 1.00 87.69 295 SER A CA 1
ATOM 2305 C C . SER A 1 295 ? 13.738 -18.482 15.387 1.00 87.69 295 SER A C 1
ATOM 2307 O O . SER A 1 295 ? 14.924 -18.545 15.060 1.00 87.69 295 SER A O 1
ATOM 2309 N N . MET A 1 296 ? 13.010 -17.370 15.262 1.00 94.00 296 MET A N 1
ATOM 2310 C CA . MET A 1 296 ? 13.607 -16.095 14.858 1.00 94.00 296 MET A CA 1
ATOM 2311 C C . MET A 1 296 ? 14.684 -15.716 15.884 1.00 94.00 296 MET A C 1
ATOM 2313 O O . MET A 1 296 ? 14.381 -15.533 17.060 1.00 94.00 296 MET A O 1
ATOM 2317 N N . GLN A 1 297 ? 15.937 -15.633 15.442 1.00 94.00 297 GLN A N 1
ATOM 2318 C CA . GLN A 1 297 ? 17.099 -15.340 16.281 1.00 94.00 297 GLN A CA 1
ATOM 2319 C C . GLN A 1 297 ? 17.249 -13.842 16.569 1.00 94.00 297 GLN A C 1
ATOM 2321 O O . GLN A 1 297 ? 17.908 -13.466 17.535 1.00 94.00 297 GLN A O 1
ATOM 2326 N N . MET A 1 298 ? 16.647 -12.978 15.745 1.00 96.50 298 MET A N 1
ATOM 2327 C CA . MET A 1 298 ? 16.652 -11.532 15.965 1.00 96.50 298 MET A CA 1
ATOM 2328 C C . MET A 1 298 ? 15.353 -10.854 15.525 1.00 96.50 298 MET A C 1
ATOM 2330 O O . MET A 1 298 ? 14.639 -11.316 14.626 1.00 96.50 298 MET A O 1
ATOM 2334 N N . ASP A 1 299 ? 15.072 -9.713 16.154 1.00 97.19 299 ASP A N 1
ATOM 2335 C CA . ASP A 1 299 ? 13.961 -8.855 15.764 1.00 97.19 299 ASP A CA 1
ATOM 2336 C C . ASP A 1 299 ? 14.154 -8.257 14.356 1.00 97.19 299 ASP A C 1
ATOM 2338 O O . ASP A 1 299 ? 15.267 -8.068 13.858 1.00 97.19 299 ASP A O 1
ATOM 2342 N N . ARG A 1 300 ? 13.033 -7.930 13.713 1.00 96.81 300 ARG A N 1
ATOM 2343 C CA . ARG A 1 300 ? 12.971 -7.373 12.364 1.00 96.81 300 ARG A CA 1
ATOM 2344 C C . ARG A 1 300 ? 13.647 -6.004 12.268 1.00 96.81 300 ARG A C 1
ATOM 2346 O O . ARG A 1 300 ? 14.276 -5.722 11.248 1.00 96.81 300 ARG A O 1
ATOM 2353 N N . SER A 1 301 ? 13.540 -5.164 13.302 1.00 97.12 301 SER A N 1
ATOM 2354 C CA . SER A 1 301 ? 14.234 -3.869 13.352 1.00 97.12 301 SER A CA 1
ATOM 2355 C C . SER A 1 301 ? 15.751 -4.060 13.454 1.00 97.12 301 SER A C 1
ATOM 2357 O O . SER A 1 301 ? 16.500 -3.414 12.722 1.00 97.12 301 SER A O 1
ATOM 2359 N N . ALA A 1 302 ? 16.210 -5.017 14.268 1.00 97.44 302 ALA A N 1
ATOM 2360 C CA . ALA A 1 302 ? 17.623 -5.361 14.408 1.00 97.44 302 ALA A CA 1
ATOM 2361 C C . ALA A 1 302 ? 18.215 -5.907 13.096 1.00 97.44 302 ALA A C 1
ATOM 2363 O O . ALA A 1 302 ? 19.283 -5.458 12.674 1.00 97.44 302 ALA A O 1
ATOM 2364 N N . ALA A 1 303 ? 17.493 -6.796 12.403 1.00 97.38 303 ALA A N 1
ATOM 2365 C CA . ALA A 1 303 ? 17.883 -7.304 11.087 1.00 97.38 303 ALA A CA 1
ATOM 2366 C C . ALA A 1 303 ? 17.975 -6.182 10.035 1.00 97.38 303 ALA A C 1
ATOM 2368 O O . ALA A 1 303 ? 18.990 -6.067 9.346 1.00 97.38 303 ALA A O 1
ATOM 2369 N N . MET A 1 304 ? 16.964 -5.303 9.950 1.00 97.38 304 MET A N 1
ATOM 2370 C CA . MET A 1 304 ? 17.000 -4.137 9.054 1.00 97.38 304 MET A CA 1
ATOM 2371 C C . MET A 1 304 ? 18.153 -3.186 9.387 1.00 97.38 304 MET A C 1
ATOM 2373 O O . MET A 1 304 ? 18.845 -2.733 8.478 1.00 97.38 304 MET A O 1
ATOM 2377 N N . LYS A 1 305 ? 18.404 -2.911 10.673 1.00 96.19 305 LYS A N 1
ATOM 2378 C CA . LYS A 1 305 ? 19.502 -2.043 11.116 1.00 96.19 305 LYS A CA 1
ATOM 2379 C C . LYS A 1 305 ? 20.856 -2.624 10.713 1.00 96.19 305 LYS A C 1
ATOM 2381 O O . LYS A 1 305 ? 21.669 -1.892 10.151 1.00 96.19 305 LYS A O 1
ATOM 2386 N N . LYS A 1 306 ? 21.063 -3.931 10.921 1.00 95.56 306 LYS A N 1
ATOM 2387 C CA . LYS A 1 306 ? 22.290 -4.644 10.539 1.00 95.56 306 LYS A CA 1
ATOM 2388 C C . LYS A 1 306 ? 22.521 -4.592 9.025 1.00 95.56 306 LYS A C 1
ATOM 2390 O O . LYS A 1 306 ? 23.586 -4.152 8.610 1.00 95.56 306 LYS A O 1
ATOM 2395 N N . LEU A 1 307 ? 21.509 -4.913 8.212 1.00 96.12 307 LEU A N 1
ATOM 2396 C CA . LEU A 1 307 ? 21.588 -4.786 6.749 1.00 96.12 307 LEU A CA 1
ATOM 2397 C C . LEU A 1 307 ? 21.856 -3.334 6.313 1.00 96.12 307 LEU A C 1
ATOM 2399 O O . LEU A 1 307 ? 22.737 -3.091 5.502 1.00 96.12 307 LEU A O 1
ATOM 2403 N N . SER A 1 308 ? 21.184 -2.338 6.898 1.00 95.50 308 SER A N 1
ATOM 2404 C CA . SER A 1 308 ? 21.363 -0.920 6.527 1.00 95.50 308 SER A CA 1
ATOM 2405 C C . SER A 1 308 ? 22.757 -0.329 6.818 1.00 95.50 308 SER A C 1
ATOM 2407 O O . SER A 1 308 ? 23.048 0.793 6.383 1.00 95.50 308 SER A O 1
ATOM 2409 N N . ALA A 1 309 ? 23.592 -1.059 7.565 1.00 93.69 309 ALA A N 1
ATOM 2410 C CA . ALA A 1 309 ? 24.981 -0.726 7.871 1.00 93.69 309 ALA A CA 1
ATOM 2411 C C . ALA A 1 309 ? 25.996 -1.431 6.945 1.00 93.69 309 ALA A C 1
ATOM 2413 O O . ALA A 1 309 ? 27.172 -1.070 6.956 1.00 93.69 309 ALA A O 1
ATOM 2414 N N . CYS A 1 310 ? 25.562 -2.411 6.148 1.00 94.06 310 CYS A N 1
ATOM 2415 C CA . CYS A 1 310 ? 26.395 -3.115 5.174 1.00 94.06 310 CYS A CA 1
ATOM 2416 C C . CYS A 1 310 ? 26.469 -2.367 3.829 1.00 94.06 310 CYS A C 1
ATOM 2418 O O . CYS A 1 310 ? 25.659 -1.487 3.532 1.00 94.06 310 CYS A O 1
ATOM 2420 N N . THR A 1 311 ? 27.439 -2.747 2.998 1.00 94.19 311 THR A N 1
ATOM 2421 C CA . THR A 1 311 ? 27.519 -2.400 1.569 1.00 94.19 311 THR A CA 1
ATOM 2422 C C . THR A 1 311 ? 26.995 -3.564 0.718 1.00 94.19 311 THR A C 1
ATOM 2424 O O . THR A 1 311 ? 26.890 -4.689 1.206 1.00 94.19 311 THR A O 1
ATOM 2427 N N . GLY A 1 312 ? 26.683 -3.329 -0.563 1.00 94.75 312 GLY A N 1
ATOM 2428 C CA . GLY A 1 312 ? 26.232 -4.399 -1.469 1.00 94.75 312 GLY A CA 1
ATOM 2429 C C . GLY A 1 312 ? 27.285 -5.495 -1.695 1.00 94.75 312 GLY A C 1
ATOM 2430 O O . GLY A 1 312 ? 26.939 -6.663 -1.849 1.00 94.75 312 GLY A O 1
ATOM 2431 N N . GLU A 1 313 ? 28.564 -5.125 -1.627 1.00 95.19 313 GLU A N 1
ATOM 2432 C CA . GLU A 1 313 ? 29.736 -6.006 -1.748 1.00 95.19 313 GLU A CA 1
ATOM 2433 C C . GLU A 1 313 ? 30.014 -6.850 -0.490 1.00 95.19 313 GLU A C 1
ATOM 2435 O O . GLU A 1 313 ? 30.916 -7.686 -0.493 1.00 95.19 313 GLU A O 1
ATOM 2440 N N . MET A 1 314 ? 29.268 -6.631 0.601 1.00 95.06 314 MET A N 1
ATOM 2441 C CA . MET A 1 314 ? 29.430 -7.372 1.851 1.00 95.06 314 MET A CA 1
ATOM 2442 C C . MET A 1 314 ? 29.321 -8.879 1.603 1.00 95.06 314 MET A C 1
ATOM 2444 O O . MET A 1 314 ? 28.298 -9.351 1.095 1.00 95.06 314 MET A O 1
ATOM 2448 N N . ARG A 1 315 ? 30.356 -9.625 2.010 1.00 96.81 315 ARG A N 1
ATOM 2449 C CA . ARG A 1 315 ? 30.394 -11.080 1.873 1.00 96.81 315 ARG A CA 1
ATOM 2450 C C . ARG A 1 315 ? 29.425 -11.757 2.827 1.00 96.81 315 ARG A C 1
ATOM 2452 O O . ARG A 1 315 ? 29.424 -11.498 4.036 1.00 96.81 315 ARG A O 1
ATOM 2459 N N . VAL A 1 316 ? 28.633 -12.659 2.272 1.00 97.44 316 VAL A N 1
ATOM 2460 C CA . VAL A 1 316 ? 27.596 -13.394 2.986 1.00 97.44 316 VAL A CA 1
ATOM 2461 C C . VAL A 1 316 ? 27.630 -14.871 2.648 1.00 97.44 316 VAL A C 1
ATOM 2463 O O . VAL A 1 316 ? 28.107 -15.272 1.591 1.00 97.44 316 VAL A O 1
ATOM 2466 N N . GLU A 1 317 ? 27.102 -15.666 3.566 1.00 98.06 317 GLU A N 1
ATOM 2467 C CA . GLU A 1 317 ? 26.900 -17.094 3.395 1.00 98.06 317 GLU A CA 1
ATOM 2468 C C . GLU A 1 317 ? 25.437 -17.416 3.716 1.00 98.06 317 GLU A C 1
ATOM 2470 O O . GLU A 1 317 ? 24.879 -16.952 4.716 1.00 98.06 317 GLU A O 1
ATOM 2475 N N . PHE A 1 318 ? 24.793 -18.192 2.846 1.00 98.12 318 PHE A N 1
ATOM 2476 C CA . PHE A 1 318 ? 23.444 -18.695 3.075 1.00 98.12 318 PHE A CA 1
ATOM 2477 C C . PHE A 1 318 ? 23.506 -20.169 3.467 1.00 98.12 318 PHE A C 1
ATOM 2479 O O . PHE A 1 318 ? 24.202 -20.971 2.843 1.00 98.12 318 PHE A O 1
ATOM 2486 N N . ARG A 1 319 ? 22.725 -20.557 4.477 1.00 97.00 319 ARG A N 1
ATOM 2487 C CA . ARG A 1 319 ? 22.686 -21.941 4.955 1.00 97.00 319 ARG A CA 1
ATOM 2488 C C . ARG A 1 319 ? 22.102 -22.874 3.887 1.00 97.00 319 ARG A C 1
ATOM 2490 O O . ARG A 1 319 ? 20.890 -22.903 3.674 1.00 97.00 319 ARG A O 1
ATOM 2497 N N . ALA A 1 320 ? 22.941 -23.701 3.264 1.00 95.56 320 ALA A N 1
ATOM 2498 C CA . ALA A 1 320 ? 22.490 -24.738 2.334 1.00 95.56 320 ALA A CA 1
ATOM 2499 C C . ALA A 1 320 ? 21.400 -25.627 2.976 1.00 95.56 320 ALA A C 1
ATOM 2501 O O . ALA A 1 3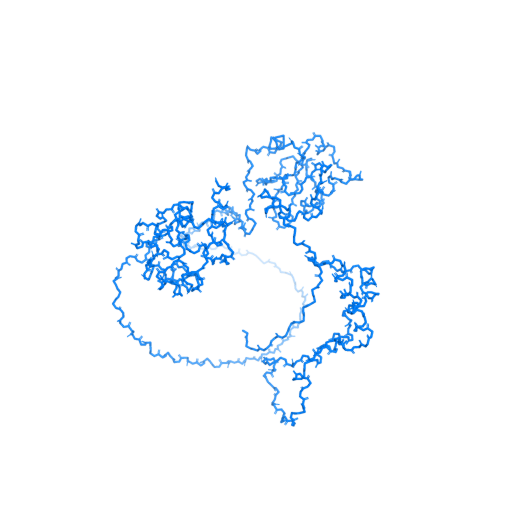20 ? 21.525 -26.056 4.123 1.00 95.56 320 ALA A O 1
ATOM 2502 N N . GLY A 1 321 ? 20.292 -25.849 2.260 1.00 93.38 321 GLY A N 1
ATOM 2503 C CA . GLY A 1 321 ? 19.120 -26.569 2.786 1.00 93.38 321 GLY A CA 1
ATOM 2504 C C . GLY A 1 321 ? 18.312 -25.824 3.865 1.00 93.38 321 GLY A C 1
ATOM 2505 O O . GLY A 1 321 ? 17.362 -26.383 4.403 1.00 93.38 321 GLY A O 1
ATOM 2506 N N . GLY A 1 322 ? 18.643 -24.564 4.174 1.00 93.25 322 GLY A N 1
ATOM 2507 C CA . GLY A 1 322 ? 18.017 -23.767 5.235 1.00 93.25 322 GLY A CA 1
ATOM 2508 C C . GLY A 1 322 ? 16.521 -23.479 5.047 1.00 93.25 322 GLY A C 1
ATOM 2509 O O . GLY A 1 322 ? 15.808 -23.236 6.020 1.00 93.25 322 GLY A O 1
ATOM 2510 N N . LYS A 1 323 ? 16.028 -23.568 3.808 1.00 95.00 323 LYS A N 1
ATOM 2511 C CA . LYS A 1 323 ? 14.602 -23.703 3.487 1.00 95.00 323 LYS A CA 1
ATOM 2512 C C . LYS A 1 323 ? 14.388 -25.012 2.737 1.00 95.00 323 LYS A C 1
ATOM 2514 O O . LYS A 1 323 ? 15.235 -25.418 1.945 1.00 95.00 323 LYS A O 1
ATOM 2519 N N . THR A 1 324 ? 13.221 -25.615 2.928 1.00 94.88 324 THR A N 1
ATOM 2520 C CA . THR A 1 324 ? 12.731 -26.785 2.186 1.00 94.88 324 THR A CA 1
ATOM 2521 C C . THR A 1 324 ? 11.330 -26.497 1.649 1.00 94.88 324 THR A C 1
ATOM 2523 O O . THR A 1 324 ? 10.638 -25.616 2.166 1.00 94.88 324 THR A O 1
ATOM 2526 N N . ALA A 1 325 ? 10.879 -27.245 0.638 1.00 94.56 325 ALA A N 1
ATOM 2527 C CA . ALA A 1 325 ? 9.524 -27.102 0.097 1.00 94.56 325 ALA A CA 1
ATOM 2528 C C . ALA A 1 325 ? 8.427 -27.305 1.166 1.00 94.56 325 ALA A C 1
ATOM 2530 O O . ALA A 1 325 ? 7.393 -26.644 1.121 1.00 94.56 325 ALA A O 1
ATOM 2531 N N . GLU A 1 326 ? 8.682 -28.172 2.152 1.00 92.56 326 GLU A N 1
ATOM 2532 C CA . GLU A 1 326 ? 7.772 -28.471 3.265 1.00 92.56 326 GLU A CA 1
ATOM 2533 C C . GLU A 1 326 ? 7.726 -27.348 4.312 1.00 92.56 326 GLU A C 1
ATOM 2535 O O . GLU A 1 326 ? 6.654 -26.995 4.800 1.00 92.56 326 GLU A O 1
ATOM 2540 N N . SER A 1 327 ? 8.877 -26.752 4.639 1.00 90.62 327 SER A N 1
ATOM 2541 C CA . SER A 1 327 ? 8.962 -25.683 5.645 1.00 90.62 327 SER A CA 1
ATOM 2542 C C . SER A 1 327 ? 8.551 -24.307 5.106 1.00 90.62 327 SER A C 1
ATOM 2544 O O . SER A 1 327 ? 8.057 -23.477 5.867 1.00 90.62 327 SER A O 1
ATOM 2546 N N . HIS A 1 328 ? 8.754 -24.055 3.808 1.00 90.88 328 HIS A N 1
ATOM 2547 C CA . HIS A 1 328 ? 8.650 -22.728 3.191 1.00 90.88 328 HIS A CA 1
ATOM 2548 C C . HIS A 1 328 ? 8.028 -22.784 1.782 1.00 90.88 328 HIS A C 1
ATOM 2550 O O . HIS A 1 328 ? 8.620 -22.334 0.792 1.00 90.88 328 HIS A O 1
ATOM 2556 N N . ALA A 1 329 ? 6.815 -23.335 1.685 1.00 90.50 329 ALA A N 1
ATOM 2557 C CA . ALA A 1 329 ? 6.057 -23.411 0.436 1.00 90.50 329 ALA A CA 1
ATOM 2558 C C . ALA A 1 329 ? 5.975 -22.040 -0.277 1.00 90.50 329 ALA A C 1
ATOM 2560 O O . ALA A 1 329 ? 5.513 -21.049 0.291 1.00 90.50 329 ALA A O 1
ATOM 2561 N N . GLY A 1 330 ? 6.448 -21.980 -1.526 1.00 87.62 330 GLY A N 1
ATOM 2562 C CA . GLY A 1 330 ? 6.444 -20.776 -2.371 1.00 87.62 330 GLY A CA 1
ATOM 2563 C C . GLY A 1 330 ? 7.593 -19.774 -2.160 1.00 87.62 330 GLY A C 1
ATOM 2564 O O . GLY A 1 330 ? 7.762 -18.883 -2.991 1.00 87.62 330 GLY A O 1
ATOM 2565 N N . SER A 1 331 ? 8.414 -19.899 -1.108 1.00 93.62 331 SER A N 1
ATOM 2566 C CA . SER A 1 331 ? 9.654 -19.105 -0.955 1.00 93.62 331 SER A CA 1
ATOM 2567 C C . SER A 1 331 ? 10.939 -19.937 -1.028 1.00 93.62 331 SER A C 1
ATOM 2569 O O . SER A 1 331 ? 12.006 -19.379 -1.284 1.00 93.62 331 SER A O 1
ATOM 2571 N N . TYR A 1 332 ? 10.838 -21.266 -0.911 1.00 95.62 332 TYR A N 1
ATOM 2572 C CA . TYR A 1 332 ? 11.930 -22.207 -1.181 1.00 95.62 332 TYR A CA 1
ATOM 2573 C C . TYR A 1 332 ? 12.531 -22.054 -2.589 1.00 95.62 332 TYR A C 1
ATOM 2575 O O . TYR A 1 332 ? 13.745 -21.939 -2.714 1.00 95.62 332 TYR A O 1
ATOM 2583 N N . GLU A 1 333 ? 11.701 -21.980 -3.633 1.00 95.56 333 GLU A N 1
ATOM 2584 C CA . GLU A 1 333 ? 12.153 -21.878 -5.035 1.00 95.56 333 GLU A CA 1
ATOM 2585 C C . GLU A 1 333 ? 13.021 -20.632 -5.275 1.00 95.56 333 GLU A C 1
ATOM 2587 O O . GLU A 1 333 ? 14.054 -20.697 -5.936 1.00 95.56 333 GLU A O 1
ATOM 2592 N N . LYS A 1 334 ? 12.646 -19.498 -4.667 1.00 96.50 334 LYS A N 1
ATOM 2593 C CA . LYS A 1 334 ? 13.444 -18.264 -4.717 1.00 96.50 334 LYS A CA 1
ATOM 2594 C C . LYS A 1 334 ? 14.756 -18.420 -3.961 1.00 96.50 334 LYS A C 1
ATOM 2596 O O . LYS A 1 334 ? 15.801 -18.046 -4.479 1.00 96.50 334 LYS A O 1
ATOM 2601 N N . TYR A 1 335 ? 14.710 -19.007 -2.765 1.00 97.56 335 TYR A N 1
ATOM 2602 C CA . TYR A 1 335 ? 15.906 -19.276 -1.968 1.00 97.56 335 TYR A CA 1
ATOM 2603 C C . TYR A 1 335 ? 16.900 -20.166 -2.725 1.00 97.56 335 TYR A C 1
ATOM 2605 O O . TYR A 1 335 ? 18.089 -19.875 -2.719 1.00 97.56 335 TYR A O 1
ATOM 2613 N N . GLN A 1 336 ? 16.430 -21.177 -3.466 1.00 96.62 336 GLN A N 1
ATOM 2614 C CA . GLN A 1 336 ? 17.286 -22.001 -4.330 1.00 96.62 336 GLN A CA 1
ATOM 2615 C C . GLN A 1 336 ? 18.002 -21.215 -5.443 1.00 96.62 336 GLN A C 1
ATOM 2617 O O . GLN A 1 336 ? 19.072 -21.646 -5.873 1.00 96.62 336 GLN A O 1
ATOM 2622 N N . ALA A 1 337 ? 17.454 -20.085 -5.898 1.00 97.31 337 ALA A N 1
ATOM 2623 C CA . ALA A 1 337 ? 18.120 -19.231 -6.878 1.00 97.31 337 ALA A CA 1
ATOM 2624 C C . ALA A 1 337 ? 19.274 -18.433 -6.248 1.00 97.31 337 ALA A C 1
ATOM 2626 O O . ALA A 1 337 ? 20.374 -18.432 -6.796 1.00 97.31 337 ALA A O 1
ATOM 2627 N N . TYR A 1 338 ? 19.051 -17.799 -5.088 1.00 98.00 338 TYR A N 1
ATOM 2628 C CA . TYR A 1 338 ? 20.009 -16.847 -4.508 1.00 98.00 338 TYR A CA 1
ATOM 2629 C C . TYR A 1 338 ? 20.889 -17.376 -3.363 1.00 98.00 338 TYR A C 1
ATOM 2631 O O . TYR A 1 338 ? 21.851 -16.699 -3.017 1.00 98.00 338 TYR A O 1
ATOM 2639 N N . TYR A 1 339 ? 20.651 -18.566 -2.787 1.00 97.88 339 TYR A N 1
ATOM 2640 C CA . TYR A 1 339 ? 21.493 -19.087 -1.685 1.00 97.88 339 TYR A CA 1
ATOM 2641 C C . TYR A 1 339 ? 22.965 -19.326 -2.076 1.00 97.88 339 TYR A C 1
ATOM 2643 O O . TYR A 1 339 ? 23.810 -19.545 -1.215 1.00 97.88 339 TYR A O 1
ATOM 2651 N N . LYS A 1 340 ? 23.275 -19.316 -3.377 1.00 97.69 340 LYS A N 1
ATOM 2652 C CA . LYS A 1 340 ? 24.642 -19.436 -3.901 1.00 97.69 340 LYS A CA 1
ATOM 2653 C C . LYS A 1 340 ? 25.392 -18.101 -3.953 1.00 97.69 340 LYS A C 1
ATOM 2655 O O . LYS A 1 340 ? 26.580 -18.116 -4.251 1.00 97.69 340 LYS A O 1
ATOM 2660 N N . ALA A 1 341 ? 24.715 -16.978 -3.704 1.00 98.12 341 ALA A N 1
ATOM 2661 C CA . ALA A 1 341 ? 25.328 -15.657 -3.738 1.00 98.12 341 ALA A CA 1
ATOM 2662 C C . ALA A 1 341 ? 26.383 -15.505 -2.638 1.00 98.12 341 ALA A C 1
ATOM 2664 O O . ALA A 1 341 ? 26.094 -15.737 -1.463 1.00 98.12 341 ALA A O 1
ATOM 2665 N N . GLY A 1 342 ? 27.572 -15.039 -3.015 1.00 97.69 342 GLY A N 1
ATOM 2666 C CA . GLY A 1 342 ? 28.635 -14.666 -2.086 1.00 97.69 342 GLY A CA 1
ATOM 2667 C C . GLY A 1 342 ? 28.521 -13.227 -1.574 1.00 97.69 342 GLY A C 1
ATOM 2668 O O . GLY A 1 342 ? 29.213 -12.873 -0.620 1.00 97.69 342 GLY A O 1
ATOM 2669 N N . THR A 1 343 ? 27.671 -12.385 -2.179 1.00 97.81 343 THR A N 1
ATOM 2670 C CA . THR A 1 343 ? 27.443 -10.987 -1.758 1.00 97.81 343 THR A CA 1
ATOM 2671 C C . THR A 1 343 ? 25.961 -10.606 -1.700 1.00 97.81 343 THR A C 1
ATOM 2673 O O . THR A 1 343 ? 25.106 -11.225 -2.337 1.00 97.81 343 THR A O 1
ATOM 2676 N N . LEU A 1 344 ? 25.632 -9.548 -0.951 1.00 97.44 344 LEU A N 1
ATOM 2677 C CA . LEU A 1 344 ? 24.256 -9.042 -0.849 1.00 97.44 344 LEU A CA 1
ATOM 2678 C C . LEU A 1 344 ? 23.714 -8.480 -2.173 1.00 97.44 344 LEU A C 1
ATOM 2680 O O . LEU A 1 344 ? 22.520 -8.610 -2.446 1.00 97.44 344 LEU A O 1
ATOM 2684 N N . GLN A 1 345 ? 24.565 -7.845 -2.982 1.00 97.56 345 GLN A N 1
ATOM 2685 C CA . GLN A 1 345 ? 24.192 -7.335 -4.303 1.00 97.56 345 GLN A CA 1
ATOM 2686 C C . GLN A 1 345 ? 23.898 -8.495 -5.266 1.00 97.56 345 GLN A C 1
ATOM 2688 O O . GLN A 1 345 ? 22.826 -8.521 -5.867 1.00 97.56 345 GLN A O 1
ATOM 2693 N N . GLU A 1 346 ? 24.766 -9.508 -5.311 1.00 98.00 346 GLU A N 1
ATOM 2694 C CA . GLU A 1 346 ? 24.544 -10.733 -6.091 1.00 98.00 346 GLU A CA 1
ATOM 2695 C C . GLU A 1 346 ? 23.258 -11.465 -5.673 1.00 98.00 346 GLU A C 1
ATOM 2697 O O . GLU A 1 346 ? 22.493 -11.900 -6.531 1.00 98.00 346 GLU A O 1
ATOM 2702 N N . ALA A 1 347 ? 22.950 -11.539 -4.372 1.00 98.31 347 ALA A N 1
ATOM 2703 C CA . ALA A 1 347 ? 21.709 -12.151 -3.896 1.00 98.31 347 ALA A CA 1
ATOM 2704 C C . ALA A 1 347 ? 20.458 -11.428 -4.431 1.00 98.31 347 ALA A C 1
ATOM 2706 O O . ALA A 1 347 ? 19.482 -12.072 -4.825 1.00 98.31 347 ALA A O 1
ATOM 2707 N N . LEU A 1 348 ? 20.482 -10.089 -4.483 1.00 97.88 348 LEU A N 1
ATOM 2708 C CA . LEU A 1 348 ? 19.408 -9.304 -5.097 1.00 97.88 348 LEU A CA 1
ATOM 2709 C C . LEU A 1 348 ? 19.317 -9.573 -6.603 1.00 97.88 348 LEU A C 1
ATOM 2711 O O . LEU A 1 348 ? 18.210 -9.744 -7.118 1.00 97.88 348 LEU A O 1
ATOM 2715 N N . ASP A 1 349 ? 20.444 -9.638 -7.306 1.00 97.12 349 ASP A N 1
ATOM 2716 C CA . ASP A 1 349 ? 20.476 -9.853 -8.756 1.00 97.12 349 ASP A CA 1
ATOM 2717 C C . ASP A 1 349 ? 20.017 -11.268 -9.148 1.00 97.12 349 ASP A C 1
ATOM 2719 O O . ASP A 1 349 ? 19.240 -11.406 -10.092 1.00 97.12 349 ASP A O 1
ATOM 2723 N N . LEU A 1 350 ? 20.316 -12.281 -8.325 1.00 97.44 350 LEU A N 1
ATOM 2724 C CA . LEU A 1 350 ? 19.731 -13.633 -8.379 1.00 97.44 350 LEU A CA 1
ATOM 2725 C C . LEU A 1 350 ? 18.256 -13.703 -7.922 1.00 97.44 350 LEU A C 1
ATOM 2727 O O . LEU A 1 350 ? 17.670 -14.783 -7.842 1.00 97.44 350 LEU A O 1
ATOM 2731 N N . GLY A 1 351 ? 17.620 -12.560 -7.653 1.00 97.12 351 GLY A N 1
ATOM 2732 C CA . GLY A 1 351 ? 16.171 -12.448 -7.494 1.00 97.12 351 GLY A CA 1
ATOM 2733 C C . GLY A 1 351 ? 15.657 -12.340 -6.058 1.00 97.12 351 GLY A C 1
ATOM 2734 O O . GLY A 1 351 ? 14.436 -12.298 -5.882 1.00 97.12 351 GLY A O 1
ATOM 2735 N N . ALA A 1 352 ? 16.521 -12.238 -5.040 1.00 97.75 352 ALA A N 1
ATOM 2736 C CA . ALA A 1 352 ? 16.067 -11.978 -3.673 1.00 97.75 352 ALA A CA 1
ATOM 2737 C C . ALA A 1 352 ? 15.284 -10.654 -3.589 1.00 97.75 352 ALA A C 1
ATOM 2739 O O . ALA A 1 352 ? 15.667 -9.627 -4.171 1.00 97.75 352 ALA A O 1
ATOM 2740 N N . ALA A 1 353 ? 14.185 -10.647 -2.831 1.00 97.56 353 ALA A N 1
ATOM 2741 C CA . ALA A 1 353 ? 13.515 -9.414 -2.448 1.00 97.56 353 ALA A CA 1
ATOM 2742 C C . ALA A 1 353 ? 14.155 -8.822 -1.175 1.00 97.56 353 ALA A C 1
ATOM 2744 O O . ALA A 1 353 ? 14.679 -9.556 -0.336 1.00 97.56 353 ALA A O 1
ATOM 2745 N N . PRO A 1 354 ? 14.018 -7.505 -0.924 1.00 97.75 354 PRO A N 1
ATOM 2746 C CA . PRO A 1 354 ? 14.528 -6.886 0.306 1.00 97.75 354 PRO A CA 1
ATOM 2747 C C . PRO A 1 354 ? 13.898 -7.465 1.582 1.00 97.75 354 PRO A C 1
ATOM 2749 O O . PRO A 1 354 ? 14.483 -7.382 2.656 1.00 97.75 354 PRO A O 1
ATOM 2752 N N . GLY A 1 355 ? 12.691 -8.034 1.474 1.00 97.50 355 GLY A N 1
ATOM 2753 C CA . GLY A 1 355 ? 12.022 -8.742 2.567 1.00 97.50 355 GLY A CA 1
ATOM 2754 C C . GLY A 1 355 ? 12.584 -10.140 2.834 1.00 97.50 355 GLY A C 1
ATOM 2755 O O . GLY A 1 355 ? 12.548 -10.574 3.983 1.00 97.50 355 GLY A O 1
ATOM 2756 N N . ASP A 1 356 ? 13.128 -10.802 1.809 1.00 97.81 356 ASP A N 1
ATOM 2757 C CA . ASP A 1 356 ? 13.731 -12.130 1.930 1.00 97.81 356 ASP A CA 1
ATOM 2758 C C . ASP A 1 356 ? 15.059 -12.035 2.692 1.00 97.81 356 ASP A C 1
ATOM 2760 O O . ASP A 1 356 ? 15.248 -12.754 3.664 1.00 97.81 356 ASP A O 1
ATOM 2764 N N . LEU A 1 357 ? 15.915 -11.057 2.356 1.00 98.06 357 LEU A N 1
ATOM 2765 C CA . LEU A 1 357 ? 17.174 -10.803 3.076 1.00 98.06 357 LEU A CA 1
ATOM 2766 C C . LEU A 1 357 ? 16.955 -10.476 4.564 1.00 98.06 357 LEU A C 1
ATOM 2768 O O . LEU A 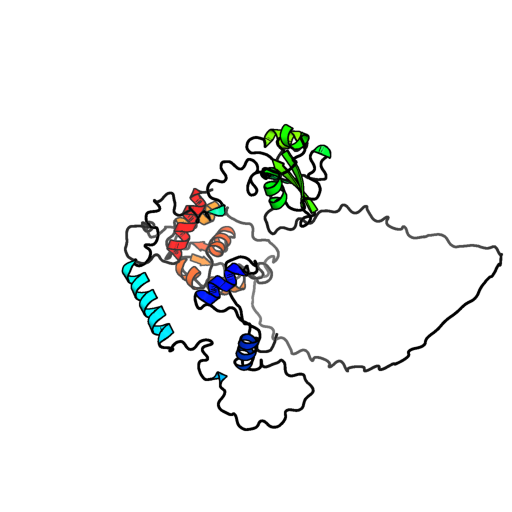1 357 ? 17.714 -10.937 5.414 1.00 98.06 357 LEU A O 1
ATOM 2772 N N . ILE A 1 358 ? 15.904 -9.708 4.894 1.00 98.06 358 ILE A N 1
ATOM 2773 C CA . ILE A 1 358 ? 15.521 -9.466 6.295 1.00 98.06 358 ILE A CA 1
ATOM 2774 C C . ILE A 1 358 ? 15.132 -10.788 6.963 1.00 98.06 358 ILE A C 1
ATOM 2776 O O . ILE A 1 358 ? 15.643 -11.086 8.037 1.00 98.06 358 ILE A O 1
ATOM 2780 N N . TYR A 1 359 ? 14.237 -11.570 6.351 1.00 97.31 359 TYR A N 1
ATOM 2781 C CA . TYR A 1 359 ? 13.753 -12.823 6.933 1.00 97.31 359 TYR A CA 1
ATOM 2782 C C . TYR A 1 359 ? 14.877 -13.846 7.124 1.00 97.31 359 TYR A C 1
ATOM 2784 O O . TYR A 1 359 ? 14.973 -14.459 8.183 1.00 97.31 359 TYR A O 1
ATOM 2792 N N . ASP A 1 360 ? 15.755 -13.994 6.135 1.00 97.81 360 ASP A N 1
ATOM 2793 C CA . ASP A 1 360 ? 16.851 -14.959 6.175 1.00 97.81 360 ASP A CA 1
ATOM 2794 C C . ASP A 1 360 ? 17.861 -14.595 7.266 1.00 97.81 360 ASP A C 1
ATOM 2796 O O . ASP A 1 360 ? 18.319 -15.472 7.998 1.00 97.81 360 ASP A O 1
ATOM 2800 N N . LEU A 1 361 ? 18.124 -13.300 7.471 1.00 97.62 361 LEU A N 1
ATOM 2801 C CA . LEU A 1 361 ? 18.931 -12.829 8.594 1.00 97.62 361 LEU A CA 1
ATOM 2802 C C . LEU A 1 361 ? 18.207 -12.998 9.945 1.00 97.62 361 LEU A C 1
ATOM 2804 O O . LEU A 1 361 ? 18.835 -13.388 10.927 1.00 97.62 361 LEU A O 1
ATOM 2808 N N . GLN A 1 362 ? 16.889 -12.766 10.009 1.00 97.44 362 GLN A N 1
ATOM 2809 C CA . GLN A 1 362 ? 16.087 -13.019 11.216 1.00 97.44 362 GLN A CA 1
ATOM 2810 C C . GLN A 1 362 ? 16.068 -14.499 11.619 1.00 97.44 362 GLN A C 1
ATOM 2812 O O . GLN A 1 362 ? 16.071 -14.808 12.808 1.00 97.44 362 GLN A O 1
ATOM 2817 N N . ALA A 1 363 ? 16.035 -15.406 10.646 1.00 96.44 363 ALA A N 1
ATOM 2818 C CA . ALA A 1 363 ? 15.930 -16.847 10.845 1.00 96.44 363 ALA A CA 1
ATOM 2819 C C . ALA A 1 363 ? 17.291 -17.557 11.016 1.00 96.44 363 ALA A C 1
ATOM 2821 O O . ALA A 1 363 ? 17.314 -18.769 11.225 1.00 96.44 363 ALA A O 1
ATOM 2822 N N . GLY A 1 364 ? 18.416 -16.835 10.917 1.00 96.56 364 GLY A N 1
ATOM 2823 C CA . GLY A 1 364 ? 19.759 -17.433 10.943 1.00 96.56 364 GLY A CA 1
ATOM 2824 C C . GLY A 1 364 ? 20.092 -18.259 9.691 1.00 96.56 364 GLY A C 1
ATOM 2825 O O . GLY A 1 364 ? 20.911 -19.173 9.747 1.00 96.56 364 GLY A O 1
ATOM 2826 N N . LEU A 1 365 ? 19.429 -17.968 8.568 1.00 97.00 365 LEU A N 1
ATOM 2827 C CA . LEU A 1 365 ? 19.659 -18.576 7.250 1.00 97.00 365 LEU A CA 1
ATOM 2828 C C . LEU A 1 365 ? 20.668 -17.795 6.396 1.00 97.00 365 LEU A C 1
ATOM 2830 O O . LEU A 1 365 ? 21.053 -18.283 5.333 1.00 97.00 365 LEU A O 1
ATOM 2834 N N . LEU A 1 366 ? 21.041 -16.597 6.850 1.00 97.88 366 LEU A N 1
ATOM 2835 C CA . LEU A 1 366 ? 21.997 -15.675 6.249 1.00 97.88 366 LEU A CA 1
ATOM 2836 C C . LEU A 1 366 ? 22.984 -15.205 7.327 1.00 97.88 366 LEU A C 1
ATOM 2838 O O . LEU A 1 366 ? 22.580 -14.589 8.317 1.00 97.88 366 LEU A O 1
ATOM 2842 N N . THR A 1 367 ? 24.270 -15.469 7.124 1.00 97.12 367 THR A N 1
ATOM 2843 C CA . THR A 1 367 ? 25.379 -15.016 7.973 1.00 97.12 367 THR A CA 1
ATOM 2844 C C . THR A 1 367 ? 26.299 -14.070 7.201 1.00 97.12 367 THR A C 1
ATOM 2846 O O . THR A 1 367 ? 26.356 -14.078 5.972 1.00 97.12 367 THR A O 1
ATOM 2849 N N . PHE A 1 368 ? 27.011 -13.211 7.931 1.00 96.25 368 PHE A N 1
ATOM 2850 C CA . PHE A 1 368 ? 28.048 -12.343 7.370 1.00 96.25 368 PHE A CA 1
ATOM 2851 C C . PHE A 1 368 ? 29.400 -13.013 7.584 1.00 96.25 368 PHE A C 1
ATOM 2853 O O . PHE A 1 368 ? 29.708 -13.384 8.716 1.00 96.25 368 PHE A O 1
ATOM 2860 N N . VAL A 1 369 ? 30.180 -13.167 6.513 1.00 95.88 369 VAL A N 1
ATOM 2861 C CA . VAL A 1 369 ? 31.488 -13.843 6.562 1.00 95.88 369 VAL A CA 1
ATOM 2862 C C . VAL A 1 369 ? 32.554 -12.899 7.123 1.00 95.88 369 VAL A C 1
ATOM 2864 O O . VAL A 1 369 ? 33.356 -13.284 7.970 1.00 95.88 369 VAL A O 1
ATOM 2867 N N . ASP A 1 370 ? 32.532 -11.637 6.693 1.00 90.12 370 ASP A N 1
ATOM 2868 C CA . ASP A 1 370 ? 33.381 -10.580 7.238 1.00 90.12 370 ASP A CA 1
ATOM 2869 C C . ASP A 1 370 ? 32.726 -9.938 8.475 1.00 90.12 370 ASP A C 1
ATOM 2871 O O . ASP A 1 370 ? 31.610 -9.419 8.420 1.00 90.12 370 ASP A O 1
ATOM 2875 N N . THR A 1 371 ? 33.442 -9.917 9.603 1.00 77.56 371 THR A N 1
ATOM 2876 C CA . THR A 1 371 ? 32.981 -9.294 10.862 1.00 77.56 371 THR A CA 1
ATOM 2877 C C . THR A 1 371 ? 33.072 -7.767 10.861 1.00 77.56 371 THR A C 1
ATOM 2879 O O . THR A 1 371 ? 32.483 -7.115 11.725 1.00 77.56 371 THR A O 1
ATOM 2882 N N . LEU A 1 372 ? 33.787 -7.184 9.895 1.00 66.31 372 LEU A N 1
ATOM 2883 C CA . LEU A 1 372 ? 33.964 -5.743 9.741 1.00 66.31 372 LEU A CA 1
ATOM 2884 C C . LEU A 1 372 ? 33.303 -5.259 8.442 1.00 66.31 372 LEU A C 1
ATOM 2886 O O . LEU A 1 372 ? 33.648 -5.764 7.371 1.00 66.31 372 LEU A O 1
ATOM 2890 N N . PRO A 1 373 ? 32.417 -4.243 8.482 1.00 62.69 373 PRO A N 1
ATOM 2891 C CA . PRO A 1 373 ? 31.964 -3.565 7.275 1.00 62.69 373 PRO A CA 1
ATOM 2892 C C . PRO A 1 373 ? 33.144 -2.843 6.619 1.00 62.69 373 PRO A C 1
ATOM 2894 O O . PRO A 1 373 ? 33.538 -1.748 7.024 1.00 62.69 373 PRO A O 1
ATOM 2897 N N . ARG A 1 374 ? 33.717 -3.482 5.592 1.00 57.72 374 ARG A N 1
ATOM 2898 C CA . ARG A 1 374 ? 34.787 -2.941 4.745 1.00 57.72 374 ARG A CA 1
ATOM 2899 C C . ARG A 1 374 ? 34.229 -1.836 3.840 1.00 57.72 374 ARG A C 1
ATOM 2901 O O . ARG A 1 374 ? 34.039 -2.022 2.646 1.00 57.72 374 ARG A O 1
ATOM 2908 N N . GLY A 1 375 ? 33.928 -0.687 4.432 1.00 65.50 375 GLY A N 1
ATOM 2909 C CA . GLY A 1 375 ? 33.439 0.489 3.723 1.00 65.50 375 GLY A CA 1
ATOM 2910 C C . GLY A 1 375 ? 32.653 1.415 4.639 1.00 65.50 375 GLY A C 1
ATOM 2911 O O . GLY A 1 375 ? 31.757 0.984 5.364 1.00 65.50 375 GLY A O 1
ATOM 2912 N N . ARG A 1 376 ? 32.946 2.720 4.578 1.00 72.81 376 ARG A N 1
ATOM 2913 C CA . ARG A 1 376 ? 31.994 3.716 5.087 1.00 72.81 376 ARG A CA 1
ATOM 2914 C C . ARG A 1 376 ? 30.727 3.609 4.229 1.00 72.81 376 ARG A C 1
ATOM 2916 O O . ARG A 1 376 ? 30.870 3.532 3.008 1.00 72.81 376 ARG A O 1
ATOM 2923 N N . PRO A 1 377 ? 29.513 3.643 4.807 1.00 73.12 377 PRO A N 1
ATOM 2924 C CA . PRO A 1 377 ? 28.294 3.656 4.010 1.00 73.12 377 PRO A CA 1
ATOM 2925 C C . PRO A 1 377 ? 28.355 4.787 2.981 1.00 73.12 377 PRO A C 1
ATOM 2927 O O . PRO A 1 377 ? 28.641 5.933 3.348 1.00 73.12 377 PRO A O 1
ATOM 2930 N N . ARG A 1 378 ? 28.100 4.469 1.705 1.00 74.62 378 ARG A N 1
ATOM 2931 C CA . ARG A 1 378 ? 28.101 5.453 0.616 1.00 74.62 378 ARG A CA 1
ATOM 2932 C C . ARG A 1 378 ? 27.200 6.626 1.012 1.00 74.62 378 ARG A C 1
ATOM 2934 O O . ARG A 1 378 ? 26.060 6.418 1.437 1.00 74.62 378 ARG A O 1
ATOM 2941 N N . LYS A 1 379 ? 27.704 7.863 0.912 1.00 79.00 379 LYS A N 1
ATOM 2942 C CA . LYS A 1 379 ? 26.879 9.057 1.141 1.00 79.00 379 LYS A CA 1
ATOM 2943 C C . LYS A 1 379 ? 25.871 9.167 -0.002 1.00 79.00 379 LYS A C 1
ATOM 2945 O O . LYS A 1 379 ? 26.213 9.580 -1.107 1.00 79.00 379 LYS A O 1
ATOM 2950 N N . ILE A 1 380 ? 24.636 8.768 0.279 1.00 73.50 380 ILE A N 1
ATOM 2951 C CA . ILE A 1 380 ? 23.507 8.860 -0.645 1.00 73.50 380 ILE A CA 1
ATOM 2952 C C . ILE A 1 380 ? 23.208 10.354 -0.843 1.00 73.50 380 ILE A C 1
ATOM 2954 O O . ILE A 1 380 ? 22.728 11.003 0.083 1.00 73.50 380 ILE A O 1
ATOM 2958 N N . GLY A 1 381 ? 23.548 10.894 -2.019 1.00 73.69 381 GLY A N 1
ATOM 2959 C CA . GLY A 1 381 ? 23.328 12.306 -2.372 1.00 73.69 381 GLY A CA 1
ATOM 2960 C C . GLY A 1 381 ? 24.562 13.124 -2.786 1.00 73.69 381 GLY A C 1
ATOM 2961 O O . GLY A 1 381 ? 24.470 14.345 -2.785 1.00 73.69 381 GLY A O 1
ATOM 2962 N N . GLY A 1 382 ? 25.707 12.504 -3.111 1.00 77.88 382 GLY A N 1
ATOM 2963 C CA . GLY A 1 382 ? 26.928 13.243 -3.493 1.00 77.88 382 GLY A CA 1
ATOM 2964 C C . GLY A 1 382 ? 27.776 12.651 -4.627 1.00 77.88 382 GLY A C 1
ATOM 2965 O O . GLY A 1 382 ? 28.919 13.061 -4.782 1.00 77.88 382 GLY A O 1
ATOM 2966 N N . SER A 1 383 ? 27.267 11.679 -5.387 1.00 78.50 383 SER A N 1
ATOM 2967 C CA . SER A 1 383 ? 27.977 11.076 -6.526 1.00 78.50 383 SER A CA 1
ATOM 2968 C C . SER A 1 383 ? 27.025 10.857 -7.695 1.00 78.50 383 SER A C 1
ATOM 2970 O O . SER A 1 383 ? 25.918 10.376 -7.466 1.00 78.50 383 SER A O 1
ATOM 2972 N N . GLU A 1 384 ? 27.476 11.141 -8.917 1.00 86.19 384 GLU A N 1
ATOM 2973 C CA . GLU A 1 384 ? 26.675 11.024 -10.148 1.00 86.19 384 GLU A CA 1
ATOM 2974 C C . GLU A 1 384 ? 26.415 9.574 -10.590 1.00 86.19 384 GLU A C 1
ATOM 2976 O O . GLU A 1 384 ? 25.524 9.325 -11.400 1.00 86.19 384 GLU A O 1
ATOM 2981 N N . GLU A 1 385 ? 27.156 8.601 -10.049 1.00 87.00 385 GLU A N 1
ATOM 2982 C CA . GLU A 1 385 ? 26.930 7.188 -10.362 1.00 87.00 385 GLU A CA 1
ATOM 2983 C C . GLU A 1 385 ? 25.514 6.719 -9.973 1.00 87.00 385 GLU A C 1
ATOM 2985 O O . GLU A 1 385 ? 25.013 7.056 -8.891 1.00 87.00 385 GLU A O 1
ATOM 2990 N N . PRO A 1 386 ? 24.878 5.871 -10.803 1.00 89.12 386 PRO A N 1
ATOM 2991 C CA . PRO A 1 386 ? 23.555 5.341 -10.516 1.00 89.12 386 PRO A CA 1
ATOM 2992 C C . PRO A 1 386 ? 23.561 4.473 -9.251 1.00 89.12 386 PRO A C 1
ATOM 2994 O O . PRO A 1 386 ? 24.348 3.537 -9.120 1.00 89.12 386 PRO A O 1
ATOM 2997 N N . LEU A 1 387 ? 22.619 4.739 -8.340 1.00 91.69 387 LEU A N 1
ATOM 2998 C CA . LEU A 1 387 ? 22.426 3.935 -7.129 1.00 91.69 387 LEU A CA 1
ATOM 2999 C C . LEU A 1 387 ? 22.206 2.456 -7.475 1.00 91.69 387 LEU A C 1
ATOM 3001 O O . LEU A 1 387 ? 21.288 2.121 -8.243 1.00 91.69 387 LEU A O 1
ATOM 3005 N N . SER A 1 388 ? 22.993 1.582 -6.842 1.00 94.00 388 SER A N 1
ATOM 3006 C CA . SER A 1 388 ? 22.869 0.134 -6.996 1.00 94.00 388 SER A CA 1
ATOM 3007 C C . SER A 1 388 ? 21.500 -0.362 -6.522 1.00 94.00 388 SER A C 1
ATOM 3009 O O . SER A 1 388 ? 20.736 0.334 -5.836 1.00 94.00 388 SER A O 1
ATOM 3011 N N . ARG A 1 389 ? 21.158 -1.603 -6.879 1.00 94.94 389 ARG A N 1
ATOM 3012 C CA . ARG A 1 389 ? 19.924 -2.227 -6.389 1.00 94.94 389 ARG A CA 1
ATOM 3013 C C . ARG A 1 389 ? 19.954 -2.367 -4.865 1.00 94.94 389 ARG A C 1
ATOM 3015 O O . ARG A 1 389 ? 18.922 -2.150 -4.230 1.00 94.94 389 ARG A O 1
ATOM 3022 N N . TYR A 1 390 ? 21.122 -2.645 -4.284 1.00 96.19 390 TYR A N 1
ATOM 3023 C CA . TYR A 1 390 ? 21.311 -2.681 -2.839 1.00 96.19 390 TYR A CA 1
ATOM 3024 C C . TYR A 1 390 ? 21.158 -1.302 -2.177 1.00 96.19 390 TYR A C 1
ATOM 3026 O O . TYR A 1 390 ? 20.424 -1.191 -1.196 1.00 96.19 390 TYR A O 1
ATOM 3034 N N . ASP A 1 391 ? 21.734 -0.230 -2.737 1.00 94.44 391 ASP A N 1
ATOM 3035 C CA . ASP A 1 391 ? 21.605 1.130 -2.177 1.00 94.44 391 ASP A CA 1
ATOM 3036 C C . ASP A 1 391 ? 20.135 1.561 -2.052 1.00 94.44 391 ASP A C 1
ATOM 3038 O O . ASP A 1 391 ? 19.715 2.094 -1.025 1.00 94.44 391 ASP A O 1
ATOM 3042 N N . LYS A 1 392 ? 19.315 1.247 -3.064 1.00 94.94 392 LYS A N 1
ATOM 3043 C CA . LYS A 1 392 ? 17.861 1.497 -3.049 1.00 94.94 392 LYS A CA 1
ATOM 3044 C C . LYS A 1 392 ? 17.149 0.732 -1.923 1.00 94.94 392 LYS A C 1
ATOM 3046 O O . LYS A 1 392 ? 16.171 1.231 -1.364 1.00 94.94 392 LYS A O 1
ATOM 3051 N N . CYS A 1 393 ? 17.636 -0.457 -1.562 1.00 95.94 393 CYS A N 1
ATOM 3052 C CA . CYS A 1 393 ? 17.138 -1.210 -0.409 1.00 95.94 393 CYS A CA 1
ATOM 3053 C C . CYS A 1 393 ? 17.547 -0.537 0.908 1.00 95.94 393 CYS A C 1
ATOM 3055 O O . CYS A 1 393 ? 16.705 -0.375 1.790 1.00 95.94 393 CYS A O 1
ATOM 3057 N N . VAL A 1 394 ? 18.798 -0.076 1.012 1.00 95.06 394 VAL A N 1
ATOM 3058 C CA . VAL A 1 394 ? 19.323 0.635 2.188 1.00 95.06 394 VAL A CA 1
ATOM 3059 C C . VAL A 1 394 ? 18.567 1.938 2.457 1.00 95.06 394 VAL A C 1
ATOM 3061 O O . VAL A 1 394 ? 18.208 2.172 3.612 1.00 95.06 394 VAL A O 1
ATOM 3064 N N . CYS A 1 395 ? 18.253 2.743 1.430 1.00 93.75 395 CYS A N 1
ATOM 3065 C CA . CYS A 1 395 ? 17.381 3.921 1.572 1.00 93.75 395 CYS A CA 1
ATOM 3066 C C . CYS A 1 395 ? 16.064 3.544 2.260 1.00 93.75 395 CYS A C 1
ATOM 3068 O O . CYS A 1 395 ? 15.734 4.057 3.328 1.00 93.75 395 CYS A O 1
ATOM 3070 N N . ARG A 1 396 ? 15.358 2.563 1.686 1.00 95.12 396 ARG A N 1
ATOM 3071 C CA . ARG A 1 396 ? 14.044 2.123 2.156 1.00 95.12 396 ARG A CA 1
ATOM 3072 C C . ARG A 1 396 ? 14.080 1.526 3.565 1.00 95.12 396 ARG A C 1
ATOM 3074 O O . ARG A 1 396 ? 13.158 1.747 4.343 1.00 95.12 396 ARG A O 1
ATOM 3081 N N . TRP A 1 397 ? 15.123 0.773 3.918 1.00 96.00 397 TRP A N 1
ATOM 3082 C CA . TRP A 1 397 ? 15.279 0.254 5.280 1.00 96.00 397 TRP A CA 1
ATOM 3083 C C . TRP A 1 397 ? 15.522 1.378 6.291 1.00 96.00 397 TRP A C 1
ATOM 3085 O O . TRP A 1 397 ? 14.938 1.338 7.369 1.00 96.00 397 TRP A O 1
ATOM 3095 N N . ARG A 1 398 ? 16.314 2.402 5.945 1.00 94.94 398 ARG A N 1
ATOM 3096 C CA . ARG A 1 398 ? 16.527 3.577 6.808 1.00 94.94 398 ARG A CA 1
ATOM 3097 C C . ARG A 1 398 ? 15.250 4.397 6.987 1.00 94.94 398 ARG A C 1
ATOM 3099 O O . ARG A 1 398 ? 14.948 4.774 8.111 1.00 94.94 398 ARG A O 1
ATOM 3106 N N . GLU A 1 399 ? 14.469 4.597 5.926 1.00 93.19 399 GLU A N 1
ATOM 3107 C CA . GLU A 1 399 ? 13.141 5.225 6.005 1.00 93.19 399 GLU A CA 1
ATOM 3108 C C . GLU A 1 399 ? 12.197 4.451 6.936 1.00 93.19 399 GLU A C 1
ATOM 3110 O O . GLU A 1 399 ? 11.571 5.047 7.809 1.00 93.19 399 GLU A O 1
ATOM 3115 N N . CYS A 1 400 ? 12.125 3.119 6.806 1.00 92.50 400 CYS A N 1
ATOM 3116 C CA . CYS A 1 400 ? 11.310 2.289 7.696 1.00 92.50 400 CYS A CA 1
ATOM 3117 C C . CYS A 1 400 ? 11.798 2.308 9.154 1.00 92.50 400 CYS A C 1
ATOM 3119 O O . CYS A 1 400 ? 10.969 2.260 10.056 1.00 92.50 400 CYS A O 1
ATOM 3121 N N . LEU A 1 401 ? 13.112 2.382 9.393 1.00 94.56 401 LEU A N 1
ATOM 3122 C CA . LEU A 1 401 ? 13.696 2.487 10.738 1.00 94.56 401 LEU A CA 1
ATOM 3123 C C . LEU A 1 401 ? 13.526 3.875 11.371 1.00 94.56 401 LEU A C 1
ATOM 3125 O O . LEU A 1 401 ? 13.603 3.979 12.586 1.00 94.56 401 LEU A O 1
ATOM 3129 N N . ALA A 1 402 ? 13.311 4.928 10.578 1.00 93.94 402 ALA A N 1
ATOM 3130 C CA . ALA A 1 402 ? 13.038 6.278 11.079 1.00 93.94 402 ALA A CA 1
ATOM 3131 C C . ALA A 1 402 ? 11.545 6.521 11.387 1.00 93.94 402 ALA A C 1
ATOM 3133 O O . ALA A 1 402 ? 11.196 7.545 11.968 1.00 93.94 402 ALA A O 1
ATOM 3134 N N . GLN A 1 403 ? 10.665 5.607 10.962 1.00 91.44 403 GLN A N 1
ATOM 3135 C CA . GLN A 1 403 ? 9.212 5.649 11.183 1.00 91.44 403 GLN A CA 1
ATOM 3136 C C . GLN A 1 403 ? 8.735 4.719 12.313 1.00 91.44 403 GLN A C 1
ATOM 3138 O O . GLN A 1 403 ? 7.541 4.719 12.621 1.00 91.44 403 GLN A O 1
ATOM 3143 N N . ALA A 1 404 ? 9.635 3.899 12.864 1.00 85.19 404 ALA A N 1
ATOM 3144 C CA . ALA A 1 404 ? 9.373 2.902 13.901 1.00 85.19 404 ALA A CA 1
ATOM 3145 C C . ALA A 1 404 ? 9.963 3.345 15.245 1.00 85.19 404 ALA A C 1
ATOM 3147 O O . ALA A 1 404 ? 9.272 3.113 16.259 1.00 85.19 404 ALA A O 1
#

Mean predicted aligned error: 19.18 Å

Solvent-accessible surface area (backbone atoms only — not comparable to full-atom values): 26672 Å² total; per-residue (Å²): 137,77,61,55,80,89,80,93,80,85,85,71,71,103,56,95,68,79,78,50,70,69,56,48,54,52,32,40,77,70,74,51,69,76,89,45,72,69,59,48,54,54,52,58,72,58,49,77,83,51,52,69,69,76,68,94,83,70,78,82,72,80,80,71,80,84,68,83,56,74,70,76,50,90,83,62,97,57,81,74,82,42,68,72,50,51,51,51,52,46,54,50,48,51,54,45,58,76,68,43,76,80,72,74,82,71,86,51,53,95,89,37,84,79,61,64,78,68,56,67,94,65,56,81,60,81,85,52,58,47,45,75,95,74,36,63,41,64,45,97,54,86,67,91,59,68,77,29,47,55,74,97,44,54,40,66,62,61,43,30,51,46,78,65,38,95,86,47,86,69,55,66,63,24,67,75,54,33,28,36,37,38,53,26,72,88,78,75,42,33,34,36,40,28,29,78,90,26,58,66,59,36,30,66,72,69,76,42,93,68,80,58,75,78,74,60,92,83,66,77,76,79,75,82,73,84,70,79,80,77,82,78,80,76,84,89,83,80,86,87,84,83,89,82,86,88,85,88,85,88,85,80,89,88,86,89,85,84,90,86,87,83,89,81,88,80,85,79,82,82,77,81,80,82,81,76,85,79,80,82,80,88,73,92,69,84,92,62,80,91,76,72,74,77,64,68,75,45,55,71,67,57,31,40,53,55,56,53,59,48,59,42,80,41,42,33,46,40,48,84,78,66,58,39,66,88,84,30,71,90,51,25,72,56,44,72,56,22,47,78,30,55,23,55,36,52,19,42,75,46,62,49,49,79,66,50,60,37,49,30,41,15,48,68,32,40,47,67,72,58,93,61,71,92,57,79,71,77,71,90,88,77,67,92,71,79,79,48,77,43,53,59,46,34,53,52,42,51,55,54,64,76,74,109

Secondary structure (DSSP, 8-state):
--S---------SSS-PPPPHHHHHHHHHTT-PPP-HHHHHHHHHHSPPPTT-S-TTS----PPP----TTTS---SS-TT-HHHHHHHHHHHHHHHHT-S----TTS-TT-TT-----GGGTT-TT-SS-TTTSEEE-SSS-S-GGGB--S--SHHHHHHHHT-TT----HHHHHHTEEEEE-TTT--EEEEE-TT-HHHHHHHTT-SS-PPPP-TT--------PPPP--PPPP-------------------------------------PPPP------------TT------S-HHHHHHHHHTS-TT-BEEE-TTSS-TTTSTTTHHHHHHHTT-SBHHHHHHTT--HHHHHHHHHTTSEEES-SS--SPPP-TTS--SPPPHHHHHHHHHHHHHH--

Foldseek 3Di:
DPKDDDDDDDDDPDDPDDQDPVRQVVCVVVVNHDDDPVLVVVVVLQDDDMPPPPDPPDDDDPDDDDDPRSNVPDDDSDDCPDPVNVVVVVVVVCVDVVVDDDPDPPVCPPVCPVVPPCPCVNPPPVVQFWDQPPFKFWDPDDFPDPLQEDPPDADSVSVSCLVRPPPRPDRPVCVVQQKHWYQHPVLRTIMITGTPPNRVSSCVRRVNPDGDPDPDPPPNPPPPPPDPDDDDDDDDDDDDDDDDDDDDDDDDDDDDDDDDDDDDDDDDDDDDDDDDDDDDDDDPDPPDDPPPQQDQPDDLLVLLVVLLQADQAFFKAFDVPLDDCVNDPPCVVLCVQQNPDRGNLSSVVSPDDLVNSSVCNRRVRMDGPDPDRPDGPPPPPDDPDDQGPSNVSSVVSVVVSVVD

Organism: Alexandrium catenella (NCBI:txid2925)

Sequence (404 aa):
FEGERYSLVFFTCPRYHKATEETRQFMDAAGFPMPDEASMSKLLTVLRKPKGYETEGKAASKQEEPAESVHDAGFAFWAHDTPERLEREAKAREFWQGRGMREPITKAGPSSVTARIEWEHRGNKRNVSWNEDHLYFVLPGEPKRKDLILKDIRNMVDAANFLNGPESEVPKAIVSKGCCAVLSNRTRTWYCLFRQGCKEAALKTFDVEDALPKPKRGLRAAAEASTPPKKRKQPDSGTQDASTKKQRTASGKAAGGGRGASAVAKSSPSKKLVKAPRMKLTSQHEEGDANKRLSMQMDRSAAMKKLSACTGEMRVEFRAGGKTAESHAGSYEKYQAYYKAGTLQEALDLGAAPGDLIYDLQAGLLTFVDTLPRGRPRKIGGSEEPLSRYDKCVCRWRECLAQA

pLDDT: mean 74.37, std 21.86, range [31.44, 98.31]